Protein AF-0000000080410725 (afdb_homodimer)

Solvent-accessible surface area (backbone atoms only — not comparable to full-atom values): 22601 Å² total; per-residue (Å²): 95,52,34,43,33,27,29,42,74,43,50,55,30,39,32,56,62,35,52,52,52,22,48,49,57,40,46,46,65,80,37,63,91,55,85,80,55,72,76,71,47,52,78,55,62,75,56,39,63,66,60,46,32,36,73,76,38,58,93,50,22,65,33,50,46,29,20,25,46,33,37,38,64,75,42,37,83,80,38,47,45,77,45,91,56,38,65,62,37,51,52,52,44,44,72,72,63,43,45,31,29,38,45,35,60,48,48,57,72,61,51,52,51,54,30,52,75,68,70,48,52,86,64,40,81,41,77,39,28,44,80,72,47,91,49,58,70,38,39,27,52,44,54,47,52,49,29,58,74,67,74,53,53,37,89,34,25,35,25,36,17,41,48,67,42,41,42,43,10,16,51,65,44,51,21,45,20,35,34,44,50,78,16,87,75,38,58,73,58,50,57,73,66,63,48,78,42,73,28,83,41,48,65,49,43,52,55,50,50,55,54,57,37,65,74,99,94,53,35,42,34,27,29,41,74,44,51,55,30,38,32,55,64,35,53,52,51,21,49,48,57,39,46,45,66,79,37,66,92,55,84,78,56,73,77,72,47,51,77,53,61,77,57,41,63,67,60,47,31,37,72,76,38,58,91,48,22,65,33,49,45,29,20,26,49,33,38,36,64,74,44,36,83,81,39,46,44,77,44,91,56,39,65,63,36,51,53,52,45,44,73,73,62,44,46,31,30,38,45,34,60,49,50,55,73,63,49,52,50,54,29,51,73,70,70,48,53,85,64,40,81,42,76,40,29,44,80,74,47,91,49,58,70,37,40,25,51,46,53,46,52,48,30,58,74,67,73,53,53,36,88,34,26,34,25,36,17,42,47,68,42,42,40,43,9,16,51,64,43,51,22,45,21,35,34,44,50,79,16,88,73,37,56,71,57,49,58,74,67,62,48,77,43,73,30,83,43,48,65,50,43,53,54,49,51,56,54,56,36,66,73,98

Secondary structure (DSSP, 8-state):
--EEEE--BTTTEE-HHHHHHHHHHHHHHH-TT----HHHHGGGSSS-HHHHHHHHHGGGHHHHHHHHHHHHHHHHHHH-EEPTTHHHHHHHHHHTT-EEEEE-SS-HHHHHHHHHHTT-GGG-SEEE-GGG-SS-TTSSHHHHHHHHHHT--GGGEEEEESSHHHHHHHHHHT-EEEEETT-TT-HHHHHHT--SEEESSHHHHHHHHHHHHHT-/--EEEE--BTTTEE-HHHHHHHHHHHHHHH-TT----HHHHGGGSSS-HHHHHHHHHGGGHHHHHHHHHHHHHHHHHHH-EEPTTHHHHHHHHHHTT-EEEEE-SS-HHHHHHHHHHTT-GGG-SEEE-GGG-SS-TTSSHHHHHHHHHHT--GGGEEEEESSHHHHHHHHHHT-EEEEETT-TT-HHHHHHT--SEEESSHHHHHHHHHHHHHT-

pLDDT: mean 95.37, std 5.45, range [50.66, 98.88]

Sequence (432 aa):
MDTLLFDLDGTLLDTNPLIIASFRHTLGYYFPNETYRDEDIFPFIGPTLEKSFKALNEPEWKEMQAFYRSFNIAMHDQLVAEYPGVIEGLYRLHAKGYKMGVVTSKGRPVVEQGLRLFNIDHLFDVVITADDVVHEKPHAEPVELALRALGSTADRAVMVGDNDTDIFSGKNAGTKTVAVGWALKGRAFLEALEPDVIIDSMEHFEAWLDEVTVHAMDTLLFDLDGTLLDTNPLIIASFRHTLGYYFPNETYRDEDIFPFIGPTLEKSFKALNEPEWKEMQAFYRSFNIAMHDQLVAEYPGVIEGLYRLHAKGYKMGVVTSKGRPVVEQGLRLFNIDHLFDVVITADDVVHEKPHAEPVELALRALGSTADRAVMVGDNDTDIFSGKNAGTKTVAVGWALKGRAFLEALEPDVIIDSMEHFEAWLDEVTVHA

Organism: NCBI:txid1345023

Structure (mmCIF, N/CA/C/O backbone):
data_AF-0000000080410725-model_v1
#
loop_
_entity.id
_entity.type
_entity.pdbx_description
1 polymer Pyrophosphatase
#
loop_
_atom_site.group_PDB
_atom_site.id
_atom_site.type_symbol
_atom_site.label_atom_id
_atom_site.label_alt_id
_atom_site.label_comp_id
_atom_site.label_asym_id
_atom_site.label_entity_id
_atom_site.label_seq_id
_atom_site.pdbx_PDB_ins_code
_atom_site.Cartn_x
_atom_site.Cartn_y
_atom_site.Cartn_z
_atom_site.occupancy
_atom_site.B_iso_or_equiv
_atom_site.auth_seq_id
_atom_site.auth_comp_id
_atom_site.auth_asym_id
_atom_site.auth_atom_id
_atom_site.pdbx_PDB_model_num
ATOM 1 N N . MET A 1 1 ? -2.916 39.312 17.469 1 91.62 1 MET A N 1
ATOM 2 C CA . MET A 1 1 ? -2.557 38.125 16.688 1 91.62 1 MET A CA 1
ATOM 3 C C . MET A 1 1 ? -3.227 38.125 15.32 1 91.62 1 MET A C 1
ATOM 5 O O . MET A 1 1 ? -4.418 38.406 15.211 1 91.62 1 MET A O 1
ATOM 9 N N . ASP A 1 2 ? -2.457 37.875 14.258 1 95.75 2 ASP A N 1
ATOM 10 C CA . ASP A 1 2 ? -3.086 37.938 12.945 1 95.75 2 ASP A CA 1
ATOM 11 C C . ASP A 1 2 ? -2.66 36.75 12.062 1 95.75 2 ASP A C 1
ATOM 13 O O . ASP A 1 2 ? -3.104 36.625 10.922 1 95.75 2 ASP A O 1
ATOM 17 N N . THR A 1 3 ? -1.797 35.844 12.539 1 98.12 3 THR A N 1
ATOM 18 C CA . THR A 1 3 ? -1.271 34.719 11.773 1 98.12 3 THR A CA 1
ATOM 19 C C . THR A 1 3 ? -1.505 33.406 12.516 1 98.12 3 THR A C 1
ATOM 21 O O . THR A 1 3 ? -1.118 33.281 13.672 1 98.12 3 THR A O 1
ATOM 24 N N . LEU A 1 4 ? -2.168 32.5 11.844 1 98.81 4 LEU A N 1
ATOM 25 C CA . LEU A 1 4 ? -2.5 31.203 12.43 1 98.81 4 LEU A CA 1
ATOM 26 C C . LEU A 1 4 ? -1.835 30.062 11.656 1 98.81 4 LEU A C 1
ATOM 28 O O . LEU A 1 4 ? -2.107 29.875 10.469 1 98.81 4 LEU A O 1
ATOM 32 N N . LEU A 1 5 ? -0.95 29.344 12.25 1 98.88 5 LEU A N 1
ATOM 33 C CA . LEU A 1 5 ? -0.291 28.172 11.688 1 98.88 5 LEU A CA 1
ATOM 34 C C . LEU A 1 5 ? -0.859 26.891 12.281 1 98.88 5 LEU A C 1
ATOM 36 O O . LEU A 1 5 ? -0.971 26.766 13.5 1 98.88 5 LEU A O 1
ATOM 40 N N . PHE A 1 6 ? -1.24 25.984 11.391 1 98.88 6 PHE A N 1
ATOM 41 C CA . PHE A 1 6 ? -1.915 24.766 11.836 1 98.88 6 PHE A CA 1
ATOM 42 C C . PHE A 1 6 ? -1.127 23.531 11.422 1 98.88 6 PHE A C 1
ATOM 44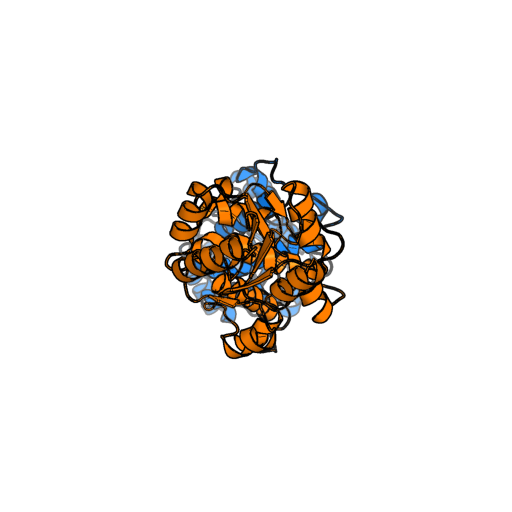 O O . PHE A 1 6 ? -0.66 23.422 10.289 1 98.88 6 PHE A O 1
ATOM 51 N N . ASP A 1 7 ? -0.999 22.578 12.352 1 98.25 7 ASP A N 1
ATOM 52 C CA . ASP A 1 7 ? -0.735 21.203 11.945 1 98.25 7 ASP A CA 1
ATOM 53 C C . ASP A 1 7 ? -1.917 20.625 11.172 1 98.25 7 ASP A C 1
ATOM 55 O O . ASP A 1 7 ? -3.006 21.203 11.172 1 98.25 7 ASP A O 1
ATOM 59 N N . LEU A 1 8 ? -1.649 19.578 10.453 1 97.62 8 LEU A N 1
ATOM 60 C CA . LEU A 1 8 ? -2.725 19 9.656 1 97.62 8 LEU A CA 1
ATOM 61 C C . LEU A 1 8 ? -3.293 17.766 10.336 1 97.62 8 LEU A C 1
ATOM 63 O O . LEU A 1 8 ? -4.43 17.781 10.812 1 97.62 8 LEU A O 1
ATOM 67 N N . ASP A 1 9 ? -2.49 16.719 10.492 1 96.88 9 ASP A N 1
ATOM 68 C CA . ASP A 1 9 ? -2.926 15.422 10.984 1 96.88 9 ASP A CA 1
ATOM 69 C C . ASP A 1 9 ? -3.232 15.484 12.484 1 96.88 9 ASP A C 1
ATOM 71 O O . ASP A 1 9 ? -2.371 15.844 13.281 1 96.88 9 ASP A O 1
ATOM 75 N N . GLY A 1 10 ? -4.473 15.109 12.82 1 96.62 10 GLY A N 1
ATOM 76 C CA . GLY A 1 10 ? -4.859 15.109 14.227 1 96.62 10 GLY A CA 1
ATOM 77 C C . GLY A 1 10 ? -5.293 16.469 14.727 1 96.62 10 GLY A C 1
ATOM 78 O O . GLY A 1 10 ? -5.785 16.594 15.852 1 96.62 10 GLY A O 1
ATOM 79 N N . THR A 1 11 ? -5.109 17.453 13.844 1 97.81 11 THR A N 1
ATOM 80 C CA . THR A 1 11 ? -5.449 18.828 14.195 1 97.81 11 THR A CA 1
ATOM 81 C C . THR A 1 11 ? -6.57 19.359 13.305 1 97.81 11 THR A C 1
ATOM 83 O O . THR A 1 11 ? -7.707 19.5 13.75 1 97.81 11 THR A O 1
ATOM 86 N N . LEU A 1 12 ? -6.355 19.5 12.023 1 98 12 LEU A N 1
ATOM 87 C CA . LEU A 1 12 ? -7.367 19.984 11.086 1 98 12 LEU A CA 1
ATOM 88 C C . LEU A 1 12 ? -8.227 18.828 10.586 1 98 12 LEU A C 1
ATOM 90 O O . LEU A 1 12 ? -9.422 19 10.336 1 98 12 LEU A O 1
ATOM 94 N N . LEU A 1 13 ? -7.547 17.719 10.375 1 97.75 13 LEU A N 1
ATOM 95 C CA . LEU A 1 13 ? -8.203 16.516 9.875 1 97.75 13 LEU A CA 1
ATOM 96 C C . LEU A 1 13 ? -7.965 15.328 10.805 1 97.75 13 LEU A C 1
ATOM 98 O O . LEU A 1 13 ? -6.855 15.148 11.312 1 97.75 13 LEU A O 1
ATOM 102 N N . ASP A 1 14 ? -9.047 14.57 11.008 1 97.38 14 ASP A N 1
ATOM 103 C CA . ASP A 1 14 ? -8.875 13.312 11.734 1 97.38 14 ASP A CA 1
ATOM 104 C C . ASP A 1 14 ? -8.273 12.234 10.836 1 97.38 14 ASP A C 1
ATOM 106 O O . ASP A 1 14 ? -9 11.453 10.227 1 97.38 14 ASP A O 1
ATOM 110 N N . THR A 1 15 ? -7.004 12.148 10.883 1 96.62 15 THR A N 1
ATOM 111 C CA . THR A 1 15 ? -6.25 11.211 10.055 1 96.62 15 THR A CA 1
ATOM 112 C C . THR A 1 15 ? -5.738 10.039 10.891 1 96.62 15 THR A C 1
ATOM 114 O O . THR A 1 15 ? -5.047 9.156 10.383 1 96.62 15 THR A O 1
ATOM 117 N N . ASN A 1 16 ? -6.086 10.016 12.156 1 95.38 16 ASN A N 1
ATOM 118 C CA . ASN A 1 16 ? -5.527 9.031 13.078 1 95.38 16 ASN A CA 1
ATOM 119 C C . ASN A 1 16 ? -5.883 7.605 12.656 1 95.38 16 ASN A C 1
ATOM 121 O O . ASN A 1 16 ? -5.02 6.73 12.617 1 95.38 16 ASN A O 1
ATOM 125 N N . PRO A 1 17 ? -7.129 7.348 12.305 1 95.62 17 PRO A N 1
ATOM 126 C CA . PRO A 1 17 ? -7.438 5.984 11.852 1 95.62 17 PRO A CA 1
ATOM 127 C C . PRO A 1 17 ? -6.594 5.555 10.656 1 95.62 17 PRO A C 1
ATOM 129 O O . PRO A 1 17 ? -6.145 4.406 10.594 1 95.62 17 PRO A O 1
ATOM 132 N N . LEU A 1 18 ? -6.406 6.461 9.742 1 96.62 18 LEU A N 1
ATOM 133 C CA . LEU A 1 18 ? -5.602 6.176 8.555 1 96.62 18 LEU A CA 1
ATOM 134 C C . LEU A 1 18 ? -4.152 5.891 8.938 1 96.62 18 LEU A C 1
ATOM 136 O O . LEU A 1 18 ? -3.559 4.926 8.453 1 96.62 18 LEU A O 1
ATOM 140 N N . ILE A 1 19 ? -3.568 6.742 9.797 1 95.88 19 ILE A N 1
ATOM 141 C CA . ILE A 1 19 ? -2.178 6.605 10.211 1 95.88 19 ILE A CA 1
ATOM 142 C C . ILE A 1 19 ? -1.983 5.285 10.945 1 95.88 19 ILE A C 1
ATOM 144 O O . ILE A 1 19 ? -1.058 4.527 10.648 1 95.88 19 ILE A O 1
ATOM 148 N N . ILE A 1 20 ? -2.871 5.008 11.836 1 95.81 20 ILE A N 1
ATOM 149 C CA . ILE A 1 20 ? -2.783 3.785 12.633 1 95.81 20 ILE A CA 1
ATOM 150 C C . ILE A 1 20 ? -2.91 2.568 11.719 1 95.81 20 ILE A C 1
ATOM 152 O O . ILE A 1 20 ? -2.109 1.634 11.805 1 95.81 20 ILE A O 1
ATOM 156 N N . ALA A 1 21 ? -3.855 2.564 10.82 1 96.38 21 ALA A N 1
ATOM 157 C CA . ALA A 1 21 ? -4.047 1.457 9.891 1 96.38 21 ALA A CA 1
ATOM 158 C C . ALA A 1 21 ? -2.826 1.282 8.992 1 96.38 21 ALA A C 1
ATOM 160 O O . ALA A 1 21 ? -2.436 0.156 8.672 1 96.38 21 ALA A O 1
ATOM 161 N N . SER A 1 22 ? -2.232 2.361 8.555 1 97.56 22 SER A N 1
ATOM 162 C CA . SER A 1 22 ? -1.06 2.322 7.688 1 97.56 22 SER A CA 1
ATOM 163 C C . SER A 1 22 ? 0.142 1.72 8.406 1 97.56 22 SER A C 1
ATOM 165 O O . SER A 1 22 ? 0.856 0.888 7.844 1 97.56 22 SER A O 1
ATOM 167 N N . PHE A 1 23 ? 0.345 2.129 9.648 1 97.25 23 PHE A N 1
ATOM 168 C CA . PHE A 1 23 ? 1.434 1.563 10.438 1 97.25 23 PHE A CA 1
ATOM 169 C C . PHE A 1 23 ? 1.18 0.09 10.734 1 97.25 23 PHE A C 1
ATOM 171 O O . PHE A 1 23 ? 2.094 -0.733 10.641 1 97.25 23 PHE A O 1
ATOM 178 N N . ARG A 1 24 ? -0.028 -0.212 11.07 1 96.12 24 ARG A N 1
ATOM 179 C CA . ARG A 1 24 ? -0.364 -1.602 11.367 1 96.12 24 ARG A CA 1
ATOM 180 C C . ARG A 1 24 ? -0.112 -2.494 10.156 1 96.12 24 ARG A C 1
ATOM 182 O O . ARG A 1 24 ? 0.454 -3.58 10.289 1 96.12 24 ARG A O 1
ATOM 189 N N . HIS A 1 25 ? -0.55 -2.068 9.023 1 95.94 25 HIS A N 1
ATOM 190 C CA . HIS A 1 25 ? -0.315 -2.787 7.781 1 95.94 25 HIS A CA 1
ATOM 191 C C . HIS A 1 25 ? 1.177 -2.986 7.531 1 95.94 25 HIS A C 1
ATOM 193 O O . HIS A 1 25 ? 1.611 -4.086 7.188 1 95.94 25 HIS A O 1
ATOM 199 N N . THR A 1 26 ? 1.995 -1.98 7.727 1 97.5 26 THR A N 1
ATOM 200 C CA . THR A 1 26 ? 3.43 -2 7.469 1 97.5 26 THR A CA 1
ATOM 201 C C . THR A 1 26 ? 4.152 -2.879 8.484 1 97.5 26 THR A C 1
ATOM 203 O O . THR A 1 26 ? 4.934 -3.756 8.109 1 97.5 26 THR A O 1
ATOM 206 N N . LEU A 1 27 ? 3.869 -2.641 9.734 1 96.44 27 LEU A N 1
ATOM 207 C CA . LEU A 1 27 ? 4.547 -3.373 10.797 1 96.44 27 LEU A CA 1
ATOM 208 C C . LEU A 1 27 ? 4.156 -4.848 10.773 1 96.44 27 LEU A C 1
ATOM 210 O O . LEU A 1 27 ? 4.973 -5.715 11.086 1 96.44 27 LEU A O 1
ATOM 214 N N . GLY A 1 28 ? 2.92 -5.125 10.438 1 94.12 28 GLY A N 1
ATOM 215 C CA . GLY A 1 28 ? 2.48 -6.504 10.305 1 94.12 28 GLY A CA 1
ATOM 216 C C . GLY A 1 28 ? 3.232 -7.273 9.234 1 94.12 28 GLY A C 1
ATOM 217 O O . GLY A 1 28 ? 3.441 -8.484 9.359 1 94.12 28 GLY A O 1
ATOM 218 N N . TYR A 1 29 ? 3.607 -6.578 8.227 1 93.56 29 TYR A N 1
ATOM 219 C CA . TYR A 1 29 ? 4.328 -7.223 7.133 1 93.56 29 TYR A CA 1
ATOM 220 C C . TYR A 1 29 ? 5.793 -7.426 7.488 1 93.56 29 TYR A C 1
ATOM 222 O O . TYR A 1 29 ? 6.348 -8.508 7.277 1 93.56 29 TYR A O 1
ATOM 230 N N . TYR A 1 30 ? 6.469 -6.453 7.988 1 94.56 30 TYR A N 1
ATOM 231 C CA . TYR A 1 30 ? 7.91 -6.488 8.203 1 94.56 30 TYR A CA 1
ATOM 232 C C . TYR A 1 30 ? 8.25 -7.16 9.523 1 94.56 30 TYR A C 1
ATOM 234 O O . TYR A 1 30 ? 9.367 -7.633 9.719 1 94.56 30 TYR A O 1
ATOM 242 N N . PHE A 1 31 ? 7.34 -7.129 10.445 1 94.62 31 PHE A N 1
ATOM 243 C CA . PHE A 1 31 ? 7.52 -7.762 11.742 1 94.62 31 PHE A CA 1
ATOM 244 C C . PHE A 1 31 ? 6.352 -8.688 12.062 1 94.62 31 PHE A C 1
ATOM 246 O O . PHE A 1 31 ? 5.648 -8.484 13.055 1 94.62 31 PHE A O 1
ATOM 253 N N . PRO A 1 32 ? 6.215 -9.789 11.359 1 90.5 32 PRO A N 1
ATOM 254 C CA . PRO A 1 32 ? 5.031 -10.648 11.469 1 90.5 32 PRO A CA 1
ATOM 255 C C . PRO A 1 32 ? 4.961 -11.391 12.805 1 90.5 32 PRO A C 1
ATOM 257 O O . PRO A 1 32 ? 3.887 -11.844 13.203 1 90.5 32 PRO A O 1
ATOM 260 N N . ASN A 1 33 ? 6.035 -11.523 13.438 1 92.88 33 ASN A N 1
ATOM 261 C CA . ASN A 1 33 ? 6.051 -12.25 14.703 1 92.88 33 ASN A CA 1
ATOM 262 C C . ASN A 1 33 ? 5.773 -11.32 15.883 1 92.88 33 ASN A C 1
ATOM 264 O O . ASN A 1 33 ? 5.738 -11.758 17.031 1 92.88 33 ASN A O 1
ATOM 268 N N . GLU A 1 34 ? 5.566 -10.039 15.594 1 91.12 34 GLU A N 1
ATOM 269 C CA . GLU A 1 34 ? 5.258 -9.047 16.625 1 91.12 34 GLU A CA 1
ATOM 270 C C . GLU A 1 34 ? 3.803 -8.602 16.547 1 91.12 34 GLU A C 1
ATOM 272 O O . GLU A 1 34 ? 3.213 -8.586 15.461 1 91.12 34 GLU A O 1
ATOM 277 N N . THR A 1 35 ? 3.262 -8.414 17.672 1 89.94 35 THR A N 1
ATOM 278 C CA . THR A 1 35 ? 1.911 -7.871 17.734 1 89.94 35 THR A CA 1
ATOM 279 C C . THR A 1 35 ? 1.933 -6.418 18.203 1 89.94 35 THR A C 1
ATOM 281 O O . THR A 1 35 ? 2.543 -6.098 19.219 1 89.94 35 THR A O 1
ATOM 284 N N . TYR A 1 36 ? 1.305 -5.609 17.453 1 90.12 36 TYR A N 1
ATOM 285 C CA . TYR A 1 36 ? 1.239 -4.188 17.781 1 90.12 36 TYR A CA 1
ATOM 286 C C . TYR A 1 36 ? -0.188 -3.771 18.125 1 90.12 36 TYR A C 1
ATOM 288 O O . TYR A 1 36 ? -1.089 -3.9 17.281 1 90.12 36 TYR A O 1
ATOM 296 N N . ARG A 1 37 ? -0.33 -3.4 19.422 1 90.31 37 ARG A N 1
ATOM 297 C CA . ARG A 1 37 ? -1.569 -2.725 19.797 1 90.31 37 ARG A CA 1
ATOM 298 C C . ARG A 1 37 ? -1.546 -1.264 19.359 1 90.31 37 ARG A C 1
ATOM 300 O O . ARG A 1 37 ? -0.487 -0.726 19.031 1 90.31 37 ARG A O 1
ATOM 307 N N . ASP A 1 38 ? -2.713 -0.602 19.297 1 89 38 ASP A N 1
ATOM 308 C CA . ASP A 1 38 ? -2.785 0.798 18.891 1 89 38 ASP A CA 1
ATOM 309 C C . ASP A 1 38 ? -1.81 1.655 19.688 1 89 38 ASP A C 1
ATOM 311 O O . ASP A 1 38 ? -1.132 2.521 19.141 1 89 38 ASP A O 1
ATOM 315 N N . GLU A 1 39 ? -1.735 1.478 20.969 1 88.81 39 GLU A N 1
ATOM 316 C CA . GLU A 1 39 ? -0.89 2.264 21.859 1 88.81 39 GLU A CA 1
ATOM 317 C C . GLU A 1 39 ? 0.581 2.152 21.469 1 88.81 39 GLU A C 1
ATOM 319 O O . GLU A 1 39 ? 1.358 3.084 21.688 1 88.81 39 GLU A O 1
ATOM 324 N N . ASP A 1 40 ? 0.943 0.983 20.891 1 91.69 40 ASP A N 1
ATOM 325 C CA . ASP A 1 40 ? 2.316 0.771 20.453 1 91.69 40 ASP A CA 1
ATOM 326 C C . ASP A 1 40 ? 2.627 1.612 19.219 1 91.69 40 ASP A C 1
ATOM 328 O O . ASP A 1 40 ? 3.793 1.816 18.875 1 91.69 40 ASP A O 1
ATOM 332 N N . ILE A 1 41 ? 1.556 2.094 18.578 1 93.25 41 ILE A N 1
ATOM 333 C CA . ILE A 1 41 ? 1.713 2.818 17.312 1 93.25 41 ILE A CA 1
ATOM 334 C C . ILE A 1 41 ? 1.719 4.32 17.594 1 93.25 41 ILE A C 1
ATOM 336 O O . ILE A 1 41 ? 2.268 5.098 16.797 1 93.25 41 ILE A O 1
ATOM 340 N N . PHE A 1 42 ? 1.198 4.758 18.719 1 88.81 42 PHE A N 1
ATOM 341 C CA . PHE A 1 42 ? 1.011 6.168 19.047 1 88.81 42 PHE A CA 1
ATOM 342 C C . PHE A 1 42 ? 2.34 6.914 19.016 1 88.81 42 PHE A C 1
ATOM 344 O O . PHE A 1 42 ? 2.406 8.055 18.547 1 88.81 42 PHE A O 1
ATOM 351 N N . PRO A 1 43 ? 3.432 6.234 19.422 1 87.94 43 PRO A N 1
ATOM 352 C CA . PRO A 1 43 ? 4.711 6.945 19.422 1 87.94 43 PRO A CA 1
ATOM 353 C C . PRO A 1 43 ? 5.188 7.301 18.016 1 87.94 43 PRO A C 1
ATOM 355 O O . PRO A 1 43 ? 6.059 8.156 17.859 1 87.94 43 PRO A O 1
ATOM 358 N N . PHE A 1 44 ? 4.656 6.629 17.078 1 90.12 44 PHE A N 1
ATOM 359 C CA . PHE A 1 44 ? 5.082 6.867 15.703 1 90.12 44 PHE A CA 1
ATOM 360 C C . PHE A 1 44 ? 4.293 8.016 15.086 1 90.12 44 PHE A C 1
ATOM 362 O O . PHE A 1 44 ? 4.613 8.477 13.992 1 90.12 44 PHE A O 1
ATOM 369 N N . ILE A 1 45 ? 3.285 8.438 15.789 1 88.31 45 ILE A N 1
ATOM 370 C CA . ILE A 1 45 ? 2.465 9.539 15.297 1 88.31 45 ILE A CA 1
ATOM 371 C C . ILE A 1 45 ? 3.102 10.867 15.695 1 88.31 45 ILE A C 1
ATOM 373 O O . ILE A 1 45 ? 3.293 11.148 16.875 1 88.31 45 ILE A O 1
ATOM 377 N N . GLY A 1 46 ? 3.408 11.695 14.766 1 84.62 46 GLY A N 1
ATOM 378 C CA . GLY A 1 46 ? 4.086 12.953 15.016 1 84.62 46 GLY A CA 1
ATOM 379 C C . GLY A 1 46 ? 5.41 13.078 14.281 1 84.62 46 GLY A C 1
ATOM 380 O O . GLY A 1 46 ? 5.629 14.039 13.539 1 84.62 46 GLY A O 1
ATOM 381 N N . PRO A 1 47 ? 6.246 12.141 14.531 1 85.75 47 PRO A N 1
ATOM 382 C CA . PRO A 1 47 ? 7.523 12.18 13.812 1 85.75 47 PRO A CA 1
ATOM 383 C C . PRO A 1 47 ? 7.371 11.898 12.32 1 85.75 47 PRO A C 1
ATOM 385 O O . PRO A 1 47 ? 6.344 11.367 11.891 1 85.75 47 PRO A O 1
ATOM 388 N N . THR A 1 48 ? 8.508 12.25 11.602 1 89.56 48 THR A N 1
ATOM 389 C CA . THR A 1 48 ? 8.492 11.906 10.18 1 89.56 48 THR A CA 1
ATOM 390 C C . THR A 1 48 ? 8.578 10.398 9.992 1 89.56 48 THR A C 1
ATOM 392 O O . THR A 1 48 ? 9.039 9.68 10.883 1 89.56 48 THR A O 1
ATOM 395 N N . LEU A 1 49 ? 8.172 9.906 8.844 1 92.94 49 LEU A N 1
ATOM 396 C CA . LEU A 1 49 ? 8.273 8.484 8.539 1 92.94 49 LEU A CA 1
ATOM 397 C C . LEU A 1 49 ? 9.734 8.031 8.555 1 92.94 49 LEU A C 1
ATOM 399 O O . LEU A 1 49 ? 10.039 6.93 9.023 1 92.94 49 LEU A O 1
ATOM 403 N N . GLU A 1 50 ? 10.586 8.891 8.047 1 92.56 50 GLU A N 1
ATOM 404 C CA . GLU A 1 50 ? 12.016 8.57 8.047 1 92.56 50 GLU A CA 1
ATOM 405 C C . GLU A 1 50 ? 12.516 8.297 9.461 1 92.56 50 GLU A C 1
ATOM 407 O O . GLU A 1 50 ? 13.18 7.281 9.703 1 92.56 50 GLU A O 1
ATOM 412 N N . LYS A 1 51 ? 12.188 9.148 10.336 1 90.75 51 LYS A N 1
ATOM 413 C CA . LYS A 1 51 ? 12.617 8.984 11.719 1 90.75 51 LYS A CA 1
ATOM 414 C C . LYS A 1 51 ? 12.023 7.719 12.336 1 90.75 51 LYS A C 1
ATOM 416 O O . LYS A 1 51 ? 12.719 6.953 13 1 90.75 51 LYS A O 1
ATOM 421 N N . SER A 1 52 ? 10.773 7.52 12.117 1 93.25 52 SER A N 1
ATOM 422 C CA . SER A 1 52 ? 10.047 6.387 12.688 1 93.25 52 SER A CA 1
ATOM 423 C C . SER A 1 52 ? 10.617 5.062 12.188 1 93.25 52 SER A C 1
ATOM 425 O O . SER A 1 52 ? 10.938 4.18 12.984 1 93.25 52 SER A O 1
ATOM 427 N N . PHE A 1 53 ? 10.836 4.934 10.859 1 96 53 PHE A N 1
ATOM 428 C CA . PHE A 1 53 ? 11.219 3.646 10.297 1 96 53 PHE A CA 1
ATOM 429 C C . PHE A 1 53 ? 12.719 3.408 10.453 1 96 53 PHE A C 1
ATOM 431 O O . PHE A 1 53 ? 13.156 2.268 10.609 1 96 53 PHE A O 1
ATOM 438 N N . LYS A 1 54 ? 13.516 4.488 10.461 1 94.88 54 LYS A N 1
ATOM 439 C CA . LYS A 1 54 ? 14.93 4.312 10.773 1 94.88 54 LYS A CA 1
ATOM 440 C C . LYS A 1 54 ? 15.125 3.76 12.18 1 94.88 54 LYS A C 1
ATOM 442 O O . LYS A 1 54 ? 16.016 2.936 12.414 1 94.88 54 LYS A O 1
ATOM 447 N N . ALA A 1 55 ? 14.32 4.281 13.102 1 93.06 55 ALA A N 1
ATOM 448 C CA . ALA A 1 55 ? 14.422 3.809 14.477 1 93.06 55 ALA A CA 1
ATOM 449 C C . ALA A 1 55 ? 14.039 2.334 14.578 1 93.06 55 ALA A C 1
ATOM 451 O O . ALA A 1 55 ? 14.578 1.605 15.414 1 93.06 55 ALA A O 1
ATOM 452 N N . LEU A 1 56 ? 13.18 1.859 13.742 1 92.81 56 LEU A N 1
ATOM 453 C CA . LEU A 1 56 ? 12.688 0.484 13.773 1 92.81 56 LEU A CA 1
ATOM 454 C C . LEU A 1 56 ? 13.633 -0.442 13.008 1 92.81 56 LEU A C 1
ATOM 456 O O . LEU A 1 56 ? 13.914 -1.554 13.461 1 92.81 56 LEU A O 1
ATOM 460 N N . ASN A 1 57 ? 14.078 -0.033 11.805 1 93.75 57 ASN A N 1
ATOM 461 C CA . ASN A 1 57 ? 14.883 -0.817 10.875 1 93.75 57 ASN A CA 1
ATOM 462 C C . ASN A 1 57 ? 15.656 0.077 9.914 1 93.75 57 ASN A C 1
ATOM 464 O O . ASN A 1 57 ? 15.227 0.296 8.781 1 93.75 57 ASN A O 1
ATOM 468 N N . GLU A 1 58 ? 16.812 0.457 10.234 1 92.81 58 GLU A N 1
ATOM 469 C CA . GLU A 1 58 ? 17.594 1.456 9.5 1 92.81 58 GLU A CA 1
ATOM 470 C C . GLU A 1 58 ? 17.922 0.977 8.086 1 92.81 58 GLU A C 1
ATOM 472 O O . GLU A 1 58 ? 17.766 1.724 7.121 1 92.81 58 GLU A O 1
ATOM 477 N N . PRO A 1 59 ? 18.234 -0.257 7.91 1 93.25 59 PRO A N 1
ATOM 478 C CA . PRO A 1 59 ? 18.641 -0.692 6.57 1 93.25 59 PRO A CA 1
ATOM 479 C C . PRO A 1 59 ? 17.484 -0.705 5.574 1 93.25 59 PRO A C 1
ATOM 481 O O . PRO A 1 59 ? 17.703 -0.544 4.371 1 93.25 59 PRO A O 1
ATOM 484 N N . GLU A 1 60 ? 16.25 -0.878 6.035 1 94.31 60 GLU A N 1
ATOM 485 C CA . GLU A 1 60 ? 15.125 -1.055 5.117 1 94.31 60 GLU A CA 1
ATOM 486 C C . GLU A 1 60 ? 14.109 0.075 5.262 1 94.31 60 GLU A C 1
ATOM 488 O O . GLU A 1 60 ? 12.945 -0.074 4.879 1 94.31 60 GLU A O 1
ATOM 493 N N . TRP A 1 61 ? 14.547 1.194 5.852 1 95.62 61 TRP A N 1
ATOM 494 C CA . TRP A 1 61 ? 13.578 2.229 6.207 1 95.62 61 TRP A CA 1
ATOM 495 C C . TRP A 1 61 ? 12.922 2.809 4.957 1 95.62 61 TRP A C 1
ATOM 497 O O . TRP A 1 61 ? 11.734 3.135 4.969 1 95.62 61 TRP A O 1
ATOM 507 N N . LYS A 1 62 ? 13.656 2.887 3.805 1 96.06 62 LYS A N 1
ATOM 508 C CA . LYS A 1 62 ? 13.078 3.438 2.58 1 96.06 62 LYS A CA 1
ATOM 509 C C . LYS A 1 62 ? 11.984 2.527 2.029 1 96.06 62 LYS A C 1
ATOM 511 O O . LYS A 1 62 ? 10.945 3.004 1.572 1 96.06 62 LYS A O 1
ATOM 516 N N . GLU A 1 63 ? 12.227 1.208 2.057 1 96.31 63 GLU A N 1
ATOM 517 C CA . GLU A 1 63 ? 11.211 0.247 1.618 1 96.31 63 GLU A CA 1
ATOM 518 C C . GLU A 1 63 ? 9.984 0.285 2.523 1 96.31 63 GLU A C 1
ATOM 520 O O . GLU A 1 63 ? 8.852 0.224 2.043 1 96.31 63 GLU A O 1
ATOM 525 N N . MET A 1 64 ? 10.281 0.387 3.799 1 97.19 64 MET A N 1
ATOM 526 C CA . MET A 1 64 ? 9.18 0.454 4.754 1 97.19 64 MET A CA 1
ATOM 527 C C . MET A 1 64 ? 8.359 1.726 4.547 1 97.19 64 MET A C 1
ATOM 529 O O . MET A 1 64 ? 7.129 1.696 4.625 1 97.19 64 MET A O 1
ATOM 533 N N . GLN A 1 65 ? 9.039 2.82 4.32 1 96.56 65 GLN A N 1
ATOM 534 C CA . GLN A 1 65 ? 8.367 4.082 4.043 1 96.56 65 GLN A CA 1
ATOM 535 C C . GLN A 1 65 ? 7.492 3.977 2.797 1 96.56 65 GLN A C 1
ATOM 537 O O . GLN A 1 65 ? 6.352 4.445 2.789 1 96.56 65 GLN A O 1
ATOM 542 N N . ALA A 1 66 ? 8.055 3.387 1.758 1 96.75 66 ALA A N 1
ATOM 543 C CA . ALA A 1 66 ? 7.293 3.211 0.524 1 96.75 66 ALA A CA 1
ATOM 544 C C . ALA A 1 66 ? 6.074 2.318 0.753 1 96.75 66 ALA A C 1
ATOM 546 O O . ALA A 1 66 ? 4.988 2.596 0.24 1 96.75 66 ALA A O 1
ATOM 547 N N . PHE A 1 67 ? 6.285 1.227 1.482 1 97.12 67 PHE A N 1
ATOM 548 C CA . PHE A 1 67 ? 5.207 0.302 1.82 1 97.12 67 PHE A CA 1
ATOM 549 C C . PHE A 1 67 ? 4.086 1.024 2.555 1 97.12 67 PHE A C 1
ATOM 551 O O . PHE A 1 67 ? 2.918 0.917 2.172 1 97.12 67 PHE A O 1
ATOM 558 N N . TYR A 1 68 ? 4.434 1.854 3.518 1 97.44 68 TYR A N 1
ATOM 559 C CA . TYR A 1 68 ? 3.504 2.67 4.285 1 97.44 68 TYR A CA 1
ATOM 560 C C . TYR A 1 68 ? 2.746 3.635 3.381 1 97.44 68 TYR A C 1
ATOM 562 O O . TYR A 1 68 ? 1.519 3.732 3.455 1 97.44 68 TYR A O 1
ATOM 570 N N . ARG A 1 69 ? 3.43 4.336 2.572 1 96.5 69 ARG A N 1
ATOM 571 C CA . ARG A 1 69 ? 2.857 5.367 1.716 1 96.5 69 ARG A CA 1
ATOM 572 C C . ARG A 1 69 ? 1.828 4.773 0.758 1 96.5 69 ARG A C 1
ATOM 574 O O . ARG A 1 69 ? 0.784 5.379 0.508 1 96.5 69 ARG A O 1
ATOM 581 N N . SER A 1 70 ? 2.18 3.607 0.235 1 97.31 70 SER A N 1
ATOM 582 C CA . SER A 1 70 ? 1.282 2.945 -0.706 1 97.31 70 SER A CA 1
ATOM 583 C C . SER A 1 70 ? -0.087 2.697 -0.081 1 97.31 70 SER A C 1
ATOM 585 O O . SER A 1 70 ? -1.113 3.059 -0.66 1 97.31 70 SER A O 1
ATOM 587 N N . PHE A 1 71 ? -0.093 2.104 1.081 1 97.38 71 PHE A N 1
ATOM 588 C CA . PHE A 1 71 ? -1.339 1.832 1.788 1 97.38 71 PHE A CA 1
ATOM 589 C C . PHE A 1 71 ? -2.057 3.131 2.139 1 97.38 71 PHE A C 1
ATOM 591 O O . PHE A 1 71 ? -3.27 3.246 1.949 1 97.38 71 PHE A O 1
ATOM 598 N N . ASN A 1 72 ? -1.267 4.066 2.703 1 97.12 72 ASN A N 1
ATOM 599 C CA . ASN A 1 72 ? -1.795 5.355 3.135 1 97.12 72 ASN A CA 1
ATOM 600 C C . ASN A 1 72 ? -2.51 6.078 1.997 1 97.12 72 ASN A C 1
ATOM 602 O O . ASN A 1 72 ? -3.633 6.559 2.17 1 97.12 72 ASN A O 1
ATOM 606 N N . ILE A 1 73 ? -1.959 6.113 0.809 1 95.38 73 ILE A N 1
ATOM 607 C CA . ILE A 1 73 ? -2.537 6.777 -0.354 1 95.38 73 ILE A CA 1
ATOM 608 C C . ILE A 1 73 ? -3.793 6.035 -0.801 1 95.38 73 ILE A C 1
ATOM 610 O O . ILE A 1 73 ? -4.836 6.652 -1.03 1 95.38 73 ILE A O 1
ATOM 614 N N . ALA A 1 74 ? -3.76 4.738 -0.831 1 94.81 74 ALA A N 1
ATOM 615 C CA . ALA A 1 74 ? -4.863 3.918 -1.328 1 94.81 74 ALA A CA 1
ATOM 616 C C . ALA A 1 74 ? -6.094 4.055 -0.434 1 94.81 74 ALA A C 1
ATOM 618 O O . ALA A 1 74 ? -7.227 4.039 -0.92 1 94.81 74 ALA A O 1
ATOM 619 N N . MET A 1 75 ? -5.879 4.203 0.856 1 95.75 75 MET A N 1
ATOM 620 C CA . MET A 1 75 ? -6.977 4.152 1.815 1 95.75 75 MET A CA 1
ATOM 621 C C . MET A 1 75 ? -7.34 5.551 2.303 1 95.75 75 MET A C 1
ATOM 623 O O . MET A 1 75 ? -8.258 5.715 3.107 1 95.75 75 MET A O 1
ATOM 627 N N . HIS A 1 76 ? -6.699 6.586 1.837 1 95.25 76 HIS A N 1
ATOM 628 C CA . HIS A 1 76 ? -6.746 7.941 2.371 1 95.25 76 HIS A CA 1
ATOM 629 C C . HIS A 1 76 ? -8.18 8.453 2.451 1 95.25 76 HIS A C 1
ATOM 631 O O . HIS A 1 76 ? -8.68 8.742 3.541 1 95.25 76 HIS A O 1
ATOM 637 N N . ASP A 1 77 ? -8.922 8.453 1.364 1 94.19 77 ASP A N 1
ATOM 638 C CA . ASP A 1 77 ? -10.227 9.102 1.308 1 94.19 77 ASP A CA 1
ATOM 639 C C . ASP A 1 77 ? -11.258 8.32 2.117 1 94.19 77 ASP A C 1
ATOM 641 O O . ASP A 1 77 ? -12.266 8.883 2.555 1 94.19 77 ASP A O 1
ATOM 645 N N . GLN A 1 78 ? -10.945 7.023 2.371 1 94.38 78 GLN A N 1
ATOM 646 C CA . GLN A 1 78 ? -11.883 6.18 3.107 1 94.38 78 GLN A CA 1
ATOM 647 C C . GLN A 1 78 ? -11.688 6.336 4.613 1 94.38 78 GLN A C 1
ATOM 649 O O . GLN A 1 78 ? -12.633 6.141 5.387 1 94.38 78 GLN A O 1
ATOM 654 N N . LEU A 1 79 ? -10.508 6.773 4.996 1 96.12 79 LEU A N 1
ATOM 655 C CA . LEU A 1 79 ? -10.203 6.648 6.418 1 96.12 79 LEU A CA 1
ATOM 656 C C . LEU A 1 79 ? -9.945 8.016 7.039 1 96.12 79 LEU A C 1
ATOM 658 O O . LEU A 1 79 ? -9.727 8.125 8.25 1 96.12 79 LEU A O 1
ATOM 662 N N . VAL A 1 80 ? -10 9.07 6.227 1 96.12 80 VAL A N 1
ATOM 663 C CA . VAL A 1 80 ? -9.82 10.422 6.742 1 96.12 80 VAL A CA 1
ATOM 664 C C . VAL A 1 80 ? -11.18 11.078 6.961 1 96.12 80 VAL A C 1
ATOM 666 O O . VAL A 1 80 ? -12.086 10.938 6.129 1 96.12 80 VAL A O 1
ATOM 669 N N . ALA A 1 81 ? -11.305 11.828 8.094 1 95.5 81 ALA A N 1
ATOM 670 C CA . ALA A 1 81 ? -12.562 12.508 8.414 1 95.5 81 ALA A CA 1
ATOM 671 C C . ALA A 1 81 ? -12.297 13.914 8.953 1 95.5 81 ALA A C 1
ATOM 673 O O . ALA A 1 81 ? -11.156 14.273 9.242 1 95.5 81 ALA A O 1
ATOM 674 N N . GLU A 1 82 ? -13.383 14.625 9 1 94.81 82 GLU A N 1
ATOM 675 C CA . GLU A 1 82 ? -13.312 15.945 9.617 1 94.81 82 GLU A CA 1
ATOM 676 C C . GLU A 1 82 ? -13.578 15.859 11.117 1 94.81 82 GLU A C 1
ATOM 678 O O . GLU A 1 82 ? -14.242 14.93 11.586 1 94.81 82 GLU A O 1
ATOM 683 N N . TYR A 1 83 ? -12.969 16.812 11.852 1 96.88 83 TYR A N 1
ATOM 684 C CA . TYR A 1 83 ? -13.383 17.016 13.234 1 96.88 83 TYR A CA 1
ATOM 685 C C . TYR A 1 83 ? -14.594 17.938 13.305 1 96.88 83 TYR A C 1
ATOM 687 O O . TYR A 1 83 ? -14.703 18.906 12.539 1 96.88 83 TYR A O 1
ATOM 695 N N . PRO A 1 84 ? -15.492 17.656 14.25 1 96.12 84 PRO A N 1
ATOM 696 C CA . PRO A 1 84 ? -16.672 18.516 14.375 1 96.12 84 PRO A CA 1
ATOM 697 C C . PRO A 1 84 ? -16.312 19.984 14.531 1 96.12 84 PRO A C 1
ATOM 699 O O . PRO A 1 84 ? -15.57 20.344 15.453 1 96.12 84 PRO A O 1
ATOM 702 N N . GLY A 1 85 ? -16.766 20.781 13.555 1 97.69 85 GLY A N 1
ATOM 703 C CA . GLY A 1 85 ? -16.688 22.219 13.695 1 97.69 85 GLY A CA 1
ATOM 704 C C . GLY A 1 85 ? -15.383 22.797 13.18 1 97.69 85 GLY A C 1
ATOM 705 O O . GLY A 1 85 ? -15.234 24.016 13.094 1 97.69 85 GLY A O 1
ATOM 706 N N . VAL A 1 86 ? -14.422 22.016 12.828 1 98 86 VAL A N 1
ATOM 707 C CA . VAL A 1 86 ? -13.094 22.5 12.492 1 98 86 VAL A CA 1
ATOM 708 C C . VAL A 1 86 ? -13.133 23.219 11.141 1 98 86 VAL A C 1
ATOM 710 O O . VAL A 1 86 ? -12.672 24.344 11.008 1 98 86 VAL A O 1
ATOM 713 N N . ILE A 1 87 ? -13.758 22.609 10.18 1 97.69 87 ILE A N 1
ATOM 714 C CA . ILE A 1 87 ? -13.805 23.188 8.844 1 97.69 87 ILE A CA 1
ATOM 715 C C . ILE A 1 87 ? -14.617 24.484 8.867 1 97.69 87 ILE A C 1
ATOM 717 O O . ILE A 1 87 ? -14.188 25.5 8.312 1 97.69 87 ILE A O 1
ATOM 721 N N . GLU A 1 88 ? -15.711 24.453 9.555 1 97.5 88 GLU A N 1
ATOM 722 C CA . GLU A 1 88 ? -16.5 25.656 9.711 1 97.5 88 GLU A CA 1
ATOM 723 C C . GLU A 1 88 ? -15.703 26.766 10.398 1 97.5 88 GLU A C 1
ATOM 725 O O . GLU A 1 88 ? -15.789 27.938 10.008 1 97.5 88 GLU A O 1
ATOM 730 N N . GLY A 1 89 ? -14.977 26.359 11.406 1 98.31 89 GLY A N 1
ATOM 731 C CA . GLY A 1 89 ? -14.133 27.328 12.109 1 98.31 89 GLY A CA 1
ATOM 732 C C . GLY A 1 89 ? -13.062 27.922 11.227 1 98.31 89 GLY A C 1
ATOM 733 O O . GLY A 1 89 ? -12.773 29.125 11.32 1 98.31 89 GLY A O 1
ATOM 734 N N . LEU A 1 90 ? -12.477 27.156 10.359 1 98.5 90 LEU A N 1
ATOM 735 C CA . LEU A 1 90 ? -11.461 27.625 9.43 1 98.5 90 LEU A CA 1
ATOM 736 C C . LEU A 1 90 ? -12.039 28.672 8.484 1 98.5 90 LEU A C 1
ATOM 738 O O . LEU A 1 90 ? -11.391 29.688 8.203 1 98.5 90 LEU A O 1
ATOM 742 N N . TYR A 1 91 ? -13.195 28.406 8.031 1 97.94 91 TYR A N 1
ATOM 743 C CA . TYR A 1 91 ? -13.859 29.359 7.156 1 97.94 91 TYR A CA 1
ATOM 744 C C . TYR A 1 91 ? -14.117 30.688 7.879 1 97.94 91 TYR A C 1
ATOM 746 O O . TYR A 1 91 ? -13.938 31.766 7.309 1 97.94 91 TYR A O 1
ATOM 754 N N . ARG A 1 92 ? -14.547 30.594 9.117 1 98.19 92 ARG A N 1
ATOM 755 C CA . ARG A 1 92 ? -14.789 31.797 9.898 1 98.19 92 ARG A CA 1
ATOM 756 C C . ARG A 1 92 ? -13.5 32.594 10.094 1 98.19 92 ARG A C 1
ATOM 758 O O . ARG A 1 92 ? -13.484 33.812 9.945 1 98.19 92 ARG A O 1
ATOM 765 N N . LEU A 1 93 ? -12.453 31.891 10.414 1 98.19 93 LEU A N 1
ATOM 766 C CA . LEU A 1 93 ? -11.164 32.562 10.633 1 98.19 93 LEU A CA 1
ATOM 767 C C . LEU A 1 93 ? -10.664 33.219 9.352 1 98.19 93 LEU A C 1
ATOM 769 O O . LEU A 1 93 ? -10.133 34.312 9.383 1 98.19 93 LEU A O 1
ATOM 773 N N . HIS A 1 94 ? -10.836 32.531 8.305 1 98.06 94 HIS A N 1
ATOM 774 C CA . HIS A 1 94 ? -10.453 33.062 7.004 1 98.06 94 HIS A CA 1
ATOM 775 C C . HIS A 1 94 ? -11.25 34.344 6.688 1 98.06 94 HIS A C 1
ATOM 777 O O . HIS A 1 94 ? -10.688 35.312 6.207 1 98.06 94 HIS A O 1
ATOM 783 N N . ALA A 1 95 ? -12.492 34.312 6.934 1 97.5 95 ALA A N 1
ATOM 784 C CA . ALA A 1 95 ? -13.375 35.438 6.672 1 97.5 95 ALA A CA 1
ATOM 785 C C . ALA A 1 95 ? -12.992 36.656 7.527 1 97.5 95 ALA A C 1
ATOM 787 O O . ALA A 1 95 ? -13.188 37.812 7.113 1 97.5 95 ALA A O 1
ATOM 788 N N . LYS A 1 96 ? -12.406 36.375 8.672 1 96.94 96 LYS A N 1
ATOM 789 C CA . LYS A 1 96 ? -11.992 37.438 9.578 1 96.94 96 LYS A CA 1
ATOM 790 C C . LYS A 1 96 ? -10.672 38.062 9.133 1 96.94 96 LYS A C 1
ATOM 792 O O . LYS A 1 96 ? -10.234 39.062 9.695 1 96.94 96 LYS A O 1
ATOM 797 N N . GLY A 1 97 ? -10.031 37.438 8.164 1 96.75 97 GLY A N 1
ATOM 798 C CA . GLY A 1 97 ? -8.867 38.062 7.551 1 96.75 97 GLY A CA 1
ATOM 799 C C . GLY A 1 97 ? -7.555 37.562 8.125 1 96.75 97 GLY A C 1
ATOM 800 O O . GLY A 1 97 ? -6.5 38.156 7.91 1 96.75 97 GLY A O 1
ATOM 801 N N . TYR A 1 98 ? -7.586 36.469 8.883 1 97.69 98 TYR A N 1
ATOM 802 C CA . TYR A 1 98 ? -6.348 35.906 9.406 1 97.69 98 TYR A CA 1
ATOM 803 C C . TYR A 1 98 ? -5.484 35.344 8.281 1 97.69 98 TYR A C 1
ATOM 805 O O . TYR A 1 98 ? -6.004 34.75 7.332 1 97.69 98 TYR A O 1
ATOM 813 N N . LYS A 1 99 ? -4.199 35.562 8.367 1 98.12 99 LYS A N 1
ATOM 814 C CA . LYS A 1 99 ? -3.262 34.781 7.574 1 98.12 99 LYS A CA 1
ATOM 815 C C . LYS A 1 99 ? -3.17 33.344 8.094 1 98.12 99 LYS A C 1
ATOM 817 O O . LYS A 1 99 ? -2.949 33.125 9.281 1 98.12 99 LYS A O 1
ATOM 822 N N . MET A 1 100 ? -3.385 32.438 7.191 1 98.69 100 MET A N 1
ATOM 823 C CA . MET A 1 100 ? -3.43 31.062 7.656 1 98.69 100 MET A CA 1
ATOM 824 C C . MET A 1 100 ? -2.439 30.188 6.887 1 98.69 100 MET A C 1
ATOM 826 O O . MET A 1 100 ? -2.289 30.344 5.672 1 98.69 100 MET A O 1
ATOM 830 N N . GLY A 1 101 ? -1.702 29.312 7.551 1 98.75 101 GLY A N 1
ATOM 831 C CA . GLY A 1 101 ? -0.774 28.359 6.961 1 98.75 101 GLY A CA 1
ATOM 832 C C . GLY A 1 101 ? -0.856 26.984 7.586 1 98.75 101 GLY A C 1
ATOM 833 O O . GLY A 1 101 ? -1.308 26.844 8.727 1 98.75 101 GLY A O 1
ATOM 834 N N . VAL A 1 102 ? -0.484 26 6.816 1 98.75 102 VAL A N 1
ATOM 835 C CA . VAL A 1 102 ? -0.327 24.641 7.316 1 98.75 102 VAL A CA 1
ATOM 836 C C . VAL A 1 102 ? 1.155 24.328 7.504 1 98.75 102 VAL A C 1
ATOM 838 O O . VAL A 1 102 ? 1.979 24.641 6.645 1 98.75 102 VAL A O 1
ATOM 841 N N . VAL A 1 103 ? 1.48 23.812 8.648 1 98.38 103 VAL A N 1
ATOM 842 C CA . VAL A 1 103 ? 2.826 23.344 8.953 1 98.38 103 VAL A CA 1
ATOM 843 C C . VAL A 1 103 ? 2.77 21.875 9.406 1 98.38 103 VAL A C 1
ATOM 845 O O . VAL A 1 103 ? 2.377 21.594 10.539 1 98.38 103 VAL A O 1
ATOM 848 N N . THR A 1 104 ? 3.174 20.984 8.555 1 97 104 THR A N 1
ATOM 849 C CA . THR A 1 104 ? 2.982 19.562 8.82 1 97 104 THR A CA 1
ATOM 850 C C . THR A 1 104 ? 4.25 18.781 8.492 1 97 104 THR A C 1
ATOM 852 O O . THR A 1 104 ? 5.09 19.234 7.715 1 97 104 THR A O 1
ATOM 855 N N . SER A 1 105 ? 4.383 17.625 9.219 1 93.56 105 SER A N 1
ATOM 856 C CA . SER A 1 105 ? 5.5 16.719 8.945 1 93.56 105 SER A CA 1
ATOM 857 C C . SER A 1 105 ? 5.156 15.727 7.844 1 93.56 105 SER A C 1
ATOM 859 O O . SER A 1 105 ? 5.953 14.836 7.535 1 93.56 105 SER A O 1
ATOM 861 N N . LYS A 1 106 ? 4.023 15.906 7.301 1 93.06 106 LYS A N 1
ATOM 862 C CA . LYS A 1 106 ? 3.529 15.047 6.227 1 93.06 106 LYS A CA 1
ATOM 863 C C . LYS A 1 106 ? 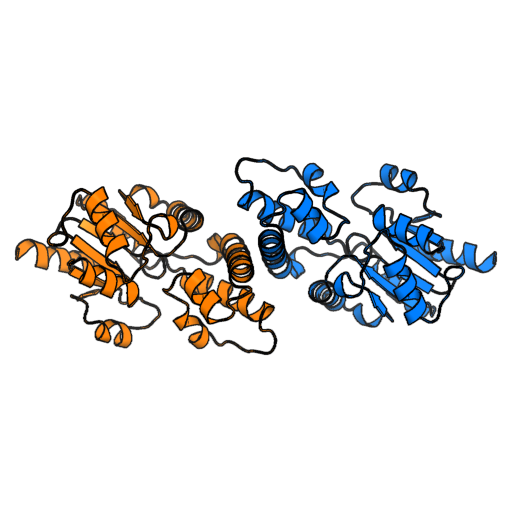4.082 15.492 4.875 1 93.06 106 LYS A C 1
ATOM 865 O O . LYS A 1 106 ? 4.484 16.641 4.711 1 93.06 106 LYS A O 1
ATOM 870 N N . GLY A 1 107 ? 4.168 14.562 3.918 1 91.19 107 GLY A N 1
ATOM 871 C CA . GLY A 1 107 ? 4.621 14.891 2.576 1 91.19 107 GLY A CA 1
ATOM 872 C C . GLY A 1 107 ? 3.588 15.648 1.766 1 91.19 107 GLY A C 1
ATOM 873 O O . GLY A 1 107 ? 2.385 15.477 1.964 1 91.19 107 GLY A O 1
ATOM 874 N N . ARG A 1 108 ? 4.043 16.344 0.798 1 93.12 108 ARG A N 1
ATOM 875 C CA . ARG A 1 108 ? 3.229 17.312 0.067 1 93.12 108 ARG A CA 1
ATOM 876 C C . ARG A 1 108 ? 2.09 16.609 -0.673 1 93.12 108 ARG A C 1
ATOM 878 O O . ARG A 1 108 ? 0.937 17.047 -0.589 1 93.12 108 ARG A O 1
ATOM 885 N N . PRO A 1 109 ? 2.328 15.484 -1.346 1 88.75 109 PRO A N 1
ATOM 886 C CA . PRO A 1 109 ? 1.229 14.914 -2.125 1 88.75 109 PRO A CA 1
ATOM 887 C C . PRO A 1 109 ? 0.028 14.539 -1.263 1 88.75 109 PRO A C 1
ATOM 889 O O . PRO A 1 109 ? -1.115 14.82 -1.629 1 88.75 109 PRO A O 1
ATOM 892 N N . VAL A 1 110 ? 0.299 14.008 -0.157 1 92.19 110 VAL A N 1
ATOM 893 C CA . VAL A 1 110 ? -0.787 13.523 0.689 1 92.19 110 VAL A CA 1
ATOM 894 C C . VAL A 1 110 ? -1.434 14.695 1.42 1 92.19 110 VAL A C 1
ATOM 896 O O . VAL A 1 110 ? -2.641 14.688 1.677 1 92.19 110 VAL A O 1
ATOM 899 N N . VAL A 1 111 ? -0.647 15.711 1.727 1 95.5 111 VAL A N 1
ATOM 900 C CA . VAL A 1 111 ? -1.189 16.922 2.332 1 95.5 111 VAL A CA 1
ATOM 901 C C . VAL A 1 111 ? -2.199 17.562 1.385 1 95.5 111 VAL A C 1
ATOM 903 O O . VAL A 1 111 ? -3.324 17.875 1.785 1 95.5 111 VAL A O 1
ATOM 906 N N . GLU A 1 112 ? -1.811 17.688 0.191 1 94.69 112 GLU A N 1
ATOM 907 C CA . GLU A 1 112 ? -2.664 18.312 -0.806 1 94.69 112 GLU A CA 1
ATOM 908 C C . GLU A 1 112 ? -3.92 17.5 -1.069 1 94.69 112 GLU A C 1
ATOM 910 O O . GLU A 1 112 ? -5.012 18.047 -1.232 1 94.69 112 GLU A O 1
ATOM 915 N N . GLN A 1 113 ? -3.73 16.188 -1.074 1 93.75 113 GLN A N 1
ATOM 916 C CA . GLN A 1 113 ? -4.879 15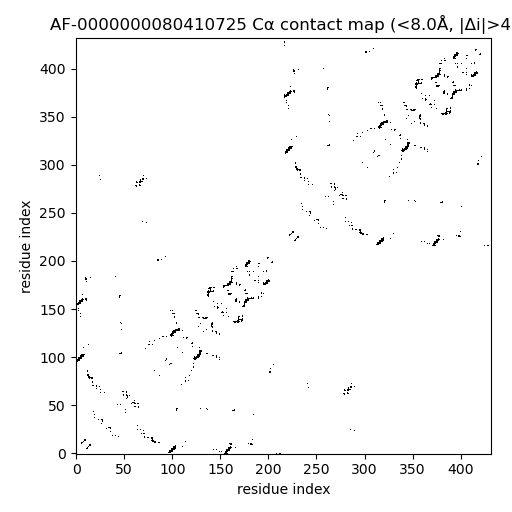.305 -1.227 1 93.75 113 GLN A CA 1
ATOM 917 C C . GLN A 1 113 ? -5.898 15.531 -0.115 1 93.75 113 GLN A C 1
ATOM 919 O O . GLN A 1 113 ? -7.102 15.625 -0.376 1 93.75 113 GLN A O 1
ATOM 924 N N . GLY A 1 114 ? -5.469 15.641 1.085 1 95.44 114 GLY A N 1
ATOM 925 C CA . GLY A 1 114 ? -6.352 15.859 2.219 1 95.44 114 GLY A CA 1
ATOM 926 C C . GLY A 1 114 ? -7.07 17.203 2.168 1 95.44 114 GLY A C 1
ATOM 927 O O . GLY A 1 114 ? -8.281 17.266 2.398 1 95.44 114 GLY A O 1
ATOM 928 N N . LEU A 1 115 ? -6.328 18.25 1.857 1 97.44 115 LEU A N 1
ATOM 929 C CA . LEU A 1 115 ? -6.902 19.578 1.812 1 97.44 115 LEU A CA 1
ATOM 930 C C . LEU A 1 115 ? -7.949 19.688 0.708 1 97.44 115 LEU A C 1
ATOM 932 O O . LEU A 1 115 ? -9.008 20.297 0.906 1 97.44 115 LEU A O 1
ATOM 936 N N . ARG A 1 116 ? -7.676 19.047 -0.404 1 95.94 116 ARG A N 1
ATOM 937 C CA . ARG A 1 116 ? -8.609 19.062 -1.527 1 95.94 116 ARG A CA 1
ATOM 938 C C . ARG A 1 116 ? -9.852 18.234 -1.225 1 95.94 116 ARG A C 1
ATOM 940 O O . ARG A 1 116 ? -10.961 18.609 -1.592 1 95.94 116 ARG A O 1
ATOM 947 N N . LEU A 1 117 ? -9.625 17.125 -0.575 1 95.44 117 LEU A N 1
ATOM 948 C CA . LEU A 1 117 ? -10.727 16.234 -0.234 1 95.44 117 LEU A CA 1
ATOM 949 C C . LEU A 1 117 ? -11.82 16.984 0.523 1 95.44 117 LEU A C 1
ATOM 951 O O . LEU A 1 117 ? -13.008 16.734 0.32 1 95.44 117 LEU A O 1
ATOM 955 N N . PHE A 1 118 ? -11.445 17.938 1.335 1 96.12 118 PHE A N 1
ATOM 956 C CA . PHE A 1 118 ? -12.406 18.641 2.18 1 96.12 118 PHE A CA 1
ATOM 957 C C . PHE A 1 118 ? -12.609 20.078 1.698 1 96.12 118 PHE A C 1
ATOM 959 O O . PHE A 1 118 ? -13.234 20.891 2.389 1 96.12 118 PHE A O 1
ATOM 966 N N . ASN A 1 119 ? -12.039 20.391 0.56 1 95.75 119 ASN A N 1
ATOM 967 C CA . ASN A 1 119 ? -12.195 21.688 -0.098 1 95.75 119 ASN A CA 1
ATOM 968 C C . ASN A 1 119 ? -11.766 22.828 0.814 1 95.75 119 ASN A C 1
ATOM 970 O O . ASN A 1 119 ? -12.516 23.797 1.003 1 95.75 119 ASN A O 1
ATOM 974 N N . ILE A 1 120 ? -10.531 22.688 1.371 1 97.62 120 ILE A N 1
ATOM 975 C CA . ILE A 1 120 ? -10.062 23.75 2.26 1 97.62 120 ILE A CA 1
ATOM 976 C C . ILE A 1 120 ? -8.672 24.203 1.831 1 97.62 120 ILE A C 1
ATOM 978 O O . ILE A 1 120 ? -8.023 24.984 2.531 1 97.62 120 ILE A O 1
ATOM 982 N N . ASP A 1 121 ? -8.234 23.719 0.734 1 97.31 121 ASP A 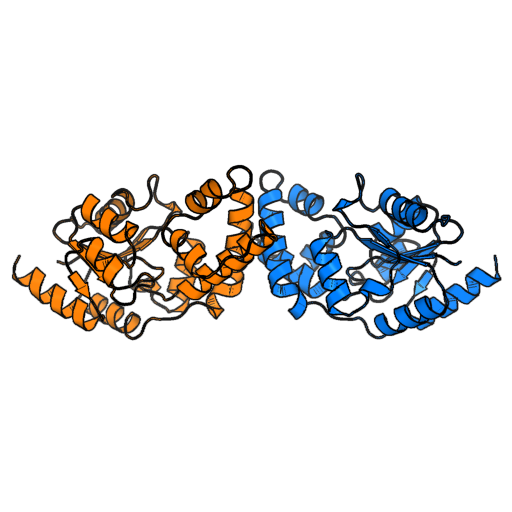N 1
ATOM 983 C CA . ASP A 1 121 ? -6.906 24.062 0.236 1 97.31 121 ASP A CA 1
ATOM 984 C C . ASP A 1 121 ? -6.77 25.562 0.004 1 97.31 121 ASP A C 1
ATOM 986 O O . ASP A 1 121 ? -5.715 26.141 0.26 1 97.31 121 ASP A O 1
ATOM 990 N N . HIS A 1 122 ? -7.855 26.203 -0.358 1 97.12 122 HIS A N 1
ATOM 991 C CA . HIS A 1 122 ? -7.836 27.609 -0.74 1 97.12 122 HIS A CA 1
ATOM 992 C C . HIS A 1 122 ? -7.801 28.516 0.488 1 97.12 122 HIS A C 1
ATOM 994 O O . HIS A 1 122 ? -7.551 29.703 0.373 1 97.12 122 HIS A O 1
ATOM 1000 N N . LEU A 1 123 ? -7.961 27.969 1.648 1 98.25 123 LEU A N 1
ATOM 1001 C CA . LEU A 1 123 ? -8.031 28.766 2.869 1 98.25 123 LEU A CA 1
ATOM 1002 C C . LEU A 1 123 ? -6.633 29.125 3.367 1 98.25 123 LEU A C 1
ATOM 1004 O O . LEU A 1 123 ? -6.477 30 4.223 1 98.25 123 LEU A O 1
ATOM 1008 N N . PHE A 1 124 ? -5.598 28.422 2.859 1 98.62 124 PHE A N 1
ATOM 1009 C CA . PHE A 1 124 ? -4.258 28.578 3.41 1 98.62 124 PHE A CA 1
ATOM 1010 C C . PHE A 1 124 ? -3.338 29.281 2.42 1 98.62 124 PHE A C 1
ATOM 1012 O O . PHE A 1 124 ? -3.244 28.875 1.258 1 98.62 124 PHE A O 1
ATOM 1019 N N . ASP A 1 125 ? -2.668 30.281 2.938 1 97.38 125 ASP A N 1
ATOM 1020 C CA . ASP A 1 125 ? -1.748 31.078 2.125 1 97.38 125 ASP A CA 1
ATOM 1021 C C . ASP A 1 125 ? -0.449 30.312 1.869 1 97.38 125 ASP A C 1
ATOM 1023 O O . ASP A 1 125 ? 0.222 30.547 0.86 1 97.38 125 ASP A O 1
ATOM 1027 N N . VAL A 1 126 ? -0.121 29.484 2.783 1 98.31 126 VAL A N 1
ATOM 1028 C CA . VAL A 1 126 ? 1.129 28.734 2.686 1 98.31 126 VAL A CA 1
ATOM 1029 C C . VAL A 1 126 ? 0.95 27.359 3.297 1 98.31 126 VAL A C 1
ATOM 1031 O O . VAL A 1 126 ? 0.201 27.188 4.262 1 98.31 126 VAL A O 1
ATOM 1034 N N . VAL A 1 127 ? 1.58 26.375 2.664 1 98.62 127 VAL A N 1
ATOM 1035 C CA . VAL A 1 127 ? 1.634 25.016 3.166 1 98.62 127 VAL A CA 1
ATOM 1036 C C . VAL A 1 127 ? 3.086 24.547 3.242 1 98.62 127 VAL A C 1
ATOM 1038 O O . VAL A 1 127 ? 3.746 24.375 2.215 1 98.62 127 VAL A O 1
ATOM 1041 N N . ILE A 1 128 ? 3.564 24.375 4.48 1 98.38 128 ILE A N 1
ATOM 1042 C CA . ILE A 1 128 ? 4.906 23.859 4.715 1 98.38 128 ILE A CA 1
ATOM 1043 C C . ILE A 1 128 ? 4.836 22.375 5.047 1 98.38 128 ILE A C 1
ATOM 1045 O O . ILE A 1 128 ? 4.152 21.969 5.996 1 98.38 128 ILE A O 1
ATOM 1049 N N . THR A 1 129 ? 5.508 21.562 4.23 1 97 129 THR A N 1
ATOM 1050 C CA . THR A 1 129 ? 5.496 20.109 4.414 1 97 129 THR A CA 1
ATOM 1051 C C . THR A 1 129 ? 6.891 19.594 4.762 1 97 129 THR A C 1
ATOM 1053 O O . THR A 1 129 ? 7.836 20.391 4.863 1 97 129 THR A O 1
ATOM 1056 N N . ALA A 1 130 ? 7.008 18.281 5.004 1 93.62 130 ALA A N 1
ATOM 1057 C CA . ALA A 1 130 ? 8.297 17.641 5.281 1 93.62 130 ALA A CA 1
ATOM 1058 C C . ALA A 1 130 ? 9.273 17.859 4.129 1 93.62 130 ALA A C 1
ATOM 1060 O O . ALA A 1 130 ? 10.492 17.859 4.332 1 93.62 130 ALA A O 1
ATOM 1061 N N . ASP A 1 131 ? 8.781 18.156 2.961 1 93.06 131 ASP A N 1
ATOM 1062 C CA . ASP A 1 131 ? 9.602 18.297 1.756 1 93.06 131 ASP A CA 1
ATOM 1063 C C . ASP A 1 131 ? 10.242 19.672 1.683 1 93.06 131 ASP A C 1
ATOM 1065 O O . ASP A 1 131 ? 11.148 19.906 0.877 1 93.06 131 ASP A O 1
ATOM 1069 N N . ASP A 1 132 ? 9.828 20.5 2.539 1 96.38 132 ASP A N 1
ATOM 1070 C CA . ASP A 1 132 ? 10.219 21.906 2.402 1 96.38 132 ASP A CA 1
ATOM 1071 C C . ASP A 1 132 ? 11.312 22.281 3.402 1 96.38 132 ASP A C 1
ATOM 1073 O O . ASP A 1 132 ? 11.859 23.375 3.348 1 96.38 132 ASP A O 1
ATOM 1077 N N . VAL A 1 133 ? 11.648 21.359 4.297 1 96.31 133 VAL A N 1
ATOM 1078 C CA . VAL A 1 133 ? 12.508 21.781 5.402 1 96.31 133 VAL A CA 1
ATOM 1079 C C . VAL A 1 133 ? 13.711 20.828 5.504 1 96.31 133 VAL A C 1
ATOM 1081 O O . VAL A 1 133 ? 13.641 19.688 5.059 1 96.31 133 VAL A O 1
ATOM 1084 N N . VAL A 1 134 ? 14.766 21.312 6.098 1 95.5 134 VAL A N 1
ATOM 1085 C CA . VAL A 1 134 ? 15.93 20.484 6.422 1 95.5 134 VAL A CA 1
ATOM 1086 C C . VAL A 1 134 ? 15.75 19.859 7.801 1 95.5 134 VAL A C 1
ATOM 1088 O O . VAL A 1 134 ? 16 18.672 7.984 1 95.5 134 VAL A O 1
ATOM 1091 N N . HIS A 1 135 ? 15.336 20.719 8.727 1 95.62 135 HIS A N 1
ATOM 1092 C CA . HIS A 1 135 ? 15.055 20.25 10.07 1 95.62 135 HIS A CA 1
ATOM 1093 C C . HIS A 1 135 ? 13.555 20.219 10.344 1 95.62 135 HIS A C 1
ATOM 1095 O O . HIS A 1 135 ? 12.891 21.266 10.289 1 95.62 135 HIS A O 1
ATOM 1101 N N . GLU A 1 136 ? 13.078 19.125 10.695 1 94.5 136 GLU A N 1
ATOM 1102 C CA . GLU A 1 136 ? 11.648 18.953 10.922 1 94.5 136 GLU A CA 1
ATOM 1103 C C . GLU A 1 136 ? 11.258 19.391 12.328 1 94.5 136 GLU A C 1
ATOM 1105 O O . GLU A 1 136 ? 12.117 19.688 13.156 1 94.5 136 GLU A O 1
ATOM 1110 N N . LYS A 1 137 ? 9.891 19.484 12.547 1 95.88 137 LYS A N 1
ATOM 1111 C CA . LYS A 1 137 ? 9.414 19.688 13.914 1 95.88 137 LYS A CA 1
ATOM 1112 C C . LYS A 1 137 ? 10 18.625 14.852 1 95.88 137 LYS A C 1
ATOM 1114 O O . LYS A 1 137 ? 10.148 17.469 14.477 1 95.88 137 LYS A O 1
ATOM 1119 N N . PRO A 1 138 ? 10.445 19.125 15.961 1 96.5 138 PRO A N 1
ATOM 1120 C CA . PRO A 1 138 ? 10.125 20.328 16.719 1 96.5 138 PRO A CA 1
ATOM 1121 C C . PRO A 1 138 ? 11.094 21.484 16.438 1 96.5 138 PRO A C 1
ATOM 1123 O O . PRO A 1 138 ? 11.031 22.516 17.109 1 96.5 138 PRO A O 1
ATOM 1126 N N . HIS A 1 139 ? 11.984 21.297 15.539 1 97.38 139 HIS A N 1
ATOM 1127 C CA . HIS A 1 139 ? 12.812 22.438 15.133 1 97.38 139 HIS A CA 1
ATOM 1128 C C . HIS A 1 139 ? 11.953 23.625 14.711 1 97.38 139 HIS A C 1
ATOM 1130 O O . HIS A 1 139 ? 10.867 23.438 14.164 1 97.38 139 HIS A O 1
ATOM 1136 N N . ALA A 1 140 ? 12.461 24.812 14.883 1 98.62 140 ALA A N 1
ATOM 1137 C CA . ALA A 1 140 ? 11.695 26.031 14.625 1 98.62 140 ALA A CA 1
ATOM 1138 C C . ALA A 1 140 ? 11.539 26.266 13.125 1 98.62 140 ALA A C 1
ATOM 1140 O O . ALA A 1 140 ? 10.656 27.016 12.695 1 98.62 140 ALA A O 1
ATOM 1141 N N . GLU A 1 141 ? 12.32 25.594 12.344 1 98.5 141 GLU A N 1
ATOM 1142 C CA . GLU A 1 141 ? 12.461 25.891 10.922 1 98.5 141 GLU A CA 1
ATOM 1143 C C . GLU A 1 141 ? 11.109 25.844 10.211 1 98.5 141 GLU A C 1
ATOM 1145 O O . GLU A 1 141 ? 10.766 26.75 9.461 1 98.5 141 GLU A O 1
ATOM 1150 N N . PRO A 1 142 ? 10.336 24.781 10.422 1 98.31 142 PRO A N 1
ATOM 1151 C CA . PRO A 1 142 ? 9.07 24.734 9.688 1 98.31 142 PRO A CA 1
ATOM 1152 C C . PRO A 1 142 ? 8.172 25.922 10 1 98.31 142 PRO A C 1
ATOM 1154 O O . PRO A 1 142 ? 7.57 26.5 9.086 1 98.31 142 PRO A O 1
ATOM 1157 N N . VAL A 1 143 ? 8.117 26.297 11.25 1 98.75 143 VAL A N 1
ATOM 1158 C CA . VAL A 1 143 ? 7.289 27.406 11.672 1 98.75 143 VAL A CA 1
ATOM 1159 C C . VAL A 1 143 ? 7.875 28.719 11.148 1 98.75 143 VAL A C 1
ATOM 1161 O O . VAL A 1 143 ? 7.145 29.562 10.633 1 98.75 143 VAL A O 1
ATOM 1164 N N . GLU A 1 144 ? 9.156 28.891 11.219 1 98.81 144 GLU A N 1
ATOM 1165 C CA . GLU A 1 144 ? 9.828 30.078 10.734 1 98.81 144 GLU A CA 1
ATOM 1166 C C . GLU A 1 144 ? 9.633 30.266 9.234 1 98.81 144 GLU A C 1
ATOM 1168 O O . GLU A 1 144 ? 9.453 31.375 8.75 1 98.81 144 GLU A O 1
ATOM 1173 N N . LEU A 1 145 ? 9.719 29.141 8.547 1 98.69 145 LEU A N 1
ATOM 1174 C CA . LEU A 1 145 ? 9.508 29.188 7.102 1 98.69 145 LEU A CA 1
ATOM 1175 C C . LEU A 1 145 ? 8.102 29.656 6.773 1 98.69 145 LEU A C 1
ATOM 1177 O O . LEU A 1 145 ? 7.906 30.453 5.84 1 98.69 145 LEU A O 1
ATOM 1181 N N . ALA A 1 146 ? 7.172 29.188 7.496 1 98.69 146 ALA A N 1
ATOM 1182 C CA . ALA A 1 146 ? 5.785 29.609 7.297 1 98.69 146 ALA A CA 1
ATOM 1183 C C . ALA A 1 146 ? 5.621 31.094 7.598 1 98.69 146 ALA A C 1
ATOM 1185 O O . ALA A 1 146 ? 4.957 31.828 6.848 1 98.69 146 ALA A O 1
ATOM 1186 N N . LEU A 1 147 ? 6.223 31.547 8.664 1 98.62 147 LEU A N 1
ATOM 1187 C CA . LEU A 1 147 ? 6.148 32.969 9.047 1 98.62 147 LEU A CA 1
ATOM 1188 C C . LEU A 1 147 ? 6.75 33.844 7.965 1 98.62 147 LEU A C 1
ATOM 1190 O O . LEU A 1 147 ? 6.156 34.875 7.594 1 98.62 147 LEU A O 1
ATOM 1194 N N . ARG A 1 148 ? 7.895 33.438 7.461 1 98.44 148 ARG A N 1
ATOM 1195 C CA . ARG A 1 148 ? 8.547 34.188 6.398 1 98.44 148 ARG A CA 1
ATOM 1196 C C . ARG A 1 148 ? 7.672 34.25 5.152 1 98.44 148 ARG A C 1
ATOM 1198 O O . ARG A 1 148 ? 7.523 35.312 4.551 1 98.44 148 ARG A O 1
ATOM 1205 N N . ALA A 1 149 ? 7.098 33.188 4.816 1 98.31 149 ALA A N 1
ATOM 1206 C CA . ALA A 1 149 ? 6.25 33.125 3.627 1 98.31 149 ALA A CA 1
ATOM 1207 C C . ALA A 1 149 ? 5.016 34 3.777 1 98.31 149 ALA A C 1
ATOM 1209 O O . ALA A 1 149 ? 4.523 34.562 2.797 1 98.31 149 ALA A O 1
ATOM 1210 N N . LEU A 1 150 ? 4.559 34.156 4.996 1 98.19 150 LEU A N 1
ATOM 1211 C CA . LEU A 1 150 ? 3.336 34.906 5.266 1 98.19 150 LEU A CA 1
ATOM 1212 C C . LEU A 1 150 ? 3.645 36.375 5.566 1 98.19 150 LEU A C 1
ATOM 1214 O O . LEU A 1 150 ? 2.73 37.188 5.75 1 98.19 150 LEU A O 1
ATOM 1218 N N . GLY A 1 151 ? 4.895 36.719 5.605 1 97.81 151 GLY A N 1
ATOM 1219 C CA . GLY A 1 151 ? 5.277 38.062 5.984 1 97.81 151 GLY A CA 1
ATOM 1220 C C . GLY A 1 151 ? 4.867 38.406 7.402 1 97.81 151 GLY A C 1
ATOM 1221 O O . GLY A 1 151 ? 4.391 39.531 7.652 1 97.81 151 GLY A O 1
ATOM 1222 N N . SER A 1 152 ? 4.961 37.5 8.289 1 97.81 152 SER A N 1
ATOM 1223 C CA . SER A 1 152 ? 4.535 37.688 9.672 1 97.81 152 SER A CA 1
ATOM 1224 C C . SER A 1 152 ? 5.699 37.469 10.641 1 97.81 152 SER A C 1
ATOM 1226 O O . SER A 1 152 ? 6.816 37.188 10.219 1 97.81 152 SER A O 1
ATOM 1228 N N . THR A 1 153 ? 5.496 37.812 11.898 1 97.88 153 THR A N 1
ATOM 1229 C CA . THR A 1 153 ? 6.48 37.625 12.961 1 97.88 153 THR A CA 1
ATOM 1230 C C . THR A 1 153 ? 5.922 36.719 14.07 1 97.88 153 THR A C 1
ATOM 1232 O O . THR A 1 153 ? 4.703 36.531 14.18 1 97.88 153 THR A O 1
ATOM 1235 N N . ALA A 1 154 ? 6.836 36.125 14.828 1 98.25 154 ALA A N 1
ATOM 1236 C CA . ALA A 1 154 ? 6.453 35.125 15.836 1 98.25 154 ALA A CA 1
ATOM 1237 C C . ALA A 1 154 ? 5.504 35.75 16.859 1 98.25 154 ALA A C 1
ATOM 1239 O O . ALA A 1 154 ? 4.59 35.062 17.344 1 98.25 154 ALA A O 1
ATOM 1240 N N . ASP A 1 155 ? 5.738 37 17.188 1 96.38 155 ASP A N 1
ATOM 1241 C CA . ASP A 1 155 ? 4.969 37.625 18.25 1 96.38 155 ASP A CA 1
ATOM 1242 C C . ASP A 1 155 ? 3.527 37.875 17.812 1 96.38 155 ASP A C 1
ATOM 1244 O O . ASP A 1 155 ? 2.662 38.188 18.641 1 96.38 155 ASP A O 1
ATOM 1248 N N . ARG A 1 156 ? 3.221 37.719 16.547 1 96.62 156 ARG A N 1
ATOM 1249 C CA . ARG A 1 156 ? 1.881 37.906 16.016 1 96.62 156 ARG A CA 1
ATOM 1250 C C . ARG A 1 156 ? 1.263 36.625 15.539 1 96.62 156 ARG A C 1
ATOM 1252 O O . ARG A 1 156 ? 0.227 36.625 14.867 1 96.62 156 ARG A O 1
ATOM 1259 N N . ALA A 1 157 ? 1.893 35.5 15.867 1 98.19 157 ALA A N 1
ATOM 1260 C CA . ALA A 1 157 ? 1.481 34.25 15.273 1 98.19 157 ALA A CA 1
ATOM 1261 C C . ALA A 1 157 ? 1.197 33.188 16.344 1 98.19 157 ALA A C 1
ATOM 1263 O O . ALA A 1 157 ? 1.702 33.312 17.469 1 98.19 157 ALA A O 1
ATOM 1264 N N . VAL A 1 158 ? 0.365 32.219 15.945 1 98.5 158 VAL A N 1
ATOM 1265 C CA . VAL A 1 158 ? 0.008 31.094 16.797 1 98.5 158 VAL A CA 1
ATOM 1266 C C . VAL A 1 158 ? 0.276 29.781 16.047 1 98.5 158 VAL A C 1
ATOM 1268 O O . VAL A 1 158 ? -0.046 29.656 14.867 1 98.5 158 VAL A O 1
ATOM 1271 N N . MET A 1 159 ? 0.939 28.875 16.703 1 98.88 159 MET A N 1
ATOM 1272 C CA . MET A 1 159 ? 1.081 27.516 16.203 1 98.88 159 MET A CA 1
ATOM 1273 C C . MET A 1 159 ? 0.092 26.578 16.891 1 98.88 159 MET A C 1
ATOM 1275 O O . MET A 1 159 ? 0.117 26.422 18.109 1 98.88 159 MET A O 1
ATOM 1279 N N . VAL A 1 160 ? -0.806 25.984 16.094 1 98.81 160 VAL A N 1
ATOM 1280 C CA . VAL A 1 160 ? -1.857 25.109 16.594 1 98.81 160 VAL A CA 1
ATOM 1281 C C . VAL A 1 160 ? -1.537 23.656 16.234 1 98.81 160 VAL A C 1
ATOM 1283 O O . VAL A 1 160 ? -1.247 23.344 15.078 1 98.81 160 VAL A O 1
ATOM 1286 N N . GLY A 1 161 ? -1.552 22.781 17.172 1 98.25 161 GLY A N 1
ATOM 1287 C CA . GLY A 1 161 ? -1.266 21.391 16.875 1 98.25 161 GLY A CA 1
ATOM 1288 C C . GLY A 1 161 ? -1.785 20.422 17.922 1 98.25 161 GLY A C 1
ATOM 1289 O O . GLY A 1 161 ? -2.408 20.844 18.906 1 98.25 161 GLY A O 1
ATOM 1290 N N . ASP A 1 162 ? -1.571 19.141 17.688 1 97.06 162 ASP A N 1
ATOM 1291 C CA . ASP A 1 162 ? -2.133 18.109 18.547 1 97.06 162 ASP A CA 1
ATOM 1292 C C . ASP A 1 162 ? -1.028 17.297 19.219 1 97.06 162 ASP A C 1
ATOM 1294 O O . ASP A 1 162 ? -1.31 16.344 19.953 1 97.06 162 ASP A O 1
ATOM 1298 N N . ASN A 1 163 ? 0.261 17.656 18.984 1 94.56 163 ASN A N 1
ATOM 1299 C CA . ASN A 1 163 ? 1.354 16.812 19.453 1 94.56 163 ASN A CA 1
ATOM 1300 C C . ASN A 1 163 ? 2.51 17.656 20 1 94.56 163 ASN A C 1
ATOM 1302 O O . ASN A 1 163 ? 2.5 18.891 19.875 1 94.56 163 ASN A O 1
ATOM 1306 N N . ASP A 1 164 ? 3.494 16.984 20.672 1 96.12 164 ASP A N 1
ATOM 1307 C CA . ASP A 1 164 ? 4.633 17.672 21.281 1 96.12 164 ASP A CA 1
ATOM 1308 C C . ASP A 1 164 ? 5.461 18.406 20.219 1 96.12 164 ASP A C 1
ATOM 1310 O O . ASP A 1 164 ? 5.895 19.531 20.422 1 96.12 164 ASP A O 1
ATOM 1314 N N . THR A 1 165 ? 5.559 17.812 19.062 1 95.88 165 THR A N 1
ATOM 1315 C CA . THR A 1 165 ? 6.371 18.422 18 1 95.88 165 THR A CA 1
ATOM 1316 C C . THR A 1 165 ? 5.793 19.766 17.562 1 95.88 165 THR A C 1
ATOM 1318 O O . THR A 1 165 ? 6.539 20.703 17.297 1 95.88 165 THR A O 1
ATOM 1321 N N . ASP A 1 166 ? 4.523 19.859 17.562 1 97.62 166 ASP A N 1
ATOM 1322 C CA . ASP A 1 166 ? 3.879 21.109 17.188 1 97.62 166 ASP A CA 1
ATOM 1323 C C . ASP A 1 166 ? 4.125 22.188 18.234 1 97.62 166 ASP A C 1
ATOM 1325 O O . ASP A 1 166 ? 4.496 23.328 17.906 1 97.62 166 ASP A O 1
ATOM 1329 N N . ILE A 1 167 ? 3.883 21.812 19.469 1 98.25 167 ILE A N 1
ATOM 1330 C CA . ILE A 1 167 ? 3.979 22.766 20.578 1 98.25 167 ILE A CA 1
ATOM 1331 C C . ILE A 1 167 ? 5.426 23.234 20.719 1 98.25 167 ILE A C 1
ATOM 1333 O O . ILE A 1 167 ? 5.691 24.438 20.797 1 98.25 167 ILE A O 1
ATOM 1337 N N . PHE A 1 168 ? 6.328 22.344 20.641 1 98.38 168 PHE A N 1
ATOM 1338 C CA . PHE A 1 168 ? 7.73 22.688 20.812 1 98.38 168 PHE A CA 1
ATOM 1339 C C . PHE A 1 168 ? 8.258 23.453 19.609 1 98.38 168 PHE A C 1
ATOM 1341 O O . PHE A 1 168 ? 9.086 24.359 19.75 1 98.38 168 PHE A O 1
ATOM 1348 N N . SER A 1 169 ? 7.82 23.094 18.438 1 98.31 169 SER A N 1
ATOM 1349 C CA . SER A 1 169 ? 8.211 23.875 17.266 1 98.31 169 SER A CA 1
ATOM 1350 C C . SER A 1 169 ? 7.734 25.312 17.359 1 98.31 169 SER A C 1
ATOM 1352 O O . SER A 1 169 ? 8.477 26.25 17.031 1 98.31 169 SER A O 1
ATOM 1354 N N . GLY A 1 170 ? 6.508 25.5 17.797 1 98.56 170 GLY A N 1
ATOM 1355 C CA . GLY A 1 170 ? 5.977 26.828 18.016 1 98.56 170 GLY A CA 1
ATOM 1356 C C . GLY A 1 170 ? 6.738 27.609 19.062 1 98.56 170 GLY A C 1
ATOM 1357 O O . GLY A 1 170 ? 7.086 28.781 18.844 1 98.56 170 GLY A O 1
ATOM 1358 N N . LYS A 1 171 ? 7.051 26.969 20.203 1 98.62 171 LYS A N 1
ATOM 1359 C CA . LYS A 1 171 ? 7.824 27.609 21.266 1 98.62 171 LYS A CA 1
ATOM 1360 C C . LYS A 1 171 ? 9.211 28 20.766 1 98.62 171 LYS A C 1
ATOM 1362 O O . LYS A 1 171 ? 9.672 29.109 21.031 1 98.62 171 LYS A O 1
ATOM 1367 N N . ASN A 1 172 ? 9.797 27.031 20.062 1 98.62 172 ASN A N 1
ATOM 1368 C CA . ASN A 1 172 ? 11.141 27.25 19.547 1 98.62 172 ASN A CA 1
ATOM 1369 C C . ASN A 1 172 ? 11.172 28.391 18.531 1 98.62 172 ASN A C 1
ATOM 1371 O O . ASN A 1 172 ? 12.18 29.094 18.422 1 98.62 172 ASN A O 1
ATOM 1375 N N . ALA A 1 173 ? 10.125 28.609 17.859 1 98.62 173 ALA A N 1
ATOM 1376 C CA . ALA A 1 173 ? 10.023 29.688 16.875 1 98.62 173 ALA A CA 1
ATOM 1377 C C . ALA A 1 173 ? 9.594 30.984 17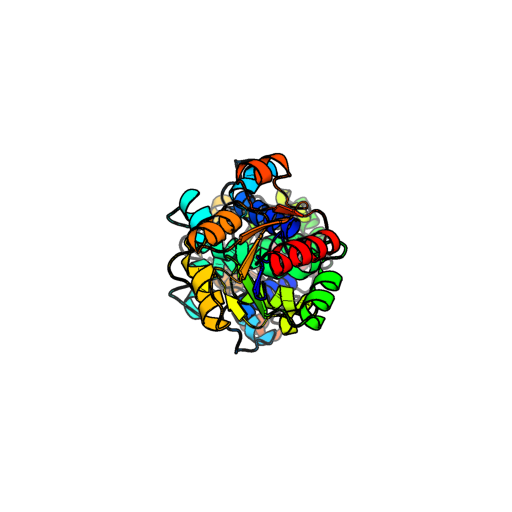.516 1 98.62 173 ALA A C 1
ATOM 1379 O O . ALA A 1 173 ? 9.641 32.062 16.891 1 98.62 173 ALA A O 1
ATOM 1380 N N . GLY A 1 174 ? 9.102 30.922 18.781 1 98.5 174 GLY A N 1
ATOM 1381 C CA . GLY A 1 174 ? 8.719 32.125 19.516 1 98.5 174 GLY A CA 1
ATOM 1382 C C . GLY A 1 174 ? 7.254 32.469 19.344 1 98.5 174 GLY A C 1
ATOM 1383 O O . GLY A 1 174 ? 6.832 33.562 19.734 1 98.5 174 GLY A O 1
ATOM 1384 N N . THR A 1 175 ? 6.453 31.641 18.797 1 98.5 175 THR A N 1
ATOM 1385 C CA . THR A 1 175 ? 5.027 31.891 18.641 1 98.5 175 THR A CA 1
ATOM 1386 C C . THR A 1 175 ? 4.254 31.5 19.891 1 98.5 175 THR A C 1
ATOM 1388 O O . THR A 1 175 ? 4.785 30.797 20.75 1 98.5 175 THR A O 1
ATOM 1391 N N . LYS A 1 176 ? 3.051 32 20.047 1 98.25 176 LYS A N 1
ATOM 1392 C CA . LYS A 1 176 ? 2.125 31.375 20.969 1 98.25 176 LYS A CA 1
ATOM 1393 C C . LYS A 1 176 ? 1.77 29.969 20.5 1 98.25 176 LYS A C 1
ATOM 1395 O O . LYS A 1 176 ? 1.84 29.672 19.297 1 98.25 176 LYS A O 1
ATOM 1400 N N . THR A 1 177 ? 1.424 29.125 21.438 1 98.69 177 THR A N 1
ATOM 1401 C CA . THR A 1 177 ? 1.155 27.719 21.094 1 98.69 177 THR A CA 1
ATOM 1402 C C . THR A 1 177 ? -0.211 27.297 21.625 1 98.69 177 THR A C 1
ATOM 1404 O O . THR A 1 177 ? -0.572 27.609 22.766 1 98.69 177 THR A O 1
ATOM 1407 N N . VAL A 1 178 ? -0.962 26.656 20.766 1 98.75 178 VAL A N 1
ATOM 1408 C CA . VAL A 1 178 ? -2.295 26.156 21.094 1 98.75 178 VAL A CA 1
ATOM 1409 C C . VAL A 1 178 ? -2.354 24.656 20.844 1 98.75 178 VAL A C 1
ATOM 1411 O O . VAL A 1 178 ? -1.98 24.188 19.781 1 98.75 178 VAL A O 1
ATOM 1414 N N . ALA A 1 179 ? -2.809 23.938 21.828 1 98.75 179 ALA A N 1
ATOM 1415 C CA . ALA A 1 179 ? -3.09 22.5 21.656 1 98.75 179 ALA A CA 1
ATOM 1416 C C . ALA A 1 179 ? -4.586 22.266 21.484 1 98.75 179 ALA A C 1
ATOM 1418 O O . ALA A 1 179 ? -5.406 22.906 22.141 1 98.75 179 ALA A O 1
ATOM 1419 N N . VAL A 1 180 ? -4.867 21.375 20.578 1 98.62 180 VAL A N 1
ATOM 1420 C CA . VAL A 1 180 ? -6.273 21.047 20.375 1 98.62 180 VAL A CA 1
ATOM 1421 C C . VAL A 1 180 ? -6.688 19.922 21.328 1 98.62 180 VAL A C 1
ATOM 1423 O O . VAL A 1 180 ? -6.031 18.875 21.391 1 98.62 180 VAL A O 1
ATOM 1426 N N . GLY A 1 181 ? -7.781 20.141 21.953 1 97.94 181 GLY A N 1
ATOM 1427 C CA . GLY A 1 181 ? -8.242 19.234 22.984 1 97.94 181 GLY A CA 1
ATOM 1428 C C . GLY A 1 181 ? -8.711 17.906 22.453 1 97.94 181 GLY A C 1
ATOM 1429 O O . GLY A 1 181 ? -8.852 16.938 23.203 1 97.94 181 GLY A O 1
ATOM 1430 N N . TRP A 1 182 ? -8.945 17.781 21.141 1 96.81 182 TRP A N 1
ATOM 1431 C CA . TRP A 1 182 ? -9.398 16.531 20.531 1 96.81 182 TRP A CA 1
ATOM 1432 C C . TRP A 1 182 ? -8.219 15.688 20.094 1 96.81 182 TRP A C 1
ATOM 1434 O O . TRP A 1 182 ? -8.391 14.688 19.391 1 96.81 182 TRP A O 1
ATOM 1444 N N . ALA A 1 183 ? -7.066 16.016 20.547 1 95.25 183 ALA A N 1
ATOM 1445 C CA . ALA A 1 183 ? -5.863 15.281 20.172 1 95.25 183 ALA A CA 1
ATOM 1446 C C . ALA A 1 183 ? -5.941 13.836 20.656 1 95.25 183 ALA A C 1
ATOM 1448 O O . ALA A 1 183 ? -6.457 13.57 21.75 1 95.25 183 ALA A O 1
ATOM 1449 N N . LEU A 1 184 ? -5.336 12.992 19.922 1 93.5 184 LEU A N 1
ATOM 1450 C CA . LEU A 1 184 ? -5.367 11.555 20.188 1 93.5 184 LEU A CA 1
ATOM 1451 C C . LEU A 1 184 ? -4.688 11.234 21.516 1 93.5 184 LEU A C 1
ATOM 1453 O O . LEU A 1 184 ? -5.133 10.344 22.25 1 93.5 184 LEU A O 1
ATOM 1457 N N . LYS A 1 185 ? -3.672 11.922 21.875 1 91.25 185 LYS A N 1
ATOM 1458 C CA . LYS A 1 185 ? -2.832 11.57 23.016 1 91.25 185 LYS A CA 1
ATOM 1459 C C . LYS A 1 185 ? -3.451 12.062 24.328 1 91.25 185 LYS A C 1
ATOM 1461 O O . LYS A 1 185 ? -2.938 11.781 25.406 1 91.25 185 LYS A O 1
ATOM 1466 N N . GLY A 1 186 ? -4.496 12.852 24.219 1 92.5 186 GLY A N 1
ATOM 1467 C CA . GLY A 1 186 ? -5.297 13.18 25.391 1 92.5 186 GLY A CA 1
ATOM 1468 C C . GLY A 1 186 ? -4.859 14.453 26.078 1 92.5 186 GLY A C 1
ATOM 1469 O O . GLY A 1 186 ? -3.771 14.969 25.812 1 92.5 186 GLY A O 1
ATOM 1470 N N . ARG A 1 187 ? -5.684 14.906 27 1 94.94 187 ARG A N 1
ATOM 1471 C CA . ARG A 1 187 ? -5.527 16.219 27.609 1 94.94 187 ARG A CA 1
ATOM 1472 C C . ARG A 1 187 ? -4.336 16.234 28.562 1 94.94 187 ARG A C 1
ATOM 1474 O O . ARG A 1 187 ? -3.594 17.219 28.625 1 94.94 187 ARG A O 1
ATOM 1481 N N . ALA A 1 188 ? -4.191 15.172 29.359 1 95.88 188 ALA A N 1
ATOM 1482 C CA . ALA A 1 188 ? -3.084 15.117 30.297 1 95.88 188 ALA A CA 1
ATOM 1483 C C . ALA A 1 188 ? -1.741 15.258 29.594 1 95.88 188 ALA A C 1
ATOM 1485 O O . ALA A 1 188 ? -0.855 15.977 30.062 1 95.88 188 ALA A O 1
ATOM 1486 N N . PHE A 1 189 ? -1.577 14.609 28.531 1 94.38 189 PHE A N 1
ATOM 1487 C CA . PHE A 1 189 ? -0.365 14.695 27.734 1 94.38 189 PHE A CA 1
ATOM 1488 C C . PHE A 1 189 ? -0.158 16.109 27.219 1 94.38 189 PHE A C 1
ATOM 1490 O O . PHE A 1 189 ? 0.944 16.656 27.297 1 94.38 189 PHE A O 1
ATOM 1497 N N . LEU A 1 190 ? -1.233 16.734 26.766 1 96.81 190 LEU A N 1
ATOM 1498 C CA . LEU A 1 190 ? -1.169 18.078 26.203 1 96.81 190 LEU A CA 1
ATOM 1499 C C . LEU A 1 190 ? -0.791 19.094 27.281 1 96.81 190 LEU A C 1
ATOM 1501 O O . LEU A 1 190 ? 0.001 20.016 27.016 1 96.81 190 LEU A O 1
ATOM 1505 N N . GLU A 1 191 ? -1.387 18.938 28.422 1 97.94 191 GLU A N 1
ATOM 1506 C CA . GLU A 1 191 ? -1.104 19.859 29.516 1 97.94 191 GLU A CA 1
ATOM 1507 C C . GLU A 1 191 ? 0.375 19.828 29.891 1 97.94 191 GLU A C 1
ATOM 1509 O O . GLU A 1 191 ? 0.959 20.875 30.219 1 97.94 191 GLU A O 1
ATOM 1514 N N . ALA A 1 192 ? 0.958 18.672 29.797 1 97.75 192 ALA A N 1
ATOM 1515 C CA . ALA A 1 192 ? 2.359 18.5 30.156 1 97.75 192 ALA A CA 1
ATOM 1516 C C . ALA A 1 192 ? 3.275 19.266 29.203 1 97.75 192 ALA A C 1
ATOM 1518 O O . ALA A 1 192 ? 4.414 19.594 29.562 1 97.75 192 ALA A O 1
ATOM 1519 N N . LEU A 1 193 ? 2.818 19.594 28.062 1 97.88 193 LEU A N 1
ATOM 1520 C CA . LEU A 1 193 ? 3.609 20.312 27.062 1 97.88 193 LEU A CA 1
ATOM 1521 C C . LEU A 1 193 ? 3.621 21.812 27.359 1 97.88 193 LEU A C 1
ATOM 1523 O O . LEU A 1 193 ? 4.402 22.547 26.75 1 97.88 193 LEU A O 1
ATOM 1527 N N . GLU A 1 194 ? 2.721 22.266 28.25 1 98.31 194 GLU A N 1
ATOM 1528 C CA . GLU A 1 194 ? 2.602 23.656 28.688 1 98.31 194 GLU A CA 1
ATOM 1529 C C . GLU A 1 194 ? 2.346 24.594 27.516 1 98.31 194 GLU A C 1
ATOM 1531 O O . GLU A 1 194 ? 3.051 25.594 27.344 1 98.31 194 GLU A O 1
ATOM 1536 N N . PRO A 1 195 ? 1.356 24.297 26.703 1 98.62 195 PRO A N 1
ATOM 1537 C CA . PRO A 1 195 ? 0.954 25.266 25.688 1 98.62 195 PRO A CA 1
ATOM 1538 C C . PRO A 1 195 ? 0.341 26.531 26.297 1 98.62 195 PRO A C 1
ATOM 1540 O O . PRO A 1 195 ? 0.047 26.562 27.5 1 98.62 195 PRO A O 1
ATOM 1543 N N . ASP A 1 196 ? 0.226 27.609 25.516 1 98.25 196 ASP A N 1
ATOM 1544 C CA . ASP A 1 196 ? -0.406 28.812 26.031 1 98.25 196 ASP A CA 1
ATOM 1545 C C . ASP A 1 196 ? -1.878 28.578 26.359 1 98.25 196 ASP A C 1
ATOM 1547 O O . ASP A 1 196 ? -2.424 29.188 27.266 1 98.25 196 ASP A O 1
ATOM 1551 N N . VAL A 1 197 ? -2.52 27.688 25.594 1 98.25 197 VAL A N 1
ATOM 1552 C CA . VAL A 1 197 ? -3.91 27.328 25.859 1 98.25 197 VAL A CA 1
ATOM 1553 C C . VAL A 1 197 ? -4.23 25.984 25.219 1 98.25 197 VAL A C 1
ATOM 1555 O O . VAL A 1 197 ? -3.59 25.594 24.234 1 98.25 197 VAL A O 1
ATOM 1558 N N . ILE A 1 198 ? -5.148 25.234 25.797 1 98.69 198 ILE A N 1
ATOM 1559 C CA . ILE A 1 198 ? -5.797 24.078 25.188 1 98.69 198 ILE A CA 1
ATOM 1560 C C . ILE A 1 198 ? -7.234 24.438 24.812 1 98.69 198 ILE A C 1
ATOM 1562 O O . ILE A 1 198 ? -8.016 24.859 25.672 1 98.69 198 ILE A O 1
ATOM 1566 N N . ILE A 1 199 ? -7.535 24.297 23.562 1 98.62 199 ILE A N 1
ATOM 1567 C CA . ILE A 1 199 ? -8.883 24.641 23.125 1 98.62 199 ILE A CA 1
ATOM 1568 C C . ILE A 1 199 ? -9.711 23.375 22.938 1 98.62 199 ILE A C 1
ATOM 1570 O O . ILE A 1 199 ? -9.188 22.344 22.5 1 98.62 199 ILE A O 1
ATOM 1574 N N . ASP A 1 200 ? -11.023 23.469 23.109 1 98 200 ASP A N 1
ATOM 1575 C CA . ASP A 1 200 ? -11.906 22.312 23 1 98 200 ASP A CA 1
ATOM 1576 C C . ASP A 1 200 ? -12.828 22.438 21.797 1 98 200 ASP A C 1
ATOM 1578 O O . ASP A 1 200 ? -13.609 21.531 21.5 1 98 200 ASP A O 1
ATOM 1582 N N . SER A 1 201 ? -12.766 23.547 21.156 1 98.06 201 SER A N 1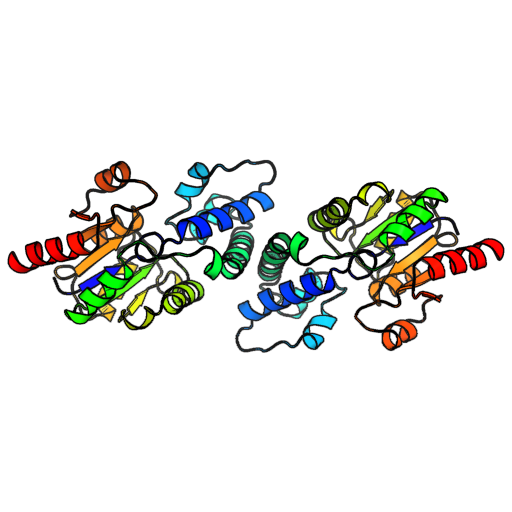
ATOM 1583 C CA . SER A 1 201 ? -13.531 23.812 19.938 1 98.06 201 SER A CA 1
ATOM 1584 C C . SER A 1 201 ? -12.977 25.016 19.188 1 98.06 201 SER A C 1
ATOM 1586 O O . SER A 1 201 ? -12.156 25.766 19.734 1 98.06 201 SER A O 1
ATOM 1588 N N . MET A 1 202 ? -13.398 25.125 17.969 1 98.31 202 MET A N 1
ATOM 1589 C CA . MET A 1 202 ? -12.969 26.281 17.188 1 98.31 202 MET A CA 1
ATOM 1590 C C . MET A 1 202 ? -13.57 27.562 17.75 1 98.31 202 MET A C 1
ATOM 1592 O O . MET A 1 202 ? -12.961 28.625 17.656 1 98.31 202 MET A O 1
ATOM 1596 N N . GLU A 1 203 ? -14.703 27.469 18.328 1 97.81 203 GLU A N 1
ATOM 1597 C CA . GLU A 1 203 ? -15.289 28.609 19.016 1 97.81 203 GLU A CA 1
ATOM 1598 C C . GLU A 1 203 ? -14.422 29.047 20.203 1 97.81 203 GLU A C 1
ATOM 1600 O O . GLU A 1 203 ? -14.219 30.25 20.422 1 97.81 203 GLU A O 1
ATOM 1605 N N . HIS A 1 204 ? -14.023 28.047 20.922 1 98.25 204 HIS A N 1
ATOM 1606 C CA . HIS A 1 204 ? -13.102 28.328 22.016 1 98.25 204 HIS A CA 1
ATOM 1607 C C . HIS A 1 204 ? -11.828 29 21.516 1 98.25 204 HIS A C 1
ATOM 1609 O O . HIS A 1 204 ? -11.312 29.938 22.141 1 98.25 204 HIS A O 1
ATOM 1615 N N . PHE A 1 205 ? -11.32 28.578 20.391 1 98.38 205 PHE A N 1
ATOM 1616 C CA . PHE A 1 205 ? -10.125 29.141 19.781 1 98.38 205 PHE A CA 1
ATOM 1617 C C . PHE A 1 205 ? -10.344 30.609 19.422 1 98.38 205 PHE A C 1
ATOM 1619 O O . PHE A 1 205 ? -9.516 31.469 19.766 1 98.38 205 PHE A O 1
ATOM 1626 N N . GLU A 1 206 ? -11.453 30.859 18.797 1 97.69 206 GLU A N 1
ATOM 1627 C CA . GLU A 1 206 ? -11.781 32.219 18.391 1 97.69 206 GLU A CA 1
ATOM 1628 C C . GLU A 1 206 ? -11.906 33.156 19.609 1 97.69 206 GLU A C 1
ATOM 1630 O O . GLU A 1 206 ? -11.461 34.281 19.578 1 97.69 206 GLU A O 1
ATOM 1635 N N . ALA A 1 207 ? -12.531 32.656 20.609 1 97.31 207 ALA A N 1
ATOM 1636 C CA . ALA A 1 207 ? -12.68 33.438 21.844 1 97.31 207 ALA A CA 1
ATOM 1637 C C . ALA A 1 207 ? -11.32 33.75 22.438 1 97.31 207 ALA A C 1
ATOM 1639 O O . ALA A 1 207 ? -11.094 34.875 22.891 1 97.31 207 ALA A O 1
ATOM 1640 N N . TRP A 1 208 ? -10.469 32.812 22.469 1 97.69 208 TRP A N 1
ATOM 1641 C CA . TRP A 1 208 ? -9.133 33 23.016 1 97.69 208 TRP A CA 1
ATOM 1642 C C . TRP A 1 208 ? -8.344 34 22.172 1 97.69 208 TRP A C 1
ATOM 1644 O O . TRP A 1 208 ? -7.617 34.844 22.703 1 97.69 208 TRP A O 1
ATOM 1654 N N . LEU A 1 209 ? -8.461 33.906 20.844 1 97.19 209 LEU A N 1
ATOM 1655 C CA . LEU A 1 209 ? -7.789 34.844 19.953 1 97.19 209 LEU A CA 1
ATOM 1656 C C . LEU A 1 209 ? -8.227 36.281 20.234 1 97.19 209 LEU A C 1
ATOM 1658 O O . LEU A 1 209 ? -7.402 37.188 20.203 1 97.19 209 LEU A O 1
ATOM 1662 N N . ASP A 1 210 ? -9.5 36.469 20.516 1 93.94 210 ASP A N 1
ATOM 1663 C CA . ASP A 1 210 ? -10.023 37.781 20.828 1 93.94 210 ASP A CA 1
ATOM 1664 C C . ASP A 1 210 ? -9.398 38.344 22.109 1 93.94 210 ASP A C 1
ATOM 1666 O O . ASP A 1 210 ? -9.156 39.531 22.219 1 93.94 210 ASP A O 1
ATOM 1670 N N . GLU A 1 211 ? -9.195 37.438 22.984 1 91.94 211 GLU A N 1
ATOM 1671 C CA . GLU A 1 211 ? -8.633 37.812 24.281 1 91.94 211 GLU A CA 1
ATOM 1672 C C . GLU A 1 211 ? -7.172 38.25 24.141 1 91.94 211 GLU A C 1
ATOM 1674 O O . GLU A 1 211 ? -6.746 39.219 24.734 1 91.94 211 GLU A O 1
ATOM 1679 N N . VAL A 1 212 ? -6.379 37.562 23.422 1 89.62 212 VAL A N 1
ATOM 1680 C CA . VAL A 1 212 ? -4.938 37.812 23.359 1 89.62 212 VAL A CA 1
ATOM 1681 C C . VAL A 1 212 ? -4.641 38.938 22.391 1 89.62 212 VAL A C 1
ATOM 1683 O O . VAL A 1 212 ? -3.588 39.594 22.469 1 89.62 212 VAL A O 1
ATOM 1686 N N . THR A 1 213 ? -5.449 39.188 21.391 1 81.25 213 THR A N 1
ATOM 1687 C CA . THR A 1 213 ? -5.273 40.312 20.469 1 81.25 213 THR A CA 1
ATOM 1688 C C . THR A 1 213 ? -5.547 41.625 21.156 1 81.25 213 THR A C 1
ATOM 1690 O O . THR A 1 213 ? -4.871 42.625 20.906 1 81.25 213 THR A O 1
ATOM 1693 N N . VAL A 1 214 ? -6.5 41.656 22.016 1 67 214 VAL A N 1
ATOM 1694 C CA . VAL A 1 214 ? -6.875 42.875 22.75 1 67 214 VAL A CA 1
ATOM 1695 C C . VAL A 1 214 ? -5.785 43.219 23.75 1 67 214 VAL A C 1
ATOM 1697 O O . VAL A 1 214 ? -5.508 44.406 23.984 1 67 214 VAL A O 1
ATOM 1700 N N . HIS A 1 215 ? -5.266 42.312 24.281 1 55.06 215 HIS A N 1
ATOM 1701 C CA . HIS A 1 215 ? -4.293 42.594 25.328 1 55.06 215 HIS A CA 1
ATOM 1702 C C . HIS A 1 215 ? -2.908 42.844 24.734 1 55.06 215 HIS A C 1
ATOM 1704 O O . HIS A 1 215 ? -1.98 43.219 25.469 1 55.06 215 HIS A O 1
ATOM 1710 N N . ALA A 1 216 ? -2.742 42.875 23.547 1 50.97 216 ALA A N 1
ATOM 1711 C CA . ALA A 1 216 ? -1.449 43.281 22.984 1 50.97 216 ALA A CA 1
ATOM 1712 C C . ALA A 1 216 ? -1.429 44.75 22.609 1 50.97 216 ALA A C 1
ATOM 1714 O O . ALA A 1 216 ? -2.434 45.281 22.141 1 50.97 216 ALA A O 1
ATOM 1715 N N . MET B 1 1 ? 0.96 -39.688 -17.938 1 91.44 1 MET B N 1
ATOM 1716 C CA . MET B 1 1 ? 1.21 -38.469 -17.203 1 91.44 1 MET B CA 1
ATOM 1717 C C . MET B 1 1 ? 0.655 -38.562 -15.781 1 91.44 1 MET B C 1
ATOM 1719 O O . MET B 1 1 ? -0.478 -39 -15.586 1 91.44 1 MET B O 1
ATOM 1723 N N . ASP B 1 2 ? 1.452 -38.188 -14.781 1 95.56 2 ASP B N 1
ATOM 1724 C CA . ASP B 1 2 ? 0.938 -38.344 -13.43 1 95.56 2 ASP B CA 1
ATOM 1725 C C . ASP B 1 2 ? 1.271 -37.125 -12.578 1 95.56 2 ASP B C 1
ATOM 1727 O O . ASP B 1 2 ? 0.901 -37.062 -11.398 1 95.56 2 ASP B O 1
ATOM 1731 N N . THR B 1 3 ? 1.964 -36.094 -13.109 1 98.12 3 THR B N 1
ATOM 1732 C CA . THR B 1 3 ? 2.393 -34.906 -12.375 1 98.12 3 THR B CA 1
ATOM 1733 C C . THR B 1 3 ? 1.93 -33.656 -13.086 1 98.12 3 THR B C 1
ATOM 1735 O O . THR B 1 3 ? 2.199 -33.469 -14.273 1 98.12 3 THR B O 1
ATOM 1738 N N . LEU B 1 4 ? 1.208 -32.812 -12.352 1 98.75 4 LEU B N 1
ATOM 1739 C CA . LEU B 1 4 ? 0.663 -31.594 -12.906 1 98.75 4 LEU B CA 1
ATOM 1740 C C . LEU B 1 4 ? 1.231 -30.375 -12.18 1 98.75 4 LEU B C 1
ATOM 1742 O O . LEU B 1 4 ? 1.029 -30.219 -10.969 1 98.75 4 LEU B O 1
ATOM 1746 N N . LEU B 1 5 ? 1.966 -29.547 -12.844 1 98.88 5 LEU B N 1
ATOM 1747 C CA . LEU B 1 5 ? 2.508 -28.297 -12.32 1 98.88 5 LEU B CA 1
ATOM 1748 C C . LEU B 1 5 ? 1.729 -27.109 -12.859 1 98.88 5 LEU B C 1
ATOM 1750 O O . LEU B 1 5 ? 1.509 -27 -14.07 1 98.88 5 LEU B O 1
ATOM 1754 N N . PHE B 1 6 ? 1.297 -26.25 -11.945 1 98.88 6 PHE B N 1
ATOM 1755 C CA . PHE B 1 6 ? 0.435 -25.141 -12.328 1 98.88 6 PHE B CA 1
ATOM 1756 C C . PHE B 1 6 ? 1.083 -23.797 -11.969 1 98.88 6 PHE B C 1
ATOM 1758 O O . PHE B 1 6 ? 1.624 -23.641 -10.875 1 98.88 6 PHE B O 1
ATOM 1765 N N . ASP B 1 7 ? 1.012 -22.859 -12.898 1 98.12 7 ASP B N 1
ATOM 1766 C CA . ASP B 1 7 ? 1.128 -21.453 -12.508 1 98.12 7 ASP B CA 1
ATOM 1767 C C . ASP B 1 7 ? -0.052 -21.031 -11.641 1 98.12 7 ASP B C 1
ATOM 1769 O O . ASP B 1 7 ? -1.057 -21.734 -11.555 1 98.12 7 ASP B O 1
ATOM 1773 N N . LEU B 1 8 ? 0.136 -19.953 -10.938 1 97.5 8 LEU B N 1
ATOM 1774 C CA . LEU B 1 8 ? -0.938 -19.516 -10.047 1 97.5 8 LEU B CA 1
ATOM 1775 C C . LEU B 1 8 ? -1.715 -18.359 -10.672 1 97.5 8 LEU B C 1
ATOM 1777 O O . LEU B 1 8 ? -2.873 -18.531 -11.062 1 97.5 8 LEU B O 1
ATOM 1781 N N . ASP B 1 9 ? -1.068 -17.219 -10.883 1 96.69 9 ASP B N 1
ATOM 1782 C CA . ASP B 1 9 ? -1.712 -15.992 -11.344 1 96.69 9 ASP B CA 1
ATOM 1783 C C . ASP B 1 9 ? -2.123 -16.109 -12.805 1 96.69 9 ASP B C 1
ATOM 1785 O O . ASP B 1 9 ? -1.284 -16.359 -13.672 1 96.69 9 ASP B O 1
ATOM 1789 N N . GLY B 1 10 ? -3.42 -15.906 -13.047 1 96.5 10 GLY B N 1
ATOM 1790 C CA . GLY B 1 10 ? -3.916 -15.961 -14.414 1 96.5 10 GLY B CA 1
ATOM 1791 C C . GLY B 1 10 ? -4.207 -17.375 -14.891 1 96.5 10 GLY B C 1
ATOM 1792 O O . GLY B 1 10 ? -4.762 -17.562 -15.977 1 96.5 10 GLY B O 1
ATOM 1793 N N . THR B 1 11 ? -3.828 -18.312 -14.023 1 97.75 11 THR B N 1
ATOM 1794 C CA . THR B 1 11 ? -4.02 -19.719 -14.359 1 97.75 11 THR B CA 1
ATOM 1795 C C . THR B 1 11 ? -4.984 -20.391 -13.383 1 97.75 11 THR B C 1
ATOM 1797 O O . THR B 1 11 ? -6.125 -20.688 -13.742 1 97.75 11 THR B O 1
ATOM 1800 N N . LEU B 1 12 ? -4.641 -20.5 -12.133 1 98 12 LEU B N 1
ATOM 1801 C CA . LEU B 1 12 ? -5.504 -21.094 -11.117 1 98 12 LEU B CA 1
ATOM 1802 C C . LEU B 1 12 ? -6.465 -20.062 -10.539 1 98 12 LEU B C 1
ATOM 1804 O O . LEU B 1 12 ? -7.602 -20.391 -10.195 1 98 12 LEU B O 1
ATOM 1808 N N . LEU B 1 13 ? -5.926 -18.875 -10.383 1 97.69 13 LEU B N 1
ATOM 1809 C CA . LEU B 1 13 ? -6.691 -17.766 -9.828 1 97.69 13 LEU B CA 1
ATOM 1810 C C . LEU B 1 13 ? -6.688 -16.562 -10.766 1 97.69 13 LEU B C 1
ATOM 1812 O O . LEU B 1 13 ? -5.656 -16.25 -11.367 1 97.69 13 LEU B O 1
ATOM 1816 N N . ASP B 1 14 ? -7.867 -15.961 -10.883 1 97.31 14 ASP B N 1
ATOM 1817 C CA . ASP B 1 14 ? -7.926 -14.695 -11.609 1 97.31 14 ASP B CA 1
ATOM 1818 C C . ASP B 1 14 ? -7.406 -13.539 -10.758 1 97.31 14 ASP B C 1
ATOM 1820 O O . ASP B 1 14 ? -8.18 -12.859 -10.094 1 97.31 14 ASP B O 1
ATOM 1824 N N . THR B 1 15 ? -6.16 -13.297 -10.898 1 96.5 15 THR B N 1
ATOM 1825 C CA . THR B 1 15 ? -5.477 -12.258 -10.133 1 96.5 15 THR B CA 1
ATOM 1826 C C . THR B 1 15 ? -5.195 -11.039 -11 1 96.5 15 THR B C 1
ATOM 1828 O O . THR B 1 15 ? -4.586 -10.07 -10.547 1 96.5 15 THR B O 1
ATOM 1831 N N . ASN B 1 16 ? -5.645 -11.062 -12.227 1 95.31 16 ASN B N 1
ATOM 1832 C CA . ASN B 1 16 ? -5.297 -10.016 -13.18 1 95.31 16 ASN B CA 1
ATOM 1833 C C . ASN B 1 16 ? -5.805 -8.648 -12.727 1 95.31 16 ASN B C 1
ATOM 1835 O O . ASN B 1 16 ? -5.062 -7.668 -12.758 1 95.31 16 ASN B O 1
ATOM 1839 N N . PRO B 1 17 ? -7.039 -8.555 -12.281 1 95.56 17 PRO B N 1
ATOM 1840 C CA . PRO B 1 17 ? -7.492 -7.242 -11.805 1 95.56 17 PRO B CA 1
ATOM 1841 C C . PRO B 1 17 ? -6.621 -6.695 -10.68 1 95.56 17 PRO B C 1
ATOM 1843 O O . PRO B 1 17 ? -6.328 -5.496 -10.648 1 95.56 17 PRO B O 1
ATOM 1846 N N . LEU B 1 18 ? -6.242 -7.57 -9.789 1 96.5 18 LEU B N 1
ATOM 1847 C CA . LEU B 1 18 ? -5.391 -7.176 -8.672 1 96.5 18 LEU B CA 1
ATOM 1848 C C . LEU B 1 18 ? -4.031 -6.695 -9.164 1 96.5 18 LEU B C 1
ATOM 1850 O O . LEU B 1 18 ? -3.537 -5.656 -8.727 1 96.5 18 LEU B O 1
ATOM 1854 N N . ILE B 1 19 ? -3.412 -7.461 -10.062 1 95.69 19 ILE B N 1
ATOM 1855 C CA . ILE B 1 19 ? -2.088 -7.145 -10.594 1 95.69 19 ILE B CA 1
ATOM 1856 C C . ILE B 1 19 ? -2.133 -5.816 -11.336 1 95.69 19 ILE B C 1
ATOM 1858 O O . ILE B 1 19 ? -1.296 -4.938 -11.109 1 95.69 19 ILE B O 1
ATOM 1862 N N . ILE B 1 20 ? -3.119 -5.668 -12.148 1 95.75 20 ILE B N 1
ATOM 1863 C CA . ILE B 1 20 ? -3.262 -4.453 -12.945 1 95.75 20 ILE B CA 1
ATOM 1864 C C . ILE B 1 20 ? -3.477 -3.256 -12.016 1 95.75 20 ILE B C 1
ATOM 1866 O O . ILE B 1 20 ? -2.82 -2.223 -12.164 1 95.75 20 ILE B O 1
ATOM 1870 N N . ALA B 1 21 ? -4.34 -3.367 -11.047 1 96.38 21 ALA B N 1
ATOM 1871 C CA . ALA B 1 21 ? -4.602 -2.287 -10.102 1 96.38 21 ALA B CA 1
ATOM 1872 C C . ALA B 1 21 ? -3.35 -1.947 -9.297 1 96.38 21 ALA B C 1
ATOM 1874 O O . ALA B 1 21 ? -3.09 -0.777 -9.008 1 96.38 21 ALA B O 1
ATOM 1875 N N . SER B 1 22 ? -2.582 -2.938 -8.93 1 97.5 22 SER B N 1
ATOM 1876 C CA . SER B 1 22 ? -1.36 -2.736 -8.156 1 97.5 22 SER B CA 1
ATOM 1877 C C . SER B 1 22 ? -0.312 -1.982 -8.969 1 97.5 22 SER B C 1
ATOM 1879 O O . SER B 1 22 ? 0.328 -1.06 -8.461 1 97.5 22 SER B O 1
ATOM 1881 N N . PHE B 1 23 ? -0.156 -2.363 -10.211 1 97.19 23 PHE B N 1
ATOM 1882 C CA . PHE B 1 23 ? 0.779 -1.661 -11.086 1 97.19 23 PHE B CA 1
ATOM 1883 C C . PHE B 1 23 ? 0.306 -0.237 -11.352 1 97.19 23 PHE B C 1
ATOM 1885 O O . PHE B 1 23 ? 1.104 0.702 -11.328 1 97.19 23 PHE B O 1
ATOM 1892 N N . ARG B 1 24 ? -0.957 -0.104 -11.594 1 96.12 24 ARG B N 1
ATOM 1893 C CA . ARG B 1 24 ? -1.5 1.226 -11.852 1 96.12 24 ARG B CA 1
ATOM 1894 C C . ARG B 1 24 ? -1.274 2.15 -10.664 1 96.12 24 ARG B C 1
ATOM 1896 O O . ARG B 1 24 ? -0.869 3.303 -10.836 1 96.12 24 ARG B O 1
ATOM 1903 N N . HIS B 1 25 ? -1.562 1.677 -9.508 1 95.94 25 HIS B N 1
ATOM 1904 C CA . HIS B 1 25 ? -1.324 2.426 -8.273 1 95.94 25 HIS B CA 1
ATOM 1905 C C . HIS B 1 25 ? 0.142 2.826 -8.148 1 95.94 25 HIS B C 1
ATOM 1907 O O . HIS B 1 25 ? 0.451 3.979 -7.836 1 95.94 25 HIS B O 1
ATOM 1913 N N . THR B 1 26 ? 1.074 1.945 -8.422 1 97.56 26 THR B N 1
ATOM 1914 C CA . THR B 1 26 ? 2.51 2.162 -8.281 1 97.56 26 THR B CA 1
ATOM 1915 C C . THR B 1 26 ? 3.02 3.125 -9.352 1 97.56 26 THR B C 1
ATOM 1917 O O . THR B 1 26 ? 3.701 4.102 -9.039 1 97.56 26 THR B O 1
ATOM 1920 N N . LEU B 1 27 ? 2.67 2.85 -10.562 1 96.44 27 LEU B N 1
ATOM 1921 C CA . LEU B 1 27 ? 3.15 3.662 -11.672 1 96.44 27 LEU B CA 1
ATOM 1922 C C . LEU B 1 27 ? 2.562 5.066 -11.617 1 96.44 27 LEU B C 1
ATOM 1924 O O . LEU B 1 27 ? 3.223 6.039 -11.992 1 96.44 27 LEU B O 1
ATOM 1928 N N . GLY B 1 28 ? 1.331 5.168 -11.172 1 94.25 28 GLY B N 1
ATOM 1929 C CA . GLY B 1 28 ? 0.719 6.477 -11 1 94.25 28 GLY B CA 1
ATOM 1930 C C . GLY B 1 28 ? 1.447 7.348 -9.992 1 94.25 28 GLY B C 1
ATOM 1931 O O . GLY B 1 28 ? 1.477 8.57 -10.125 1 94.25 28 GLY B O 1
ATOM 1932 N N . TYR B 1 29 ? 1.995 6.711 -9.023 1 93.62 29 TYR B N 1
ATOM 1933 C CA . TYR B 1 29 ? 2.709 7.457 -7.992 1 93.62 29 TYR B CA 1
ATOM 1934 C C . TYR B 1 29 ? 4.102 7.852 -8.469 1 93.62 29 TYR B C 1
ATOM 1936 O O . TYR B 1 29 ? 4.52 9 -8.297 1 93.62 29 TYR B O 1
ATOM 1944 N N . TYR B 1 30 ? 4.852 6.977 -9.023 1 94.62 30 TYR B N 1
ATOM 1945 C CA . TYR B 1 30 ? 6.25 7.207 -9.359 1 94.62 30 TYR B CA 1
ATOM 1946 C C . TYR B 1 30 ? 6.383 7.906 -10.711 1 94.62 30 TYR B C 1
ATOM 1948 O O . TYR B 1 30 ? 7.414 8.523 -10.992 1 94.62 30 TYR B O 1
ATOM 1956 N N . PHE B 1 31 ? 5.422 7.762 -11.539 1 94.69 31 PHE B N 1
ATOM 1957 C CA . PHE B 1 31 ? 5.406 8.398 -12.844 1 94.69 31 PHE B CA 1
ATOM 1958 C C . PHE B 1 31 ? 4.102 9.156 -13.062 1 94.69 31 PHE B C 1
ATOM 1960 O O . PHE B 1 31 ? 3.348 8.859 -13.992 1 94.69 31 PHE B O 1
ATOM 1967 N N . PRO B 1 32 ? 3.873 10.242 -12.344 1 90.62 32 PRO B N 1
ATOM 1968 C CA . PRO B 1 32 ? 2.578 10.922 -12.344 1 90.62 32 PRO B CA 1
ATOM 1969 C C . PRO B 1 32 ? 2.291 11.641 -13.664 1 90.62 32 PRO B C 1
ATOM 1971 O O . PRO B 1 32 ? 1.133 11.93 -13.969 1 90.62 32 PRO B O 1
ATOM 1974 N N . ASN B 1 33 ? 3.273 11.914 -14.398 1 93 33 ASN B N 1
ATOM 1975 C CA . ASN B 1 33 ? 3.08 12.625 -15.656 1 93 33 ASN B CA 1
ATOM 1976 C C . ASN B 1 33 ? 2.834 11.656 -16.812 1 93 33 ASN B C 1
ATOM 1978 O O . ASN B 1 33 ? 2.641 12.086 -17.953 1 93 33 ASN B O 1
ATOM 1982 N N . GLU B 1 34 ? 2.83 10.367 -16.516 1 91.25 34 GLU B N 1
ATOM 1983 C CA . GLU B 1 34 ? 2.576 9.344 -17.531 1 91.25 34 GLU B CA 1
ATOM 1984 C C . GLU B 1 34 ? 1.211 8.695 -17.312 1 91.25 34 GLU B C 1
ATOM 1986 O O . GLU B 1 34 ? 0.728 8.602 -16.188 1 91.25 34 GLU B O 1
ATOM 1991 N N . THR B 1 35 ? 0.613 8.43 -18.406 1 90.06 35 THR B N 1
ATOM 1992 C CA . THR B 1 35 ? -0.649 7.699 -18.359 1 90.06 35 THR B CA 1
ATOM 1993 C C . THR B 1 35 ? -0.463 6.262 -18.828 1 90.06 35 THR B C 1
ATOM 1995 O O . THR B 1 35 ? 0.095 6.023 -19.906 1 90.06 35 THR B O 1
ATOM 1998 N N . TYR B 1 36 ? -0.912 5.371 -18.031 1 90.25 36 TYR B N 1
ATOM 1999 C CA . TYR B 1 36 ? -0.805 3.953 -18.375 1 90.25 36 TYR B CA 1
ATOM 2000 C C . TYR B 1 36 ? -2.184 3.338 -18.578 1 90.25 36 TYR B C 1
ATOM 2002 O O . TYR B 1 36 ? -3.018 3.34 -17.672 1 90.25 36 TYR B O 1
ATOM 2010 N N . ARG B 1 37 ? -2.393 2.959 -19.891 1 90.25 37 ARG B N 1
ATOM 2011 C CA . ARG B 1 37 ? -3.553 2.115 -20.156 1 90.25 37 ARG B CA 1
ATOM 2012 C C . ARG B 1 37 ? -3.293 0.675 -19.719 1 90.25 37 ARG B C 1
ATOM 2014 O O . ARG B 1 37 ? -2.146 0.29 -19.484 1 90.25 37 ARG B O 1
ATOM 2021 N N . ASP B 1 38 ? -4.34 -0.145 -19.578 1 89 38 ASP B N 1
ATOM 2022 C CA . ASP B 1 38 ? -4.184 -1.538 -19.172 1 89 38 ASP B CA 1
ATOM 2023 C C . ASP B 1 38 ? -3.17 -2.258 -20.047 1 89 38 ASP B C 1
ATOM 2025 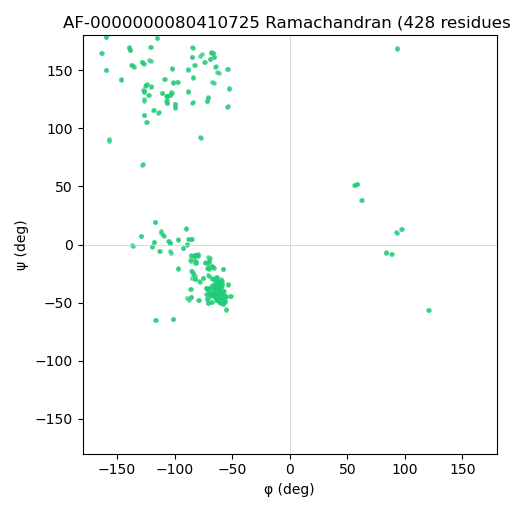O O . ASP B 1 38 ? -2.336 -3.02 -19.562 1 89 38 ASP B O 1
ATOM 2029 N N . GLU B 1 39 ? -3.227 -2.08 -21.328 1 88.81 39 GLU B N 1
ATOM 2030 C CA . GLU B 1 39 ? -2.355 -2.75 -22.297 1 88.81 39 GLU B CA 1
ATOM 2031 C C . GLU B 1 39 ? -0.888 -2.436 -22.016 1 88.81 39 GLU B C 1
ATOM 2033 O O . GLU B 1 39 ? -0.01 -3.254 -22.297 1 88.81 39 GLU B O 1
ATOM 2038 N N . ASP B 1 40 ? -0.636 -1.224 -21.484 1 91.62 40 ASP B N 1
ATOM 2039 C CA . ASP B 1 40 ? 0.728 -0.823 -21.141 1 91.62 40 ASP B CA 1
ATOM 2040 C C . ASP B 1 40 ? 1.25 -1.604 -19.938 1 91.62 40 ASP B C 1
ATOM 2042 O O . ASP B 1 40 ? 2.459 -1.648 -19.703 1 91.62 40 ASP B O 1
ATOM 2046 N N . ILE B 1 41 ? 0.315 -2.219 -19.219 1 93.12 41 ILE B N 1
ATOM 2047 C CA . ILE B 1 41 ? 0.672 -2.902 -17.984 1 93.12 41 ILE B CA 1
ATOM 2048 C C . ILE B 1 41 ? 0.86 -4.395 -18.25 1 93.12 41 ILE B C 1
ATOM 2050 O O . ILE B 1 41 ? 1.577 -5.078 -17.531 1 93.12 41 ILE B O 1
ATOM 2054 N N . PHE B 1 42 ? 0.309 -4.91 -19.328 1 88.5 42 PHE B N 1
ATOM 2055 C CA . PHE B 1 42 ? 0.29 -6.336 -19.641 1 88.5 42 PHE B CA 1
ATOM 2056 C C . PHE B 1 42 ? 1.707 -6.891 -19.734 1 88.5 42 PHE B C 1
ATOM 2058 O O . PHE B 1 42 ? 1.969 -8.008 -19.266 1 88.5 42 PHE B O 1
ATOM 2065 N N . PRO B 1 43 ? 2.65 -6.078 -20.219 1 87.62 43 PRO B N 1
ATOM 2066 C CA . PRO B 1 43 ? 4.012 -6.609 -20.344 1 87.62 43 PRO B CA 1
ATOM 2067 C C . PRO B 1 43 ? 4.648 -6.887 -18.984 1 87.62 43 PRO B C 1
ATOM 2069 O O . PRO B 1 43 ? 5.641 -7.613 -18.891 1 87.62 43 PRO B O 1
ATOM 2072 N N . PHE B 1 44 ? 4.113 -6.285 -18 1 89.81 44 PHE B N 1
ATOM 2073 C CA . PHE B 1 44 ? 4.684 -6.457 -16.672 1 89.81 44 PHE B CA 1
ATOM 2074 C C . PHE B 1 44 ? 4.113 -7.699 -15.992 1 89.81 44 PHE B C 1
ATOM 2076 O O . PHE B 1 44 ? 4.59 -8.102 -14.93 1 89.81 44 PHE B O 1
ATOM 2083 N N . ILE B 1 45 ? 3.117 -8.25 -16.594 1 87.75 45 ILE B N 1
ATOM 2084 C CA . ILE B 1 45 ? 2.5 -9.453 -16.047 1 87.75 45 ILE B CA 1
ATOM 2085 C C . ILE B 1 45 ? 3.283 -10.68 -16.5 1 87.75 45 ILE B C 1
ATOM 2087 O O . ILE B 1 45 ? 3.424 -10.938 -17.703 1 87.75 45 ILE B O 1
ATOM 2091 N N . GLY B 1 46 ? 3.758 -11.453 -15.609 1 83.5 46 GLY B N 1
ATOM 2092 C CA . GLY B 1 46 ? 4.582 -12.609 -15.914 1 83.5 46 GLY B CA 1
ATOM 2093 C C . GLY B 1 46 ? 5.965 -12.547 -15.297 1 83.5 46 GLY B C 1
ATOM 2094 O O . GLY B 1 46 ? 6.375 -13.461 -14.586 1 83.5 46 GLY B O 1
ATOM 2095 N N . PRO B 1 47 ? 6.648 -11.5 -15.617 1 85 47 PRO B N 1
ATOM 2096 C CA . PRO B 1 47 ? 7.973 -11.352 -15.008 1 85 47 PRO B CA 1
ATOM 2097 C C . PRO B 1 47 ? 7.906 -11.086 -13.508 1 85 47 PRO B C 1
ATOM 2099 O O . PRO B 1 47 ? 6.855 -10.695 -12.992 1 85 47 PRO B O 1
ATOM 2102 N N . THR B 1 48 ? 9.133 -11.273 -12.883 1 88.56 48 THR B N 1
ATOM 2103 C CA . THR B 1 48 ? 9.188 -10.922 -11.469 1 88.56 48 THR B CA 1
ATOM 2104 C C . THR B 1 48 ? 9.078 -9.414 -11.281 1 88.56 48 THR B C 1
ATOM 2106 O O . THR B 1 48 ? 9.367 -8.641 -12.195 1 88.56 48 THR B O 1
ATOM 2109 N N . LEU B 1 49 ? 8.703 -8.977 -10.109 1 92.62 49 LEU B N 1
ATOM 2110 C CA . LEU B 1 49 ? 8.641 -7.551 -9.805 1 92.62 49 LEU B CA 1
ATOM 2111 C C . LEU B 1 49 ? 10.016 -6.902 -9.938 1 92.62 49 LEU B C 1
ATOM 2113 O O . LEU B 1 49 ? 10.125 -5.773 -10.422 1 92.62 49 LEU B O 1
ATOM 2117 N N . GLU B 1 50 ? 11.008 -7.637 -9.492 1 92.06 50 GLU B N 1
ATOM 2118 C CA . GLU B 1 50 ? 12.375 -7.133 -9.609 1 92.06 50 GLU B CA 1
ATOM 2119 C C . GLU B 1 50 ? 12.719 -6.797 -11.055 1 92.06 50 GLU B C 1
ATOM 2121 O O . GLU B 1 50 ? 13.219 -5.707 -11.344 1 92.06 50 GLU B O 1
ATOM 2126 N N . LYS B 1 51 ? 12.445 -7.688 -11.906 1 90.25 51 LYS B N 1
ATOM 2127 C CA . LYS B 1 51 ? 12.742 -7.473 -13.32 1 90.25 51 LYS B CA 1
ATOM 2128 C C . LYS B 1 51 ? 11.93 -6.309 -13.883 1 90.25 51 LYS B C 1
ATOM 2130 O O . LYS B 1 51 ? 12.461 -5.453 -14.594 1 90.25 51 LYS B O 1
ATOM 2135 N N . SER B 1 52 ? 10.68 -6.281 -13.57 1 92.94 52 SER B N 1
ATOM 2136 C CA . SER B 1 52 ? 9.766 -5.258 -14.07 1 92.94 52 SER B CA 1
ATOM 2137 C C . SER B 1 52 ? 10.188 -3.865 -13.617 1 92.94 52 SER B C 1
ATOM 2139 O O . SER B 1 52 ? 10.32 -2.951 -14.43 1 92.94 52 SER B O 1
ATOM 2141 N N . PHE B 1 53 ? 10.492 -3.705 -12.305 1 95.88 53 PHE B N 1
ATOM 2142 C CA . PHE B 1 53 ? 10.734 -2.373 -11.766 1 95.88 53 PHE B CA 1
ATOM 2143 C C . PHE B 1 53 ? 12.172 -1.934 -12.039 1 95.88 53 PHE B C 1
ATOM 2145 O O . PHE B 1 53 ? 12.43 -0.744 -12.227 1 95.88 53 PHE B O 1
ATOM 2152 N N . LYS B 1 54 ? 13.109 -2.889 -12.117 1 94.75 54 LYS B N 1
ATOM 2153 C CA . LYS B 1 54 ? 14.461 -2.523 -12.531 1 94.75 54 LYS B CA 1
ATOM 2154 C C . LYS B 1 54 ? 14.461 -1.957 -13.945 1 94.75 54 LYS B C 1
ATOM 2156 O O . LYS B 1 54 ? 15.211 -1.019 -14.242 1 94.75 54 LYS B O 1
ATOM 2161 N N . ALA B 1 55 ? 13.672 -2.59 -14.805 1 93 55 ALA B N 1
ATOM 2162 C CA . ALA B 1 55 ? 13.594 -2.117 -16.188 1 93 55 ALA B CA 1
ATOM 2163 C C . ALA B 1 55 ? 13.008 -0.709 -16.25 1 93 55 ALA B C 1
ATOM 2165 O O . ALA B 1 55 ? 13.375 0.081 -17.125 1 93 55 ALA B O 1
ATOM 2166 N N . LEU B 1 56 ? 12.164 -0.35 -15.344 1 92.75 56 LEU B N 1
ATOM 2167 C CA . LEU B 1 56 ? 11.492 0.946 -15.336 1 92.75 56 LEU B CA 1
ATOM 2168 C C . LEU B 1 56 ? 12.352 1.995 -14.641 1 92.75 56 LEU B C 1
ATOM 2170 O O . LEU B 1 56 ? 12.445 3.135 -15.102 1 92.75 56 LEU B O 1
ATOM 2174 N N . ASN B 1 57 ? 12.938 1.67 -13.477 1 93.69 57 ASN B N 1
ATOM 2175 C CA . ASN B 1 57 ? 13.695 2.561 -12.602 1 93.69 57 ASN B CA 1
ATOM 2176 C C . ASN B 1 57 ? 14.656 1.784 -11.711 1 93.69 57 ASN B C 1
ATOM 2178 O O . ASN B 1 57 ? 14.344 1.514 -10.547 1 93.69 57 ASN B O 1
ATOM 2182 N N . GLU B 1 58 ? 15.82 1.555 -12.133 1 92.81 58 GLU B N 1
ATOM 2183 C CA . GLU B 1 58 ? 16.781 0.673 -11.469 1 92.81 58 GLU B CA 1
ATOM 2184 C C . GLU B 1 58 ? 17.156 1.196 -10.086 1 92.81 58 GLU B C 1
ATOM 2186 O O . GLU B 1 58 ? 17.172 0.437 -9.117 1 92.81 58 GLU B O 1
ATOM 2191 N N . PRO B 1 59 ? 17.312 2.465 -9.914 1 93.25 59 PRO B N 1
ATOM 2192 C CA . PRO B 1 59 ? 17.766 2.951 -8.609 1 93.25 59 PRO B CA 1
ATOM 2193 C C . PRO B 1 59 ? 16.703 2.811 -7.527 1 93.25 59 PRO B C 1
ATOM 2195 O O . PRO B 1 59 ? 17.016 2.682 -6.348 1 93.25 59 PRO B O 1
ATOM 2198 N N . GLU B 1 60 ? 15.414 2.811 -7.895 1 94.31 60 GLU B N 1
ATOM 2199 C CA . GLU B 1 60 ? 14.352 2.838 -6.891 1 94.31 60 GLU B CA 1
ATOM 2200 C C . GLU B 1 60 ? 13.492 1.577 -6.961 1 94.31 60 GLU B C 1
ATOM 2202 O O . GLU B 1 60 ? 12.359 1.565 -6.484 1 94.31 60 GLU B O 1
ATOM 2207 N N . TRP B 1 61 ? 14.047 0.534 -7.582 1 95.62 61 TRP B N 1
ATOM 2208 C CA . TRP B 1 61 ? 13.203 -0.625 -7.863 1 95.62 61 TRP B CA 1
ATOM 2209 C C . TRP B 1 61 ? 12.734 -1.283 -6.57 1 95.62 61 TRP B C 1
ATOM 2211 O O . TRP B 1 61 ? 11.602 -1.769 -6.488 1 95.62 61 TRP B O 1
ATOM 2221 N N . LYS B 1 62 ? 13.555 -1.259 -5.477 1 95.94 62 LYS B N 1
ATOM 2222 C CA . LYS B 1 62 ? 13.164 -1.875 -4.215 1 95.94 62 LYS B CA 1
ATOM 2223 C C . LYS B 1 62 ? 12 -1.118 -3.572 1 95.94 62 LYS B C 1
ATOM 2225 O O . LYS B 1 62 ? 11.078 -1.73 -3.033 1 95.94 62 LYS B O 1
ATOM 2230 N N . GLU B 1 63 ? 12.055 0.22 -3.613 1 96.31 63 GLU B N 1
ATOM 2231 C CA . GLU B 1 63 ? 10.961 1.036 -3.092 1 96.31 63 GLU B CA 1
ATOM 2232 C C . GLU B 1 63 ? 9.68 0.824 -3.896 1 96.31 63 GLU B C 1
ATOM 2234 O O . GLU B 1 63 ? 8.594 0.735 -3.326 1 96.31 63 GLU B O 1
ATOM 2239 N N . MET B 1 64 ? 9.891 0.753 -5.191 1 97.19 64 MET B N 1
ATOM 2240 C CA . MET B 1 64 ? 8.727 0.529 -6.051 1 97.19 64 MET B CA 1
ATOM 2241 C C . MET B 1 64 ? 8.109 -0.84 -5.789 1 97.19 64 MET B C 1
ATOM 2243 O O . MET B 1 64 ? 6.887 -0.981 -5.766 1 97.19 64 MET B O 1
ATOM 2247 N N . GLN B 1 65 ? 8.953 -1.829 -5.629 1 96.5 65 GLN B N 1
ATOM 2248 C CA . GLN B 1 65 ? 8.484 -3.172 -5.301 1 96.5 65 GLN B CA 1
ATOM 2249 C C . GLN B 1 65 ? 7.703 -3.176 -3.986 1 96.5 65 GLN B C 1
ATOM 2251 O O . GLN B 1 65 ? 6.641 -3.795 -3.891 1 96.5 65 GLN B O 1
ATOM 2256 N N . ALA B 1 66 ? 8.258 -2.51 -2.996 1 96.75 66 ALA B N 1
ATOM 2257 C CA . ALA B 1 66 ? 7.582 -2.43 -1.705 1 96.75 66 ALA B CA 1
ATOM 2258 C C . ALA B 1 66 ? 6.242 -1.713 -1.832 1 96.75 66 ALA B C 1
ATOM 2260 O O . ALA B 1 66 ? 5.246 -2.135 -1.237 1 96.75 66 ALA B O 1
ATOM 2261 N N . PHE B 1 67 ? 6.242 -0.611 -2.566 1 97.12 67 PHE B N 1
ATOM 2262 C CA . PHE B 1 67 ? 5.027 0.158 -2.812 1 97.12 67 PHE B CA 1
ATOM 2263 C C . PHE B 1 67 ? 3.955 -0.714 -3.457 1 97.12 67 PHE B C 1
ATOM 2265 O O . PHE B 1 67 ? 2.818 -0.764 -2.98 1 97.12 67 PHE B O 1
ATOM 2272 N N . TYR B 1 68 ? 4.336 -1.49 -4.449 1 97.38 68 TYR B N 1
ATOM 2273 C CA . TYR B 1 68 ? 3.463 -2.43 -5.145 1 97.38 68 TYR B CA 1
ATOM 2274 C C . TYR B 1 68 ? 2.92 -3.482 -4.188 1 97.38 68 TYR B C 1
ATOM 2276 O O . TYR B 1 68 ? 1.715 -3.744 -4.16 1 97.38 68 TYR B O 1
ATOM 2284 N N . ARG B 1 69 ? 3.762 -4.09 -3.439 1 96.44 69 ARG B N 1
ATOM 2285 C CA . ARG B 1 69 ? 3.406 -5.184 -2.543 1 96.44 69 ARG B CA 1
ATOM 2286 C C . ARG B 1 69 ? 2.389 -4.73 -1.501 1 96.44 69 ARG B C 1
ATOM 2288 O O . ARG B 1 69 ? 1.46 -5.469 -1.17 1 96.44 69 ARG B O 1
ATOM 2295 N N . SER B 1 70 ? 2.619 -3.521 -1.003 1 97.31 70 SER B N 1
ATOM 2296 C CA . SER B 1 70 ? 1.72 -2.98 0.01 1 97.31 70 SER B CA 1
ATOM 2297 C C . SER B 1 70 ? 0.283 -2.928 -0.499 1 97.31 70 SER B C 1
ATOM 2299 O O . SER B 1 70 ? -0.634 -3.424 0.159 1 97.31 70 SER B O 1
ATOM 2301 N N . PHE B 1 71 ? 0.101 -2.35 -1.651 1 97.31 71 PHE B N 1
ATOM 2302 C CA . PHE B 1 71 ? -1.225 -2.254 -2.252 1 97.31 71 PHE B CA 1
ATOM 2303 C C . PHE B 1 71 ? -1.784 -3.639 -2.553 1 97.31 71 PHE B C 1
ATOM 2305 O O . PHE B 1 71 ? -2.951 -3.918 -2.266 1 97.31 71 PHE B O 1
ATOM 2312 N N . ASN B 1 72 ? -0.929 -4.457 -3.18 1 97 72 ASN B N 1
ATOM 2313 C CA . ASN B 1 72 ? -1.31 -5.809 -3.576 1 97 72 ASN B CA 1
ATOM 2314 C C . ASN B 1 72 ? -1.824 -6.617 -2.389 1 97 72 ASN B C 1
ATOM 2316 O O . ASN B 1 72 ? -2.879 -7.25 -2.473 1 97 72 ASN B O 1
ATOM 2320 N N . ILE B 1 73 ? -1.172 -6.578 -1.254 1 95.25 73 ILE B N 1
ATOM 2321 C CA . ILE B 1 73 ? -1.555 -7.309 -0.052 1 95.25 73 ILE B CA 1
ATOM 2322 C C . ILE B 1 73 ? -2.859 -6.742 0.503 1 95.25 73 ILE B C 1
ATOM 2324 O O . ILE B 1 73 ? -3.789 -7.492 0.811 1 95.25 73 ILE B O 1
ATOM 2328 N N . ALA B 1 74 ? -2.992 -5.449 0.542 1 94.81 74 ALA B N 1
ATOM 2329 C CA . ALA B 1 74 ? -4.152 -4.785 1.136 1 94.81 74 ALA B CA 1
ATOM 2330 C C . ALA B 1 74 ? -5.422 -5.086 0.346 1 94.81 74 ALA B C 1
ATOM 2332 O O . ALA B 1 74 ? -6.5 -5.23 0.925 1 94.81 74 ALA B O 1
ATOM 2333 N N . MET B 1 75 ? -5.297 -5.203 -0.955 1 95.75 75 MET B N 1
ATOM 2334 C CA . MET B 1 75 ? -6.469 -5.309 -1.82 1 95.75 75 MET B CA 1
ATOM 2335 C C . MET B 1 75 ? -6.676 -6.746 -2.285 1 95.75 75 MET B C 1
ATOM 2337 O O . MET B 1 75 ? -7.629 -7.035 -3.012 1 95.75 75 MET B O 1
ATOM 2341 N N . HIS B 1 76 ? -5.867 -7.684 -1.882 1 95.25 76 HIS B N 1
ATOM 2342 C CA . HIS B 1 76 ? -5.773 -9.039 -2.42 1 95.25 76 HIS B CA 1
ATOM 2343 C C . HIS B 1 76 ? -7.129 -9.734 -2.387 1 95.25 76 HIS B C 1
ATOM 2345 O O . HIS B 1 76 ? -7.676 -10.094 -3.434 1 95.25 76 HIS B O 1
ATOM 2351 N N . ASP B 1 77 ? -7.773 -9.836 -1.246 1 94.12 77 ASP B N 1
ATOM 2352 C CA . ASP B 1 77 ? -8.977 -10.648 -1.088 1 94.12 77 ASP B CA 1
ATOM 2353 C C . ASP B 1 77 ? -10.164 -10.016 -1.806 1 94.12 77 ASP B C 1
ATOM 2355 O O . ASP B 1 77 ? -11.125 -10.703 -2.16 1 94.12 77 ASP B O 1
ATOM 2359 N N . GLN B 1 78 ? -10.055 -8.688 -2.07 1 94.38 78 GLN B N 1
ATOM 2360 C CA . GLN B 1 78 ? -11.148 -7.977 -2.721 1 94.38 78 GLN B CA 1
ATOM 2361 C C . GLN B 1 78 ? -11.062 -8.109 -4.238 1 94.38 78 GLN B C 1
ATOM 2363 O O . GLN B 1 78 ? -12.078 -8.039 -4.934 1 94.38 78 GLN B O 1
ATOM 2368 N N . LEU B 1 79 ? -9.875 -8.391 -4.723 1 96.06 79 LEU B N 1
ATOM 2369 C CA . LEU B 1 79 ? -9.703 -8.234 -6.164 1 96.06 79 LEU B CA 1
ATOM 2370 C C . LEU B 1 79 ? -9.32 -9.562 -6.809 1 96.06 79 LEU B C 1
ATOM 2372 O O . LEU B 1 79 ? -9.18 -9.648 -8.031 1 96.06 79 LEU B O 1
ATOM 2376 N N . VAL B 1 80 ? -9.156 -10.602 -6 1 96.06 80 VAL B N 1
ATOM 2377 C CA . VAL B 1 80 ? -8.844 -11.922 -6.539 1 96.06 80 VAL B CA 1
ATOM 2378 C C . VAL B 1 80 ? -10.125 -12.75 -6.652 1 96.06 80 VAL B C 1
ATOM 2380 O O . VAL B 1 80 ? -10.969 -12.727 -5.75 1 96.06 80 VAL B O 1
ATOM 2383 N N . ALA B 1 81 ? -10.227 -13.508 -7.773 1 95.31 81 ALA B N 1
ATOM 2384 C CA . ALA B 1 81 ? -11.406 -14.352 -7.996 1 95.31 81 ALA B CA 1
ATOM 2385 C C . ALA B 1 81 ? -11.008 -15.711 -8.562 1 95.31 81 ALA B C 1
ATOM 2387 O O . ALA B 1 81 ? -9.852 -15.922 -8.945 1 95.31 81 ALA B O 1
ATOM 2388 N N . GLU B 1 82 ? -11.984 -16.578 -8.531 1 94.75 82 GLU B N 1
ATOM 2389 C CA . GLU B 1 82 ? -11.797 -17.875 -9.164 1 94.75 82 GLU B CA 1
ATOM 2390 C C . GLU B 1 82 ? -12.188 -17.828 -10.641 1 94.75 82 GLU B C 1
ATOM 2392 O O . GLU B 1 82 ? -13 -17 -11.047 1 94.75 82 GLU B O 1
ATOM 2397 N N . TYR B 1 83 ? -11.508 -18.688 -11.422 1 96.88 83 TYR B N 1
ATOM 2398 C CA . TYR B 1 83 ? -12 -18.953 -12.766 1 96.88 83 TYR B CA 1
ATOM 2399 C C . TYR B 1 83 ? -13.086 -20.031 -12.75 1 96.88 83 TYR B C 1
ATOM 2401 O O . TYR B 1 83 ? -13.008 -20.984 -11.984 1 96.88 83 TYR B O 1
ATOM 2409 N N . PRO B 1 84 ? -14.086 -19.859 -13.617 1 96.06 84 PRO B N 1
ATOM 2410 C CA . PRO B 1 84 ? -15.148 -20.875 -13.656 1 96.06 84 PRO B CA 1
ATOM 2411 C C . PRO B 1 84 ? -14.609 -22.297 -13.852 1 96.06 84 PRO B C 1
ATOM 2413 O O . PRO B 1 84 ? -13.906 -22.547 -14.828 1 96.06 84 PRO B O 1
ATOM 2416 N N . GLY B 1 85 ? -14.891 -23.125 -12.852 1 97.62 85 GLY B N 1
ATOM 2417 C CA . GLY B 1 85 ? -14.633 -24.547 -13.008 1 97.62 85 GLY B CA 1
ATOM 2418 C C . GLY B 1 85 ? -13.227 -24.953 -12.602 1 97.62 85 GLY B C 1
ATOM 2419 O O . GLY B 1 85 ? -12.914 -26.141 -12.523 1 97.62 85 GLY B O 1
ATOM 2420 N N . VAL B 1 86 ? -12.359 -24.047 -12.32 1 97.94 86 VAL B N 1
ATOM 2421 C CA . VAL B 1 86 ? -10.953 -24.359 -12.086 1 97.94 86 VAL B CA 1
ATOM 2422 C C . VAL B 1 86 ? -10.789 -25.062 -10.742 1 97.94 86 VAL B C 1
ATOM 2424 O O . VAL B 1 86 ? -10.18 -26.125 -10.656 1 97.94 86 VAL B O 1
ATOM 2427 N N . ILE B 1 87 ? -11.406 -24.531 -9.727 1 97.62 87 ILE B N 1
ATOM 2428 C CA . ILE B 1 87 ? -11.273 -25.109 -8.391 1 97.62 87 ILE B CA 1
ATOM 2429 C C . ILE B 1 87 ? -11.906 -26.5 -8.367 1 97.62 87 ILE B C 1
ATOM 2431 O O . ILE B 1 87 ? -11.312 -27.453 -7.852 1 97.62 87 ILE B O 1
ATOM 2435 N N . GLU B 1 88 ? -13.047 -26.609 -8.969 1 97.44 88 GLU B N 1
ATOM 2436 C CA . GLU B 1 88 ? -13.688 -27.922 -9.07 1 97.44 88 GLU B CA 1
ATOM 2437 C C . GLU B 1 88 ? -12.805 -28.922 -9.82 1 97.44 88 GLU B C 1
ATOM 2439 O O . GLU B 1 88 ? -12.703 -30.078 -9.43 1 97.44 88 GLU B O 1
ATOM 2444 N N . GLY B 1 89 ? -12.219 -28.438 -10.883 1 98.25 89 GLY B N 1
ATOM 2445 C CA . GLY B 1 89 ? -11.312 -29.281 -11.656 1 98.25 89 GLY B CA 1
ATOM 2446 C C . GLY B 1 89 ? -10.109 -29.734 -10.859 1 98.25 89 GLY B C 1
ATOM 2447 O O . GLY B 1 89 ? -9.672 -30.875 -10.984 1 98.25 89 GLY B O 1
ATOM 2448 N N . LEU B 1 90 ? -9.562 -28.875 -10.039 1 98.5 90 LEU B N 1
ATOM 2449 C CA . LEU B 1 90 ? -8.422 -29.219 -9.195 1 98.5 90 LEU B CA 1
ATOM 2450 C C . LEU B 1 90 ? -8.781 -30.328 -8.211 1 98.5 90 LEU B C 1
ATOM 2452 O O . LEU B 1 90 ? -7.988 -31.234 -7.988 1 98.5 90 LEU B O 1
ATOM 2456 N N . TYR B 1 91 ? -9.93 -30.203 -7.664 1 97.94 91 TYR B N 1
ATOM 2457 C CA . TYR B 1 91 ? -10.383 -31.234 -6.742 1 97.94 91 TYR B CA 1
ATOM 2458 C C . TYR B 1 91 ? -10.523 -32.594 -7.453 1 97.94 91 TYR B C 1
ATOM 2460 O O . TYR B 1 91 ? -10.156 -33.625 -6.902 1 97.94 91 TYR B O 1
ATOM 2468 N N . ARG B 1 92 ? -11.062 -32.562 -8.648 1 98.12 92 ARG B N 1
ATOM 2469 C CA . ARG B 1 92 ? -11.203 -33.781 -9.414 1 98.12 92 ARG B CA 1
ATOM 2470 C C . ARG B 1 92 ? -9.844 -34.406 -9.719 1 98.12 92 ARG B C 1
ATOM 2472 O O . ARG B 1 92 ? -9.656 -35.625 -9.578 1 98.12 92 ARG B O 1
ATOM 2479 N N . LEU B 1 93 ? -8.922 -33.594 -10.125 1 98.12 93 LEU B N 1
ATOM 2480 C CA . LEU B 1 93 ? -7.582 -34.062 -10.453 1 98.12 93 LEU B CA 1
ATOM 2481 C C . LEU B 1 93 ? -6.895 -34.656 -9.219 1 98.12 93 LEU B C 1
ATOM 2483 O O . LEU B 1 93 ? -6.227 -35.688 -9.305 1 98.12 93 LEU B O 1
ATOM 2487 N N . HIS B 1 94 ? -7.062 -33.969 -8.148 1 98.06 94 HIS B N 1
ATOM 2488 C CA . HIS B 1 94 ? -6.508 -34.469 -6.891 1 98.06 94 HIS B CA 1
ATOM 2489 C C . HIS B 1 94 ? -7.102 -35.812 -6.516 1 98.06 94 HIS B C 1
ATOM 2491 O O . HIS B 1 94 ? -6.379 -36.719 -6.09 1 98.06 94 HIS B O 1
ATOM 2497 N N . ALA B 1 95 ? -8.359 -35.969 -6.664 1 97.44 95 ALA B N 1
ATOM 2498 C CA . ALA B 1 95 ? -9.07 -37.188 -6.34 1 97.44 95 ALA B CA 1
ATOM 2499 C C . ALA B 1 95 ? -8.602 -38.344 -7.227 1 97.44 95 ALA B C 1
ATOM 2501 O O . ALA B 1 95 ? -8.609 -39.5 -6.809 1 97.44 95 ALA B O 1
ATOM 2502 N N . LYS B 1 96 ? -8.148 -38 -8.406 1 96.88 96 LYS B N 1
ATOM 2503 C CA . LYS B 1 96 ? -7.672 -39.031 -9.352 1 96.88 96 LYS B CA 1
ATOM 2504 C C . LYS B 1 96 ? -6.254 -39.469 -9.016 1 96.88 96 LYS B C 1
ATOM 2506 O O . LYS B 1 96 ? -5.727 -40.406 -9.625 1 96.88 96 LYS B O 1
ATOM 2511 N N . GLY B 1 97 ? -5.625 -38.75 -8.094 1 96.69 97 GLY B N 1
ATOM 2512 C CA . GLY B 1 97 ? -4.344 -39.188 -7.582 1 96.69 97 GLY B CA 1
ATOM 2513 C C . GLY B 1 97 ? -3.16 -38.531 -8.258 1 96.69 97 GLY B C 1
ATOM 2514 O O . GLY B 1 97 ? -2.023 -39 -8.125 1 96.69 97 GLY B O 1
ATOM 2515 N N . TYR B 1 98 ? -3.393 -37.469 -9.008 1 97.69 98 TYR B N 1
ATOM 2516 C CA . TYR B 1 98 ? -2.283 -36.75 -9.625 1 97.69 98 TYR B CA 1
ATOM 2517 C C . TYR B 1 98 ? -1.416 -36.094 -8.57 1 97.69 98 TYR B C 1
ATOM 2519 O O . TYR B 1 98 ? -1.93 -35.562 -7.578 1 97.69 98 TYR B O 1
ATOM 2527 N N . LYS B 1 99 ? -0.12 -36.156 -8.758 1 98.12 99 LYS B N 1
ATOM 2528 C CA . LYS B 1 99 ? 0.766 -35.219 -8.031 1 98.12 99 LYS B CA 1
ATOM 2529 C C . LYS B 1 99 ? 0.626 -33.812 -8.547 1 98.12 99 LYS B C 1
ATOM 2531 O O . LYS B 1 99 ? 0.719 -33.562 -9.75 1 98.12 99 LYS B O 1
ATOM 2536 N N . MET B 1 100 ? 0.372 -32.906 -7.633 1 98.69 100 MET B N 1
ATOM 2537 C CA . MET B 1 100 ? 0.108 -31.547 -8.078 1 98.69 100 MET B CA 1
ATOM 2538 C C . MET B 1 100 ? 1.032 -30.562 -7.383 1 98.69 100 MET B C 1
ATOM 2540 O O . MET B 1 100 ? 1.297 -30.688 -6.188 1 98.69 100 MET B O 1
ATOM 2544 N N . GLY B 1 101 ? 1.587 -29.609 -8.094 1 98.75 101 GLY B N 1
ATOM 2545 C CA . GLY B 1 101 ? 2.424 -28.531 -7.574 1 98.75 101 GLY B CA 1
ATOM 2546 C C . GLY B 1 101 ? 2.115 -27.188 -8.188 1 98.75 101 GLY B C 1
ATOM 2547 O O . GLY B 1 101 ? 1.563 -27.109 -9.289 1 98.75 101 GLY B O 1
ATOM 2548 N N . VAL B 1 102 ? 2.412 -26.156 -7.445 1 98.75 102 VAL B N 1
ATOM 2549 C CA . VAL B 1 102 ? 2.348 -24.781 -7.949 1 98.75 102 VAL B CA 1
ATOM 2550 C C . VAL B 1 102 ? 3.756 -24.281 -8.258 1 98.75 102 VAL B C 1
ATOM 2552 O O . VAL B 1 102 ? 4.68 -24.484 -7.465 1 98.75 102 VAL B O 1
ATOM 2555 N N . VAL B 1 103 ? 3.922 -23.734 -9.414 1 98.31 103 VAL B N 1
ATOM 2556 C CA . VAL B 1 103 ? 5.164 -23.078 -9.82 1 98.31 103 VAL B CA 1
ATOM 2557 C C . VAL B 1 103 ? 4.883 -21.641 -10.258 1 98.31 103 VAL B C 1
ATOM 2559 O O . VAL B 1 103 ? 4.367 -21.422 -11.359 1 98.31 103 VAL B O 1
ATOM 2562 N N . THR B 1 104 ? 5.234 -20.703 -9.445 1 96.75 104 THR B N 1
ATOM 2563 C CA . THR B 1 104 ? 4.836 -19.312 -9.688 1 96.75 104 THR B CA 1
ATOM 2564 C C . THR B 1 104 ? 6.012 -18.375 -9.453 1 96.75 104 THR B C 1
ATOM 2566 O O . THR B 1 104 ? 6.957 -18.703 -8.734 1 96.75 104 THR B O 1
ATOM 2569 N N . SER B 1 105 ? 5.938 -17.203 -10.164 1 92.94 105 SER B N 1
ATOM 2570 C CA . SER B 1 105 ? 6.941 -16.172 -9.977 1 92.94 105 SER B CA 1
ATOM 2571 C C . SER B 1 105 ? 6.555 -15.227 -8.844 1 92.94 105 SER B C 1
ATOM 2573 O O . SER B 1 105 ? 7.246 -14.234 -8.594 1 92.94 105 SER B O 1
ATOM 2575 N N . LYS B 1 106 ? 5.5 -15.547 -8.219 1 92.81 106 LYS B N 1
ATOM 2576 C CA . LYS B 1 106 ? 4.984 -14.758 -7.105 1 92.81 106 LYS B CA 1
ATOM 2577 C C . LYS B 1 106 ? 5.695 -15.117 -5.805 1 92.81 106 LYS B C 1
ATOM 2579 O O . LYS B 1 106 ? 6.254 -16.219 -5.68 1 92.81 106 LYS B O 1
ATOM 2584 N N . GLY B 1 107 ? 5.734 -14.18 -4.852 1 90.88 107 GLY B N 1
ATOM 2585 C CA . GLY B 1 107 ? 6.328 -14.438 -3.551 1 90.88 107 GLY B CA 1
ATOM 2586 C C . GLY B 1 107 ? 5.473 -15.328 -2.668 1 90.88 107 GLY B C 1
ATOM 2587 O O . GLY B 1 107 ? 4.246 -15.312 -2.771 1 90.88 107 GLY B O 1
ATOM 2588 N N . ARG B 1 108 ? 6.094 -15.945 -1.743 1 93 108 ARG B N 1
ATOM 2589 C CA . ARG B 1 108 ? 5.473 -17 -0.957 1 93 108 ARG B CA 1
ATOM 2590 C C . ARG B 1 108 ? 4.312 -16.469 -0.127 1 93 108 ARG B C 1
ATOM 2592 O O . ARG B 1 108 ? 3.221 -17.047 -0.126 1 93 108 ARG B O 1
ATOM 2599 N N . PRO B 1 109 ? 4.457 -15.312 0.533 1 88.62 109 PRO B N 1
ATOM 2600 C CA . PRO B 1 109 ? 3.357 -14.883 1.398 1 88.62 109 PRO B CA 1
ATOM 2601 C C . PRO B 1 109 ? 2.053 -14.672 0.633 1 88.62 109 PRO B C 1
ATOM 2603 O O . PRO B 1 109 ? 0.989 -15.102 1.086 1 88.62 109 PRO B O 1
ATOM 2606 N N . VAL B 1 110 ? 2.168 -14.102 -0.48 1 92 110 VAL B N 1
ATOM 2607 C CA . VAL B 1 110 ? 0.966 -13.766 -1.239 1 92 110 VAL B CA 1
ATOM 2608 C C . VAL B 1 110 ? 0.422 -15.023 -1.92 1 92 110 VAL B C 1
ATOM 2610 O O . VAL B 1 110 ? -0.792 -15.172 -2.08 1 92 110 VAL B O 1
ATOM 2613 N N . VAL B 1 111 ? 1.301 -15.922 -2.289 1 95.38 111 VAL B N 1
ATOM 2614 C CA . VAL B 1 111 ? 0.877 -17.203 -2.854 1 95.38 111 VAL B CA 1
ATOM 2615 C C . VAL B 1 111 ? 0.04 -17.969 -1.831 1 95.38 111 VAL B C 1
ATOM 2617 O O . VAL B 1 111 ? -1.063 -18.422 -2.141 1 95.38 111 VAL B O 1
ATOM 2620 N N . GLU B 1 112 ? 0.54 -18.031 -0.679 1 94.69 112 GLU B N 1
ATOM 2621 C CA . GLU B 1 112 ? -0.142 -18.766 0.379 1 94.69 112 GLU B CA 1
ATOM 2622 C C . GLU B 1 112 ? -1.471 -18.109 0.744 1 94.69 112 GLU B C 1
ATOM 2624 O O . GLU B 1 112 ? -2.465 -18.797 0.986 1 94.69 112 GLU B O 1
ATOM 2629 N N . GLN B 1 113 ? -1.449 -16.797 0.744 1 93.75 113 GLN B N 1
ATOM 2630 C CA . GLN B 1 113 ? -2.689 -16.062 0.99 1 93.75 113 GLN B CA 1
ATOM 2631 C C . GLN B 1 113 ? -3.754 -16.422 -0.041 1 93.75 113 GLN B C 1
ATOM 2633 O O . GLN B 1 113 ? -4.91 -16.672 0.313 1 93.75 113 GLN B O 1
ATOM 2638 N N . GLY B 1 114 ? -3.41 -16.484 -1.273 1 95.38 114 GLY B N 1
ATOM 2639 C CA . GLY B 1 114 ? -4.344 -16.828 -2.338 1 95.38 114 GLY B CA 1
ATOM 2640 C C . GLY B 1 114 ? -4.871 -18.25 -2.238 1 95.38 114 GLY B C 1
ATOM 2641 O O . GLY B 1 114 ? -6.078 -18.469 -2.373 1 95.38 114 GLY B O 1
ATOM 2642 N N . LEU B 1 115 ? -3.98 -19.188 -1.985 1 97.44 115 LEU B N 1
ATOM 2643 C CA . LEU B 1 115 ? -4.375 -20.578 -1.902 1 97.44 115 LEU B CA 1
ATOM 2644 C C . LEU B 1 115 ? -5.309 -20.812 -0.72 1 97.44 115 LEU B C 1
ATOM 2646 O O . LEU B 1 115 ? -6.289 -21.547 -0.835 1 97.44 115 LEU B O 1
ATOM 2650 N N . ARG B 1 116 ? -5.027 -20.141 0.363 1 95.88 116 ARG B N 1
ATOM 2651 C CA . ARG B 1 116 ? -5.859 -20.281 1.557 1 95.88 116 ARG B CA 1
ATOM 2652 C C . ARG B 1 116 ? -7.215 -19.609 1.358 1 95.88 116 ARG B C 1
ATOM 2654 O O . ARG B 1 116 ? -8.242 -20.125 1.814 1 95.88 116 ARG B O 1
ATOM 2661 N N . LEU B 1 117 ? -7.184 -18.484 0.696 1 95.31 117 LEU B N 1
ATOM 2662 C CA . LEU B 1 117 ? -8.422 -17.75 0.446 1 95.31 117 LEU B CA 1
ATOM 2663 C C . LEU B 1 117 ? -9.461 -18.641 -0.224 1 95.31 117 LEU B C 1
ATOM 2665 O O . LEU B 1 117 ? -10.648 -18.547 0.075 1 95.31 117 LEU B O 1
ATOM 2669 N N . PHE B 1 118 ? -9.031 -19.562 -1.067 1 96.06 118 PHE B N 1
ATOM 2670 C CA . PHE B 1 118 ? -9.961 -20.391 -1.832 1 96.06 118 PHE B CA 1
ATOM 2671 C C . PHE B 1 118 ? -9.93 -21.828 -1.34 1 96.06 118 PHE B C 1
ATOM 2673 O O . PHE B 1 118 ? -10.492 -22.719 -1.98 1 96.06 118 PHE B O 1
ATOM 2680 N N . ASN B 1 119 ? -9.242 -22.047 -0.251 1 95.62 119 ASN B N 1
ATOM 2681 C CA . ASN B 1 119 ? -9.164 -23.344 0.415 1 95.62 119 ASN B CA 1
ATOM 2682 C C . ASN B 1 119 ? -8.672 -24.438 -0.53 1 95.62 119 ASN B C 1
ATOM 2684 O O . ASN B 1 119 ? -9.297 -25.484 -0.659 1 95.62 119 ASN B O 1
ATOM 2688 N N . ILE B 1 120 ? -7.516 -24.141 -1.192 1 97.56 120 ILE B N 1
ATOM 2689 C CA . ILE B 1 120 ? -6.988 -25.141 -2.119 1 97.56 120 ILE B CA 1
ATOM 2690 C C . ILE B 1 120 ? -5.516 -25.406 -1.808 1 97.56 120 ILE B C 1
ATOM 2692 O O . ILE B 1 120 ? -4.832 -26.094 -2.566 1 97.56 120 ILE B O 1
ATOM 2696 N N . ASP B 1 121 ? -5.055 -24.859 -0.75 1 97.31 121 ASP B N 1
ATOM 2697 C CA . ASP B 1 121 ? -3.658 -25.031 -0.364 1 97.31 121 ASP B CA 1
ATOM 2698 C C . ASP B 1 121 ? -3.311 -26.5 -0.153 1 97.31 121 ASP B C 1
ATOM 2700 O O . ASP B 1 121 ? -2.211 -26.938 -0.496 1 97.31 121 ASP B O 1
ATOM 2704 N N . HIS B 1 122 ? -4.27 -27.266 0.288 1 97.06 122 HIS B N 1
ATOM 2705 C CA . HIS B 1 122 ? -4.035 -28.656 0.66 1 97.06 122 HIS B CA 1
ATOM 2706 C C . HIS B 1 122 ? -3.982 -29.547 -0.572 1 97.06 122 HIS B C 1
ATOM 2708 O O . HIS B 1 122 ? -3.57 -30.703 -0.483 1 97.06 122 HIS B O 1
ATOM 2714 N N . LEU B 1 123 ? -4.309 -29.062 -1.708 1 98.19 123 LEU B N 1
ATOM 2715 C CA . LEU B 1 123 ? -4.371 -29.859 -2.924 1 98.19 123 LEU B CA 1
ATOM 2716 C C . LEU B 1 123 ? -2.982 -30.031 -3.531 1 98.19 123 LEU B C 1
ATOM 2718 O O . LEU B 1 123 ? -2.783 -30.891 -4.402 1 98.19 123 LEU B O 1
ATOM 2722 N N . PHE B 1 124 ? -2.006 -29.203 -3.109 1 98.56 124 PHE B N 1
ATOM 2723 C CA . PHE B 1 124 ? -0.707 -29.172 -3.77 1 98.56 124 PHE B CA 1
ATOM 2724 C C . PHE B 1 124 ? 0.374 -29.75 -2.859 1 98.56 124 PHE B C 1
ATOM 2726 O O . PHE B 1 124 ? 0.511 -29.328 -1.709 1 98.56 124 PHE B O 1
ATOM 2733 N N . ASP B 1 125 ? 1.122 -30.656 -3.426 1 97.25 125 ASP B N 1
ATOM 2734 C CA . ASP B 1 125 ? 2.199 -31.312 -2.693 1 97.25 125 ASP B CA 1
ATOM 2735 C C . ASP B 1 125 ? 3.404 -30.391 -2.541 1 97.25 125 ASP B C 1
ATOM 2737 O O . ASP B 1 125 ? 4.18 -30.516 -1.589 1 97.25 125 ASP B O 1
ATOM 2741 N N . VAL B 1 126 ? 3.553 -29.531 -3.473 1 98.25 126 VAL B N 1
ATOM 2742 C CA . VAL B 1 126 ? 4.695 -28.625 -3.471 1 98.25 126 VAL B CA 1
ATOM 2743 C C . VAL B 1 126 ? 4.289 -27.281 -4.059 1 98.25 126 VAL B C 1
ATOM 2745 O O . VAL B 1 126 ? 3.451 -27.219 -4.961 1 98.25 126 VAL B O 1
ATOM 2748 N N . VAL B 1 127 ? 4.828 -26.234 -3.467 1 98.56 127 VAL B N 1
ATOM 2749 C CA . VAL B 1 127 ? 4.66 -24.875 -3.963 1 98.56 127 VAL B CA 1
ATOM 2750 C C . VAL B 1 127 ? 6.027 -24.219 -4.148 1 98.56 127 VAL B C 1
ATOM 2752 O O . VAL B 1 127 ? 6.73 -23.953 -3.17 1 98.56 127 VAL B O 1
ATOM 2755 N N . ILE B 1 128 ? 6.383 -23.984 -5.414 1 98.38 128 ILE B N 1
ATOM 2756 C CA . ILE B 1 128 ? 7.625 -23.297 -5.75 1 98.38 128 ILE B CA 1
ATOM 2757 C C . ILE B 1 128 ? 7.332 -21.828 -6.07 1 98.38 128 ILE B C 1
ATOM 2759 O O . ILE B 1 128 ? 6.539 -21.531 -6.961 1 98.38 128 ILE B O 1
ATOM 2763 N N . THR B 1 129 ? 7.945 -20.938 -5.309 1 96.81 129 THR B N 1
ATOM 2764 C CA . THR B 1 129 ? 7.734 -19.516 -5.48 1 96.81 129 THR B CA 1
ATOM 2765 C C . THR B 1 129 ? 9.023 -18.828 -5.934 1 96.81 129 THR B C 1
ATOM 2767 O O . THR B 1 129 ? 10.047 -19.484 -6.113 1 96.81 129 THR B O 1
ATOM 2770 N N . ALA B 1 130 ? 8.953 -17.484 -6.18 1 93.31 130 ALA B N 1
ATOM 2771 C CA . ALA B 1 130 ? 10.117 -16.688 -6.547 1 93.31 130 ALA B CA 1
ATOM 2772 C C . ALA B 1 130 ? 11.203 -16.781 -5.48 1 93.31 130 ALA B C 1
ATOM 2774 O O . ALA B 1 130 ? 12.391 -16.641 -5.777 1 93.31 130 ALA B O 1
ATOM 2775 N N . ASP B 1 131 ? 10.852 -17.141 -4.281 1 92.75 131 ASP B N 1
ATOM 2776 C CA . ASP B 1 131 ? 11.766 -17.156 -3.143 1 92.75 131 ASP B CA 1
ATOM 2777 C C . ASP B 1 131 ? 12.586 -18.438 -3.129 1 92.75 131 ASP B C 1
ATOM 2779 O O . ASP B 1 131 ? 13.578 -18.547 -2.398 1 92.75 131 ASP B O 1
ATOM 2783 N N . ASP B 1 132 ? 12.227 -19.328 -3.951 1 96.25 132 ASP B N 1
ATOM 2784 C CA . ASP B 1 132 ? 12.797 -20.672 -3.855 1 96.25 132 ASP B CA 1
ATOM 2785 C C . ASP B 1 132 ? 13.852 -20.891 -4.938 1 96.25 132 ASP B C 1
ATOM 2787 O O . ASP B 1 132 ? 14.547 -21.906 -4.934 1 96.25 132 ASP B O 1
ATOM 2791 N N . VAL B 1 133 ? 13.992 -19.953 -5.852 1 96.19 133 VAL B N 1
ATOM 2792 C CA . VAL B 1 133 ? 14.812 -20.25 -7.02 1 96.19 133 VAL B CA 1
ATOM 2793 C C . VAL B 1 133 ? 15.859 -19.141 -7.211 1 96.19 133 VAL B C 1
ATOM 2795 O O . VAL B 1 133 ? 15.672 -18.016 -6.754 1 96.19 133 VAL B O 1
ATOM 2798 N N . VAL B 1 134 ? 16.922 -19.469 -7.879 1 95.31 134 VAL B N 1
ATOM 2799 C CA . VAL B 1 134 ? 17.938 -18.516 -8.289 1 95.31 134 VAL B CA 1
ATOM 2800 C C . VAL B 1 134 ? 17.562 -17.906 -9.648 1 95.31 134 VAL B C 1
ATOM 2802 O O . VAL B 1 134 ? 17.641 -16.703 -9.844 1 95.31 134 VAL B O 1
ATOM 2805 N N . HIS B 1 135 ? 17.203 -18.828 -10.547 1 95.38 135 HIS B N 1
ATOM 2806 C CA . HIS B 1 135 ? 16.734 -18.406 -11.867 1 95.38 135 HIS B CA 1
ATOM 2807 C C . HIS B 1 135 ? 15.234 -18.578 -12.016 1 95.38 135 HIS B C 1
ATOM 2809 O O . HIS B 1 135 ? 14.727 -19.703 -11.906 1 95.38 135 HIS B O 1
ATOM 2815 N N . GLU B 1 136 ? 14.594 -17.562 -12.336 1 94.19 136 GLU B N 1
ATOM 2816 C CA . GLU B 1 136 ? 13.133 -17.594 -12.445 1 94.19 136 GLU B CA 1
ATOM 2817 C C . GLU B 1 136 ? 12.695 -18.094 -13.82 1 94.19 136 GLU B C 1
ATOM 2819 O O . GLU B 1 136 ? 13.523 -18.266 -14.719 1 94.19 136 GLU B O 1
ATOM 2824 N N . LYS B 1 137 ? 11.336 -18.359 -13.945 1 95.69 137 LYS B N 1
ATOM 2825 C CA . LYS B 1 137 ? 10.789 -18.609 -15.266 1 95.69 137 LYS B CA 1
ATOM 2826 C C . LYS B 1 137 ? 11.156 -17.5 -16.25 1 95.69 137 LYS B C 1
ATOM 2828 O O . LYS B 1 137 ? 11.188 -16.328 -15.875 1 95.69 137 LYS B O 1
ATOM 2833 N N . PRO B 1 138 ? 11.578 -17.938 -17.375 1 96.31 138 PRO B N 1
ATOM 2834 C CA . PRO B 1 138 ? 11.367 -19.172 -18.125 1 96.31 138 PRO B CA 1
ATOM 2835 C C . PRO B 1 138 ? 12.5 -20.188 -17.922 1 96.31 138 PRO B C 1
ATOM 2837 O O . PRO B 1 138 ? 12.523 -21.219 -18.578 1 96.31 138 PRO B O 1
ATOM 2840 N N . HIS B 1 139 ? 13.422 -19.875 -17.094 1 97.25 139 HIS B N 1
ATOM 2841 C CA . HIS B 1 139 ? 14.422 -20.891 -16.766 1 97.25 139 HIS B CA 1
ATOM 2842 C C . HIS B 1 139 ? 13.766 -22.172 -16.281 1 97.25 139 HIS B C 1
ATOM 2844 O O . HIS B 1 139 ? 12.711 -22.141 -15.641 1 97.25 139 HIS B O 1
ATOM 2850 N N . ALA B 1 140 ? 14.406 -23.297 -16.5 1 98.56 140 ALA B N 1
ATOM 2851 C CA . ALA B 1 140 ? 13.828 -24.609 -16.188 1 98.56 140 ALA B CA 1
ATOM 2852 C C . ALA B 1 140 ? 13.828 -24.859 -14.68 1 98.56 140 ALA B C 1
ATOM 2854 O O . ALA B 1 140 ? 13.086 -25.719 -14.195 1 98.56 140 ALA B O 1
ATOM 2855 N N . GLU B 1 141 ? 14.578 -24.062 -13.961 1 98.5 141 GLU B N 1
ATOM 2856 C CA . GLU B 1 141 ? 14.867 -24.344 -12.562 1 98.5 141 GLU B CA 1
ATOM 2857 C C . GLU B 1 141 ? 13.578 -24.469 -11.742 1 98.5 141 GLU B C 1
ATOM 2859 O O . GLU B 1 141 ? 13.414 -25.422 -10.977 1 98.5 141 GLU B O 1
ATOM 2864 N N . PRO B 1 142 ? 12.664 -23.531 -11.883 1 98.19 142 PRO B N 1
ATOM 2865 C CA . PRO B 1 142 ? 11.461 -23.656 -11.047 1 98.19 142 PRO B CA 1
ATOM 2866 C C . PRO B 1 142 ? 10.703 -24.953 -11.297 1 98.19 142 PRO B C 1
ATOM 2868 O O . PRO B 1 142 ? 10.266 -25.609 -10.344 1 98.19 142 PRO B O 1
ATOM 2871 N N . VAL B 1 143 ? 10.602 -25.328 -12.539 1 98.75 143 VAL B N 1
ATOM 2872 C CA . VAL B 1 143 ? 9.891 -26.547 -12.898 1 98.75 143 VAL B CA 1
ATOM 2873 C C . VAL B 1 143 ? 10.688 -27.766 -12.43 1 98.75 143 VAL B C 1
ATOM 2875 O O . VAL B 1 143 ? 10.125 -28.703 -11.859 1 98.75 143 VAL B O 1
ATOM 2878 N N . GLU B 1 144 ? 11.961 -27.75 -12.609 1 98.81 144 GLU B N 1
ATOM 2879 C CA . GLU B 1 144 ? 12.828 -28.844 -12.188 1 98.81 144 GLU B CA 1
ATOM 2880 C C . GLU B 1 144 ? 12.773 -29.047 -10.68 1 98.81 144 GLU B C 1
ATOM 2882 O O . GLU B 1 144 ? 12.781 -30.172 -10.188 1 98.81 144 GLU B O 1
ATOM 2887 N N . LEU B 1 145 ? 12.773 -27.922 -9.992 1 98.69 145 LEU B N 1
ATOM 2888 C CA . LEU B 1 145 ? 12.695 -27.984 -8.539 1 98.69 145 LEU B CA 1
ATOM 2889 C C . LEU B 1 145 ? 11.383 -28.641 -8.102 1 98.69 145 LEU B C 1
ATOM 2891 O O . LEU B 1 145 ? 11.375 -29.438 -7.16 1 98.69 145 LEU B O 1
ATOM 2895 N N . ALA B 1 146 ? 10.344 -28.297 -8.742 1 98.69 146 ALA B N 1
ATOM 2896 C CA . ALA B 1 146 ? 9.047 -28.906 -8.43 1 98.69 146 ALA B CA 1
ATOM 2897 C C . ALA B 1 146 ? 9.055 -30.406 -8.727 1 98.69 146 ALA B C 1
ATOM 2899 O O . ALA B 1 146 ? 8.555 -31.203 -7.934 1 98.69 146 ALA B O 1
ATOM 2900 N N . LEU B 1 147 ? 9.617 -30.781 -9.844 1 98.62 147 LEU B N 1
ATOM 2901 C CA . LEU B 1 147 ? 9.703 -32.188 -10.227 1 98.62 147 LEU B CA 1
ATOM 2902 C C . LEU B 1 147 ? 10.5 -32.969 -9.203 1 98.62 147 LEU B C 1
ATOM 2904 O O . LEU B 1 147 ? 10.078 -34.062 -8.789 1 98.62 147 LEU B O 1
ATOM 2908 N N . ARG B 1 148 ? 11.617 -32.406 -8.797 1 98.44 148 ARG B N 1
ATOM 2909 C CA . ARG B 1 148 ? 12.453 -33.062 -7.789 1 98.44 148 ARG B CA 1
ATOM 2910 C C . ARG B 1 148 ? 11.688 -33.25 -6.48 1 98.44 148 ARG B C 1
ATOM 2912 O O . ARG B 1 148 ? 11.727 -34.312 -5.879 1 98.44 148 ARG B O 1
ATOM 2919 N N . ALA B 1 149 ? 11.016 -32.25 -6.082 1 98.31 149 ALA B N 1
ATOM 2920 C CA . ALA B 1 149 ? 10.266 -32.312 -4.828 1 98.31 149 ALA B CA 1
ATOM 2921 C C . ALA B 1 149 ? 9.148 -33.344 -4.887 1 98.31 149 ALA B C 1
ATOM 2923 O O . ALA B 1 149 ? 8.812 -33.969 -3.873 1 98.31 149 ALA B O 1
ATOM 2924 N N . LEU B 1 150 ? 8.617 -33.562 -6.07 1 98.19 150 LEU B N 1
ATOM 2925 C CA . LEU B 1 150 ? 7.484 -34.469 -6.25 1 98.19 150 LEU B CA 1
ATOM 2926 C C . LEU B 1 150 ? 7.961 -35.875 -6.586 1 98.19 150 LEU B C 1
ATOM 2928 O O . LEU B 1 150 ? 7.148 -36.812 -6.699 1 98.19 150 LEU B O 1
ATOM 2932 N N . GLY B 1 151 ? 9.234 -36.062 -6.715 1 97.81 151 GLY B N 1
ATOM 2933 C CA . GLY B 1 151 ? 9.758 -37.344 -7.137 1 97.81 151 GLY B CA 1
ATOM 2934 C C . GLY B 1 151 ? 9.289 -37.75 -8.516 1 97.81 151 GLY B C 1
ATOM 2935 O O . GLY B 1 151 ? 8.938 -38.906 -8.734 1 97.81 151 GLY B O 1
ATOM 2936 N N . SER B 1 152 ? 9.195 -36.844 -9.406 1 97.88 152 SER B N 1
ATOM 2937 C CA . SER B 1 152 ? 8.688 -37.062 -10.75 1 97.88 152 SER B CA 1
ATOM 2938 C C . SER B 1 152 ? 9.734 -36.719 -11.805 1 97.88 152 SER B C 1
ATOM 2940 O O . SER B 1 152 ? 10.836 -36.281 -11.469 1 97.88 152 SER B O 1
ATOM 2942 N N . THR B 1 153 ? 9.484 -37.062 -13.047 1 97.81 153 THR B N 1
ATOM 2943 C CA . THR B 1 153 ? 10.352 -36.75 -14.18 1 97.81 153 THR B CA 1
ATOM 2944 C C . THR B 1 153 ? 9.594 -35.938 -15.234 1 97.81 153 THR B C 1
ATOM 2946 O O . THR B 1 153 ? 8.359 -35.938 -15.25 1 97.81 153 THR B O 1
ATOM 2949 N N . ALA B 1 154 ? 10.359 -35.25 -16.062 1 98.25 154 ALA B N 1
ATOM 2950 C CA . ALA B 1 154 ? 9.773 -34.312 -17.031 1 98.25 154 ALA B CA 1
ATOM 2951 C C . ALA B 1 154 ? 8.828 -35.062 -17.984 1 98.25 154 ALA B C 1
ATOM 2953 O O . ALA B 1 154 ? 7.801 -34.5 -18.391 1 98.25 154 ALA B O 1
ATOM 2954 N N . ASP B 1 155 ? 9.203 -36.25 -18.344 1 96.38 155 ASP B N 1
ATOM 2955 C CA . ASP B 1 155 ? 8.445 -37 -19.344 1 96.38 155 ASP B CA 1
ATOM 2956 C C . ASP B 1 155 ? 7.09 -37.438 -18.797 1 96.38 155 ASP B C 1
ATOM 2958 O O . ASP B 1 155 ? 6.203 -37.844 -19.547 1 96.38 155 ASP B O 1
ATOM 2962 N N . ARG B 1 156 ? 6.859 -37.312 -17.5 1 96.56 156 ARG B N 1
ATOM 2963 C CA . ARG B 1 156 ? 5.605 -37.688 -16.859 1 96.56 156 ARG B CA 1
ATOM 2964 C C . ARG B 1 156 ? 4.855 -36.469 -16.344 1 96.56 156 ARG B C 1
ATOM 2966 O O . ARG B 1 156 ? 3.889 -36.594 -15.586 1 96.56 156 ARG B O 1
ATOM 2973 N N . ALA B 1 157 ? 5.305 -35.312 -16.703 1 98.12 157 ALA B N 1
ATOM 2974 C CA . ALA B 1 157 ? 4.777 -34.094 -16.078 1 98.12 157 ALA B CA 1
ATOM 2975 C C . ALA B 1 157 ? 4.277 -33.094 -17.109 1 98.12 157 ALA B C 1
ATOM 2977 O O . ALA B 1 157 ? 4.699 -33.156 -18.281 1 98.12 157 ALA B O 1
ATOM 2978 N N . VAL B 1 158 ? 3.361 -32.25 -16.641 1 98.44 158 VAL B N 1
ATOM 2979 C CA . VAL B 1 158 ? 2.795 -31.172 -17.453 1 98.44 158 VAL B CA 1
ATOM 2980 C C . VAL B 1 158 ? 2.945 -29.844 -16.719 1 98.44 158 VAL B C 1
ATOM 2982 O O . VAL B 1 158 ? 2.699 -29.75 -15.516 1 98.44 158 VAL B O 1
ATOM 2985 N N . MET B 1 159 ? 3.432 -28.844 -17.422 1 98.81 159 MET B N 1
ATOM 2986 C CA . MET B 1 159 ? 3.43 -27.484 -16.938 1 98.81 159 MET B CA 1
ATOM 2987 C C . MET B 1 159 ? 2.275 -26.688 -17.531 1 98.81 159 MET B C 1
ATOM 2989 O O . MET B 1 159 ? 2.184 -26.531 -18.75 1 98.81 159 MET B O 1
ATOM 2993 N N . VAL B 1 160 ? 1.371 -26.219 -16.672 1 98.81 160 VAL B N 1
ATOM 2994 C CA . VAL B 1 160 ? 0.175 -25.484 -17.078 1 98.81 160 VAL B CA 1
ATOM 2995 C C . VAL B 1 160 ? 0.326 -24 -16.734 1 98.81 160 VAL B C 1
ATOM 2997 O O . VAL B 1 160 ? 0.664 -23.656 -15.609 1 98.81 160 VAL B O 1
ATOM 3000 N N . GLY B 1 161 ? 0.122 -23.141 -17.672 1 98.19 161 GLY B N 1
ATOM 3001 C CA . GLY B 1 161 ? 0.243 -21.719 -17.391 1 98.19 161 GLY B CA 1
ATOM 3002 C C . GLY B 1 161 ? -0.477 -20.844 -18.391 1 98.19 161 GLY B C 1
ATOM 3003 O O . GLY B 1 161 ? -1.119 -21.359 -19.312 1 98.19 161 GLY B O 1
ATOM 3004 N N . ASP B 1 162 ? -0.419 -19.547 -18.172 1 96.94 162 ASP B N 1
ATOM 3005 C CA . ASP B 1 162 ? -1.181 -18.609 -18.984 1 96.94 162 ASP B CA 1
ATOM 3006 C C . ASP B 1 162 ? -0.252 -17.656 -19.734 1 96.94 162 ASP B C 1
ATOM 3008 O O . ASP B 1 162 ? -0.715 -16.766 -20.438 1 96.94 162 ASP B O 1
ATOM 3012 N N . ASN B 1 163 ? 1.084 -17.828 -19.594 1 94.31 163 ASN B N 1
ATOM 3013 C CA . ASN B 1 163 ? 2.01 -16.859 -20.156 1 94.31 163 ASN B CA 1
ATOM 3014 C C . ASN B 1 163 ? 3.227 -17.547 -20.781 1 94.31 163 ASN B C 1
ATOM 3016 O O . ASN B 1 163 ? 3.389 -18.766 -20.656 1 94.31 163 ASN B O 1
ATOM 3020 N N . ASP B 1 164 ? 4.062 -16.75 -21.531 1 95.88 164 ASP B N 1
ATOM 3021 C CA . ASP B 1 164 ? 5.23 -17.281 -22.219 1 95.88 164 ASP B CA 1
ATOM 3022 C C . ASP B 1 164 ? 6.227 -17.891 -21.234 1 95.88 164 ASP B C 1
ATOM 3024 O O . ASP B 1 164 ? 6.785 -18.969 -21.484 1 95.88 164 ASP B O 1
ATOM 3028 N N . THR B 1 165 ? 6.344 -17.297 -20.094 1 95.62 165 THR B N 1
ATOM 3029 C CA . THR B 1 165 ? 7.312 -17.781 -19.109 1 95.62 165 THR B CA 1
ATOM 3030 C C . THR B 1 165 ? 6.949 -19.188 -18.641 1 95.62 165 THR B C 1
ATOM 3032 O O . THR B 1 165 ? 7.832 -20.016 -18.438 1 95.62 165 THR B O 1
ATOM 3035 N N . ASP B 1 166 ? 5.711 -19.453 -18.516 1 97.44 166 ASP B N 1
ATOM 3036 C CA . ASP B 1 166 ? 5.273 -20.781 -18.094 1 97.44 166 ASP B CA 1
ATOM 3037 C C . ASP B 1 166 ? 5.578 -21.812 -19.172 1 97.44 166 ASP B C 1
ATOM 3039 O O . ASP B 1 166 ? 6.117 -22.875 -18.875 1 97.44 166 ASP B O 1
ATOM 3043 N N . ILE B 1 167 ? 5.18 -21.484 -20.391 1 98.19 167 ILE B N 1
ATOM 3044 C CA . ILE B 1 167 ? 5.316 -22.422 -21.5 1 98.19 167 ILE B CA 1
ATOM 3045 C C . ILE B 1 167 ? 6.793 -22.688 -21.766 1 98.19 167 ILE B C 1
ATOM 3047 O O . ILE B 1 167 ? 7.211 -23.844 -21.859 1 98.19 167 ILE B O 1
ATOM 3051 N N . PHE B 1 168 ? 7.57 -21.672 -21.75 1 98.31 168 PHE B N 1
ATOM 3052 C CA . PHE B 1 168 ? 8.992 -21.844 -22.031 1 98.31 168 PHE B CA 1
ATOM 3053 C C . PHE B 1 168 ? 9.703 -22.531 -20.875 1 98.31 168 PHE B C 1
ATOM 3055 O O . PHE B 1 168 ? 10.633 -23.312 -21.094 1 98.31 168 PHE B O 1
ATOM 3062 N N . SER B 1 169 ? 9.336 -22.234 -19.672 1 98.25 169 SER B N 1
ATOM 3063 C CA . SER B 1 169 ? 9.914 -22.938 -18.531 1 98.25 169 SER B CA 1
ATOM 3064 C C . SER B 1 169 ? 9.625 -24.438 -18.609 1 98.25 169 SER B C 1
ATOM 3066 O O . SER B 1 169 ? 10.508 -25.25 -18.344 1 98.25 169 SER B O 1
ATOM 3068 N N . GLY B 1 170 ? 8.398 -24.781 -18.938 1 98.56 170 GLY B N 1
ATOM 3069 C CA . GLY B 1 170 ? 8.031 -26.172 -19.109 1 98.56 170 GLY B CA 1
ATOM 3070 C C . GLY B 1 170 ? 8.812 -26.844 -20.219 1 98.56 170 GLY B C 1
ATOM 3071 O O . GLY B 1 170 ? 9.328 -27.953 -20.047 1 98.56 170 GLY B O 1
ATOM 3072 N N . LYS B 1 171 ? 8.938 -26.172 -21.375 1 98.62 171 LYS B N 1
ATOM 3073 C CA . LYS B 1 171 ? 9.703 -26.703 -22.516 1 98.62 171 LYS B CA 1
ATOM 3074 C C . LYS B 1 171 ? 11.164 -26.906 -22.125 1 98.62 171 LYS B C 1
ATOM 3076 O O . LYS B 1 171 ? 11.75 -27.953 -22.422 1 98.62 171 LYS B O 1
ATOM 3081 N N . ASN B 1 172 ? 11.672 -25.875 -21.469 1 98.62 172 ASN B N 1
ATOM 3082 C CA . ASN B 1 172 ? 13.07 -25.906 -21.062 1 98.62 172 ASN B CA 1
ATOM 3083 C C . ASN B 1 172 ? 13.336 -27.031 -20.062 1 98.62 172 ASN B C 1
ATOM 3085 O O . ASN B 1 172 ? 14.43 -27.594 -20.031 1 98.62 172 ASN B O 1
ATOM 3089 N N . ALA B 1 173 ? 12.391 -27.375 -19.297 1 98.56 173 ALA B N 1
ATOM 3090 C CA . ALA B 1 173 ? 12.508 -28.453 -18.312 1 98.56 173 ALA B CA 1
ATOM 3091 C C . ALA B 1 173 ? 12.203 -29.812 -18.938 1 98.56 173 ALA B C 1
ATOM 3093 O O . ALA B 1 173 ? 12.445 -30.859 -18.328 1 98.56 173 ALA B O 1
ATOM 3094 N N . GLY B 1 174 ? 11.594 -29.812 -20.156 1 98.44 174 GLY B N 1
ATOM 3095 C CA . GLY B 1 174 ? 11.32 -31.047 -20.859 1 98.44 174 GLY B CA 1
ATOM 3096 C C . GLY B 1 174 ? 9.93 -31.594 -20.594 1 98.44 174 GLY B C 1
ATOM 3097 O O . GLY B 1 174 ? 9.633 -32.75 -20.938 1 98.44 174 GLY B O 1
ATOM 3098 N N . THR B 1 175 ? 9.078 -30.875 -19.969 1 98.5 175 THR B N 1
ATOM 3099 C CA . THR B 1 175 ? 7.719 -31.312 -19.703 1 98.5 175 THR B CA 1
ATOM 3100 C C . THR B 1 175 ? 6.801 -31.031 -20.891 1 98.5 175 THR B C 1
ATOM 3102 O O . THR B 1 175 ? 7.164 -30.266 -21.781 1 98.5 175 THR B O 1
ATOM 3105 N N . LYS B 1 176 ? 5.664 -31.703 -20.953 1 98.25 176 LYS B N 1
ATOM 3106 C CA . LYS B 1 176 ? 4.59 -31.188 -21.797 1 98.25 176 LYS B CA 1
ATOM 3107 C C . LYS B 1 176 ? 4.094 -29.828 -21.281 1 98.25 176 LYS B C 1
ATOM 3109 O O . LYS B 1 176 ? 4.219 -29.531 -20.094 1 98.25 176 LYS B O 1
ATOM 3114 N N . THR B 1 177 ? 3.566 -29.047 -22.188 1 98.69 177 THR B N 1
ATOM 3115 C CA . THR B 1 177 ? 3.143 -27.703 -21.828 1 98.69 177 THR B CA 1
ATOM 3116 C C . THR B 1 177 ? 1.692 -27.469 -22.234 1 98.69 177 THR B C 1
ATOM 3118 O O . THR B 1 177 ? 1.285 -27.844 -23.344 1 98.69 177 THR B O 1
ATOM 3121 N N . VAL B 1 178 ? 0.934 -26.938 -21.328 1 98.75 178 VAL B N 1
ATOM 3122 C CA . VAL B 1 178 ? -0.474 -26.609 -21.531 1 98.75 178 VAL B CA 1
ATOM 3123 C C . VAL B 1 178 ? -0.713 -25.125 -21.281 1 98.75 178 VAL B C 1
ATOM 3125 O O . VAL B 1 178 ? -0.322 -24.594 -20.234 1 98.75 178 VAL B O 1
ATOM 3128 N N . ALA B 1 179 ? -1.338 -24.469 -22.203 1 98.75 179 ALA B N 1
ATOM 3129 C CA . ALA B 1 179 ? -1.79 -23.094 -22 1 98.75 179 ALA B CA 1
ATOM 3130 C C . ALA B 1 179 ? -3.287 -23.047 -21.703 1 98.75 179 ALA B C 1
ATOM 3132 O O . ALA B 1 179 ? -4.066 -23.797 -22.297 1 98.75 179 ALA B O 1
ATOM 3133 N N . VAL B 1 180 ? -3.619 -22.203 -20.797 1 98.62 180 VAL B N 1
ATOM 3134 C CA . VAL B 1 180 ? -5.035 -22.062 -20.469 1 98.62 180 VAL B CA 1
ATOM 3135 C C . VAL B 1 180 ? -5.668 -21.016 -21.375 1 98.62 180 VAL B C 1
ATOM 3137 O O . VAL B 1 180 ? -5.16 -19.891 -21.5 1 98.62 180 VAL B O 1
ATOM 3140 N N . GLY B 1 181 ? -6.766 -21.391 -21.922 1 97.88 181 GLY B N 1
ATOM 3141 C CA . GLY B 1 181 ? -7.418 -20.547 -22.906 1 97.88 181 GLY B CA 1
ATOM 3142 C C . GLY B 1 181 ? -8.016 -19.281 -22.328 1 97.88 181 GLY B C 1
ATOM 3143 O O . GLY B 1 181 ? -8.344 -18.344 -23.062 1 97.88 181 GLY B O 1
ATOM 3144 N N . TRP B 1 182 ? -8.156 -19.188 -21 1 96.81 182 TRP B N 1
ATOM 3145 C CA . TRP B 1 182 ? -8.719 -18.016 -20.359 1 96.81 182 TRP B CA 1
ATOM 3146 C C . TRP B 1 182 ? -7.625 -17.016 -20.016 1 96.81 182 TRP B C 1
ATOM 3148 O O . TRP B 1 182 ? -7.875 -16.047 -19.281 1 96.81 182 TRP B O 1
ATOM 3158 N N . ALA B 1 183 ? -6.484 -17.203 -20.547 1 95.06 183 ALA B N 1
ATOM 3159 C CA . ALA B 1 183 ? -5.363 -16.297 -20.281 1 95.06 183 ALA B CA 1
ATOM 3160 C C . ALA B 1 183 ? -5.672 -14.883 -20.75 1 95.06 183 ALA B C 1
ATOM 3162 O O . ALA B 1 183 ? -6.301 -14.688 -21.797 1 95.06 183 ALA B O 1
ATOM 3163 N N . LEU B 1 184 ? -5.137 -13.945 -20.047 1 93.31 184 LEU B N 1
ATOM 3164 C CA . LEU B 1 184 ? -5.379 -12.531 -20.297 1 93.31 184 LEU B CA 1
ATOM 3165 C C . LEU B 1 184 ? -4.855 -12.125 -21.672 1 93.31 184 LEU B C 1
ATOM 3167 O O . LEU B 1 184 ? -5.469 -11.305 -22.359 1 93.31 184 LEU B O 1
ATOM 3171 N N . LYS B 1 185 ? -3.783 -12.688 -22.109 1 90.88 185 LYS B N 1
ATOM 3172 C CA . LYS B 1 185 ? -3.088 -12.242 -23.312 1 90.88 185 LYS B CA 1
ATOM 3173 C C . LYS B 1 185 ? -3.738 -12.812 -24.578 1 90.88 185 LYS B C 1
ATOM 3175 O O . LYS B 1 185 ? -3.354 -12.469 -25.688 1 90.88 185 LYS B O 1
ATOM 3180 N N . GLY B 1 186 ? -4.656 -13.727 -24.391 1 92.31 186 GLY B N 1
ATOM 3181 C CA . GLY B 1 186 ? -5.496 -14.156 -25.5 1 92.31 186 GLY B CA 1
ATOM 3182 C C . GLY B 1 186 ? -4.949 -15.375 -26.234 1 92.31 186 GLY B C 1
ATOM 3183 O O . GLY B 1 186 ? -3.787 -15.742 -26.047 1 92.31 186 GLY B O 1
ATOM 3184 N N . ARG B 1 187 ? -5.766 -15.938 -27.078 1 94.81 187 ARG B N 1
ATOM 3185 C CA . ARG B 1 187 ? -5.492 -17.219 -27.703 1 94.81 187 ARG B CA 1
ATOM 3186 C C . ARG B 1 187 ? -4.387 -17.094 -28.75 1 94.81 187 ARG B C 1
ATOM 3188 O O . ARG B 1 187 ? -3.527 -17.969 -28.859 1 94.81 187 ARG B O 1
ATOM 3195 N N . ALA B 1 188 ? -4.457 -16.031 -29.562 1 95.75 188 ALA B N 1
ATOM 3196 C CA . ALA B 1 188 ? -3.447 -15.844 -30.594 1 95.75 188 ALA B CA 1
ATOM 3197 C C . ALA B 1 188 ? -2.045 -15.797 -30 1 95.75 188 ALA B C 1
ATOM 3199 O O . ALA B 1 188 ? -1.115 -16.406 -30.531 1 95.75 188 ALA B O 1
ATOM 3200 N N . PHE B 1 189 ? -1.883 -15.109 -28.953 1 94.12 189 PHE B N 1
ATOM 3201 C CA . PHE B 1 189 ? -0.608 -15.031 -28.25 1 94.12 189 PHE B CA 1
ATOM 3202 C C . PHE B 1 189 ? -0.175 -16.406 -27.75 1 94.12 189 PHE B C 1
ATOM 3204 O O . PHE B 1 189 ? 0.975 -16.812 -27.938 1 94.12 189 PHE B O 1
ATOM 3211 N N . LEU B 1 190 ? -1.116 -17.172 -27.219 1 96.62 190 LEU B N 1
ATOM 3212 C CA . LEU B 1 190 ? -0.828 -18.484 -26.672 1 96.62 190 LEU B CA 1
ATOM 3213 C C . LEU B 1 190 ? -0.408 -19.453 -27.766 1 96.62 190 LEU B C 1
ATOM 3215 O O . LEU B 1 190 ? 0.515 -20.25 -27.578 1 96.62 190 LEU B O 1
ATOM 3219 N N . GLU B 1 191 ? -1.103 -19.391 -28.859 1 97.88 191 GLU B N 1
ATOM 3220 C CA . GLU B 1 191 ? -0.792 -20.266 -29.984 1 97.88 191 GLU B CA 1
ATOM 3221 C C . GLU B 1 191 ? 0.636 -20.047 -30.484 1 97.88 191 GLU B C 1
ATOM 3223 O O . GLU B 1 191 ? 1.325 -21 -30.844 1 97.88 191 GLU B O 1
ATOM 3228 N N . ALA B 1 192 ? 1.063 -18.812 -30.422 1 97.69 192 ALA B N 1
ATOM 3229 C CA . ALA B 1 192 ? 2.396 -18.469 -30.906 1 97.69 192 ALA B CA 1
ATOM 3230 C C . ALA B 1 192 ? 3.479 -19.094 -30.031 1 97.69 192 ALA B C 1
ATOM 3232 O O . ALA B 1 192 ? 4.617 -19.266 -30.469 1 97.69 192 ALA B O 1
ATOM 3233 N N . LEU B 1 193 ? 3.158 -19.484 -28.859 1 97.81 193 LEU B N 1
ATOM 3234 C CA . LEU B 1 193 ? 4.113 -20.078 -27.938 1 97.81 193 LEU B CA 1
ATOM 3235 C C . LEU B 1 193 ? 4.297 -21.562 -28.219 1 97.81 193 LEU B C 1
ATOM 3237 O O . LEU B 1 193 ? 5.215 -22.188 -27.688 1 97.81 193 LEU B O 1
ATOM 3241 N N . GLU B 1 194 ? 3.395 -22.141 -29.047 1 98.25 194 GLU B N 1
ATOM 3242 C CA . GLU B 1 194 ? 3.422 -23.531 -29.484 1 98.25 194 GLU B CA 1
ATOM 3243 C C . GLU B 1 194 ? 3.385 -24.484 -28.297 1 98.25 194 GLU B C 1
ATOM 3245 O O . GLU B 1 194 ? 4.223 -25.375 -28.188 1 98.25 194 GLU B O 1
ATOM 3250 N N . PRO B 1 195 ? 2.438 -24.312 -27.406 1 98.56 195 PRO B N 1
ATOM 3251 C CA . PRO B 1 195 ? 2.248 -25.328 -26.359 1 98.56 195 PRO B CA 1
ATOM 3252 C C . PRO B 1 195 ? 1.76 -26.656 -26.938 1 98.56 195 PRO B C 1
ATOM 3254 O O . PRO B 1 195 ? 1.372 -26.734 -28.109 1 98.56 195 PRO B O 1
ATOM 3257 N N . ASP B 1 196 ? 1.858 -27.719 -26.156 1 98.25 196 ASP B N 1
ATOM 3258 C CA . ASP B 1 196 ? 1.356 -29.016 -26.609 1 98.25 196 ASP B CA 1
ATOM 3259 C C . ASP B 1 196 ? -0.156 -28.969 -26.828 1 98.25 196 ASP B C 1
ATOM 3261 O O . ASP B 1 196 ? -0.688 -29.656 -27.703 1 98.25 196 ASP B O 1
ATOM 3265 N N . VAL B 1 197 ? -0.85 -28.172 -26.016 1 98.25 197 VAL B N 1
ATOM 3266 C CA . VAL B 1 197 ? -2.291 -28 -26.172 1 98.25 197 VAL B CA 1
ATOM 3267 C C . VAL B 1 197 ? -2.736 -26.703 -25.484 1 98.25 197 VAL B C 1
ATOM 3269 O O . VAL B 1 197 ? -2.08 -26.234 -24.562 1 98.25 197 VAL B O 1
ATOM 3272 N N . ILE B 1 198 ? -3.785 -26.094 -26 1 98.69 198 ILE B N 1
ATOM 3273 C CA . ILE B 1 198 ? -4.527 -25.031 -25.328 1 98.69 198 ILE B CA 1
ATOM 3274 C C . ILE B 1 198 ? -5.875 -25.562 -24.844 1 98.69 198 ILE B C 1
ATOM 3276 O O . ILE B 1 198 ? -6.66 -26.094 -25.641 1 98.69 198 ILE B O 1
ATOM 3280 N N . ILE B 1 199 ? -6.094 -25.469 -23.578 1 98.56 199 ILE B N 1
ATOM 3281 C CA . ILE B 1 199 ? -7.344 -25.984 -23.047 1 98.56 199 ILE B CA 1
ATOM 3282 C C . ILE B 1 199 ? -8.312 -24.844 -22.766 1 98.56 199 ILE B C 1
ATOM 3284 O O . ILE B 1 199 ? -7.891 -23.75 -22.359 1 98.56 199 ILE B O 1
ATOM 3288 N N . ASP B 1 200 ? -9.617 -25.109 -22.844 1 98 200 ASP B N 1
ATOM 3289 C CA . ASP B 1 200 ? -10.625 -24.062 -22.656 1 98 200 ASP B CA 1
ATOM 3290 C C . ASP B 1 200 ? -11.422 -24.297 -21.375 1 98 200 ASP B C 1
ATOM 3292 O O . ASP B 1 200 ? -12.289 -23.5 -21.031 1 98 200 ASP B O 1
ATOM 3296 N N . SER B 1 201 ? -11.164 -25.391 -20.766 1 98.06 201 SER B N 1
ATOM 3297 C CA . SER B 1 201 ? -11.789 -25.75 -19.484 1 98.06 201 SER B CA 1
ATOM 3298 C C . SER B 1 201 ? -11.023 -26.875 -18.797 1 98.06 201 SER B C 1
ATOM 3300 O O . SER B 1 201 ? -10.156 -27.516 -19.406 1 98.06 201 SER B O 1
ATOM 3302 N N . MET B 1 202 ? -11.336 -27.031 -17.531 1 98.31 202 MET B N 1
ATOM 3303 C CA . MET B 1 202 ? -10.688 -28.125 -16.797 1 98.31 202 MET B CA 1
ATOM 3304 C C . MET B 1 202 ? -11.164 -29.469 -17.312 1 98.31 202 MET B C 1
ATOM 3306 O O . MET B 1 202 ? -10.406 -30.453 -17.281 1 98.31 202 MET B O 1
ATOM 3310 N N . GLU B 1 203 ? -12.344 -29.531 -17.812 1 97.81 203 GLU B N 1
ATOM 3311 C CA . GLU B 1 203 ? -12.828 -30.75 -18.469 1 97.81 203 GLU B CA 1
ATOM 3312 C C . GLU B 1 203 ? -12.016 -31.078 -19.719 1 97.81 203 GLU B C 1
ATOM 3314 O O . GLU B 1 203 ? -11.672 -32.219 -19.953 1 97.81 203 GLU B O 1
ATOM 3319 N N . HIS B 1 204 ? -11.805 -30.047 -20.453 1 98.25 204 HIS B N 1
ATOM 3320 C CA . HIS B 1 204 ? -10.953 -30.203 -21.625 1 98.25 204 HIS B CA 1
ATOM 3321 C C . HIS B 1 204 ? -9.562 -30.703 -21.219 1 98.25 204 HIS B C 1
ATOM 3323 O O . HIS B 1 204 ? -8.992 -31.562 -21.891 1 98.25 204 HIS B O 1
ATOM 3329 N N . PHE B 1 205 ? -9.016 -30.203 -20.156 1 98.38 205 PHE B N 1
ATOM 3330 C CA . PHE B 1 205 ? -7.711 -30.594 -19.641 1 98.38 205 PHE B CA 1
ATOM 3331 C C . PHE B 1 205 ? -7.703 -32.094 -19.281 1 98.38 205 PHE B C 1
ATOM 3333 O O . PHE B 1 205 ? -6.805 -32.812 -19.688 1 98.38 205 PHE B O 1
ATOM 3340 N N . GLU B 1 206 ? -8.719 -32.469 -18.547 1 97.69 206 GLU B N 1
ATOM 3341 C CA . GLU B 1 206 ? -8.828 -33.844 -18.125 1 97.69 206 GLU B CA 1
ATOM 3342 C C . GLU B 1 206 ? -8.93 -34.781 -19.328 1 97.69 206 GLU B C 1
ATOM 3344 O O . GLU B 1 206 ? -8.328 -35.875 -19.344 1 97.69 206 GLU B O 1
ATOM 3349 N N . ALA B 1 207 ? -9.703 -34.375 -20.297 1 97.25 207 ALA B N 1
ATOM 3350 C CA . ALA B 1 207 ? -9.844 -35.188 -21.5 1 97.25 207 ALA B CA 1
ATOM 3351 C C . ALA B 1 207 ? -8.5 -35.344 -22.219 1 97.25 207 ALA B C 1
ATOM 3353 O O . ALA B 1 207 ? -8.164 -36.438 -22.688 1 97.25 207 ALA B O 1
ATOM 3354 N N . TRP B 1 208 ? -7.785 -34.281 -22.297 1 97.69 208 TRP B N 1
ATOM 3355 C CA . TRP B 1 208 ? -6.48 -34.312 -22.953 1 97.69 208 TRP B CA 1
ATOM 3356 C C . TRP B 1 208 ? -5.504 -35.188 -22.172 1 97.69 208 TRP B C 1
ATOM 3358 O O . TRP B 1 208 ? -4.719 -35.938 -22.781 1 97.69 208 TRP B O 1
ATOM 3368 N N . LEU B 1 209 ? -5.516 -35.094 -20.859 1 97.19 209 LEU B N 1
ATOM 3369 C CA . LEU B 1 209 ? -4.656 -35.938 -20.016 1 97.19 209 LEU B CA 1
ATOM 3370 C C . LEU B 1 209 ? -4.922 -37.406 -20.281 1 97.19 209 LEU B C 1
ATOM 3372 O O . LEU B 1 209 ? -3.986 -38.219 -20.312 1 97.19 209 LEU B O 1
ATOM 3376 N N . ASP B 1 210 ? -6.18 -37.75 -20.453 1 93.88 210 ASP B N 1
ATOM 3377 C CA . ASP B 1 210 ? -6.551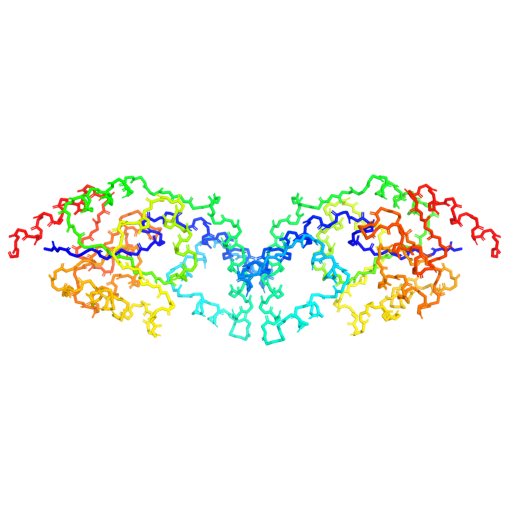 -39.156 -20.734 1 93.88 210 ASP B CA 1
ATOM 3378 C C . ASP B 1 210 ? -5.957 -39.625 -22.062 1 93.88 210 ASP B C 1
ATOM 3380 O O . ASP B 1 210 ? -5.57 -40.781 -22.203 1 93.88 210 ASP B O 1
ATOM 3384 N N . GLU B 1 211 ? -5.953 -38.688 -22.953 1 91.88 211 GLU B N 1
ATOM 3385 C CA . GLU B 1 211 ? -5.449 -39 -24.281 1 91.88 211 GLU B CA 1
ATOM 3386 C C . GLU B 1 211 ? -3.938 -39.219 -24.266 1 91.88 211 GLU B C 1
ATOM 3388 O O . GLU B 1 211 ? -3.432 -40.156 -24.906 1 91.88 211 GLU B O 1
ATOM 3393 N N . VAL B 1 212 ? -3.184 -38.469 -23.594 1 89.56 212 VAL B N 1
ATOM 3394 C CA . VAL B 1 212 ? -1.726 -38.5 -23.656 1 89.56 212 VAL B CA 1
ATOM 3395 C C . VAL B 1 212 ? -1.201 -39.594 -22.703 1 89.56 212 VAL B C 1
ATOM 3397 O O . VAL B 1 212 ? -0.083 -40.062 -22.875 1 89.56 212 VAL B O 1
ATOM 3400 N N . THR B 1 213 ? -1.886 -39.906 -21.656 1 81.06 213 THR B N 1
ATOM 3401 C CA . THR B 1 213 ? -1.486 -41 -20.75 1 81.06 213 THR B CA 1
ATOM 3402 C C . THR B 1 213 ? -1.636 -42.344 -21.422 1 81.06 213 THR B C 1
ATOM 3404 O O . THR B 1 213 ? -0.813 -43.25 -21.219 1 81.06 213 THR B O 1
ATOM 3407 N N . VAL B 1 214 ? -2.648 -42.531 -22.188 1 67.06 214 VAL B N 1
ATOM 3408 C CA . VAL B 1 214 ? -2.914 -43.781 -22.891 1 67.06 214 VAL B CA 1
ATOM 3409 C C . VAL B 1 214 ? -1.871 -44 -23.984 1 67.06 214 VAL B C 1
ATOM 3411 O O . VAL B 1 214 ? -1.46 -45.125 -24.234 1 67.06 214 VAL B O 1
ATOM 3414 N N . HIS B 1 215 ? -1.505 -43.031 -24.547 1 55.06 215 HIS B N 1
ATOM 3415 C CA . HIS B 1 215 ? -0.59 -43.188 -25.672 1 55.06 215 HIS B CA 1
ATOM 3416 C C . HIS B 1 215 ? 0.859 -43.25 -25.203 1 55.06 215 HIS B C 1
ATOM 3418 O O . HIS B 1 215 ? 1.766 -43.5 -26 1 55.06 215 HIS B O 1
ATOM 3424 N N . ALA B 1 216 ? 1.121 -43.25 -24 1 50.66 216 ALA B N 1
ATOM 3425 C CA . ALA B 1 216 ? 2.494 -43.438 -23.562 1 50.66 216 ALA B CA 1
ATOM 3426 C C . ALA B 1 216 ? 2.74 -44.906 -23.203 1 50.66 216 ALA B C 1
ATOM 3428 O O . ALA B 1 216 ? 1.853 -45.562 -22.672 1 50.66 216 ALA B O 1
#

Foldseek 3Di:
DFAEEEEPDLTFKPCLQLQLVLVQQLCCVVPVVDDDDSVNSVVVPAAALQVSQCVVPVVCSVVSVVSSVVSSVVCVLVRMGGDPQSLVLLVVSLVVPGAYEYQYQADDVSRVVVCVSVVNPVSHQYYQYVVNDPDHFPDLTSVVVSCVSSVHAQDLYEFEYADLRRQNNSVNRNHQYEHEQSGPVHDVRVVVSVGPYYADHSVSVVVVVVVVVVVD/DFAEEEEPDQTFKPCLQLQLVLVQQLCCVVPVVDDDDSVNSVVVPADALQVSQCVVPVVCSVVSVVSSVVSSVVCVLVRMGGDPQSLVLLVVSLVVPGAYEYQYQADDVSRVVVCVSVVNVVSHQYYQYVVNDPDHFPDLTSVVVSCVSSVHAQDLYEFEYADLRRQNNSVNRNHQYEHEQSGPVHDVRVVVSVGPYYADHSVSVVVVVVVVVVVD

InterPro domains:
  IPR006439 HAD hydrolase, subfamily IA [TIGR01509] (60-180)
  IPR006439 HAD hydrolase, subfamily IA [TIGR01549] (4-174)
  IPR023198 Phosphoglycolate phosphatase-like, domain 2 [G3DSA:1.10.150.240] (15-79)
  IPR023214 HAD superfamily [G3DSA:3.40.50.1000] (4-201)
  IPR036412 HAD-like superfamily [SSF56784] (1-211)
  IPR041492 Haloacid dehalogenase-like hydrolase [PF13419] (5-180)
  IPR050155 HAD-like hydrolase superfamily [PTHR43434] (2-209)

Radius of gyration: 27.97 Å; Cα contacts (8 Å, |Δi|>4): 785; chains: 2; bounding box: 35×87×61 Å

Nearest PDB structures (foldseek):
  2yy6-assembly2_B  TM=8.848E-01  e=3.707E-14  Aquifex aeolicus VF5
  2nyv-assembly1_A  TM=8.422E-01  e=3.120E-13  Aquifex aeolicus
  7ocn-assembly1_B  TM=8.585E-01  e=1.120E-12  Acinetobacter baumannii ATCC 19606 = CIP 70.34 = JCM 6841
  7ocr-assembly1_B  TM=8.579E-01  e=3.350E-12  Acinetobacter baumannii ATCC 19606 = CIP 70.34 = JCM 6841
  7ocp-assembly1_B  TM=8.570E-01  e=2.966E-12  Acinetobacter baumannii ATCC 19606 = CIP 70.34 = JCM 6841